Protein AF-0000000087415484 (afdb_homodimer)

Secondary structure (DSSP, 8-state):
--TT-EEEEETTTSHHHHHHHHHHHTT--SEEEEEES-HHHHHHHHHHH---TTEEEEE--TT-HHHHHHHTTT--EEEE------HHHHHH-HHHHHIIIIIHHHHHHHHHHHTT-SEEEEE--GGGSS--SHHHHHHHHHHHHHHHGGGT-SSSEEEEEE--EETT-TT-HHHHHHHHHHHHSEEEES-TT-EEEEE-HHHHHHHHHHHHHH--SS-EEEE---EEEHHHHHHHHHHHHT--SPEEEE--PPTT--SS-BSS-HHHHTTEEE-SSSEEEEPPSS--TTHHHHTTTSPBP--S--BTTSSBPPHHHHHHHHHHHTS--/--TT-EEEEETTTSHHHHHHHHHHHTT--SEEEEEES-HHHHHHHHHHH---TTEEEEE--TT-HHHHHHHTTT--EEEE------HHHHHH-HHHHHIIIIIHHHHHHHHHHHTT-SEEEEE--GGGSS--SHHHHHHHHHHHHHHHGGGT-SSSEEEEEE--EETT-TT-HHHHHHHHHHHHSEEEES-TT-EEEEE-HHHHHHHHHHHHHH--SS-EEEE---EEEHHHHHHHHHHHHT--SPEEEE--PPTT--SS-BSS-HHHHTTEEE-SSSEEEEPPSS--TTHHHHTTTSPBP--S--BTTSSBPPHHHHHHHHHHHTS--

Foldseek 3Di:
DQAQAEEEEEVLLFPLNLLLVVVSVVVHHQAYEYEYADPVSQVVSCVVVDDDPRYHYDHDALLDLVVLLVVCARHAEYEYPWADQDQVCCQVCVVVRLSRLAVSLVSNLVSCVVNLHAEYEYEAELCCQPHQTSNNVSRVNSQVSQLCSLVVDVRYAGEYEYEWDEPPTPPDQLVVLVCCCVPPLEHEDADQQAKTFYAYSNVVSVVVVVCVVPDPHNKYKQWDTAMAGVVLLSVLSCVLVVGPNRYYHHDHDDRRDDRKTWSHALVQLVQWFCPDPTTIIRGDPDDRPCRCVVCVPTHRDDDSIHINSPRHDDSVVSNVRCVVNVNGD/DQAQAEEEEEVLLFPLNLLLVVVSVVVHHQAYEYEYADPVSQVVSCVVVDDDPRYHYDHDALLDLVVLLVVCARHAEYEYPWADQDQVCCQVCVVVRLSRLAVSLVSNLVSCVVNLHAEYEYEAELCCQPHQTSNNVSRVNSQVSQLCSLVVDVRYAGEYEYEWDEPPTPPDQLVVLVCCCVPPLEHEDADQQAKTFYAYSNVVSVVVVVCRVPDPHNKYKQWDTAMAGVVLLSVLSCVLVVGPPRYYHHDHDDPRDDRKTWSHALVQLVQWFCPDPTTIIRGDPDDRPCRCVVCVPTHRDPDSIHINSPRHDDSVVSNVRCVVNVNGD

Structure (mmCIF, N/CA/C/O backbone):
data_AF-0000000087415484-model_v1
#
loop_
_entity.id
_entity.type
_entity.pdbx_description
1 polymer 'UDP-N-acetylglucosamine 4,6-dehydratase'
#
loop_
_atom_site.group_PDB
_atom_site.id
_atom_site.type_symbol
_atom_site.label_atom_id
_atom_site.label_alt_id
_atom_site.label_comp_id
_atom_site.label_asym_id
_atom_site.label_entity_id
_atom_site.label_seq_id
_atom_site.pdbx_PDB_ins_code
_atom_site.Cartn_x
_atom_site.Cartn_y
_atom_site.Cartn_z
_atom_site.occupancy
_atom_site.B_iso_or_equiv
_atom_site.auth_seq_id
_atom_site.auth_comp_id
_atom_site.auth_asym_id
_atom_site.auth_atom_id
_atom_site.pdbx_PDB_model_num
ATOM 1 N N . MET A 1 1 ? -14.336 24.547 19.703 1 90.56 1 MET A N 1
ATOM 2 C CA . MET A 1 1 ? -14.242 23.094 19.578 1 90.56 1 MET A CA 1
ATOM 3 C C . MET A 1 1 ? -13.305 22.531 20.641 1 90.56 1 MET A C 1
ATOM 5 O O . MET A 1 1 ? -13.609 21.516 21.266 1 90.56 1 MET A O 1
ATOM 9 N N . PHE A 1 2 ? -12.227 23.203 21.016 1 96.94 2 PHE A N 1
ATOM 10 C CA . PHE A 1 2 ? -11.195 22.594 21.844 1 96.94 2 PHE A CA 1
ATOM 11 C C . PHE A 1 2 ? -11.18 23.203 23.234 1 96.94 2 PHE A C 1
ATOM 13 O O . PHE A 1 2 ? -10.305 22.906 24.047 1 96.94 2 PHE A O 1
ATOM 20 N N . LYS A 1 3 ? -12.133 24.141 23.469 1 97.5 3 LYS A N 1
ATOM 21 C CA . LYS A 1 3 ? -12.203 24.75 24.797 1 97.5 3 LYS A CA 1
ATOM 22 C C . LYS A 1 3 ? -12.336 23.672 25.875 1 97.5 3 LYS A C 1
ATOM 24 O O . LYS A 1 3 ? -13.18 22.781 25.766 1 97.5 3 LYS A O 1
ATOM 29 N N . ASP A 1 4 ? -11.461 23.688 26.828 1 98 4 ASP A N 1
ATOM 30 C CA . ASP A 1 4 ? -11.453 22.828 28 1 98 4 ASP A CA 1
ATOM 31 C C . ASP A 1 4 ? -11.242 21.359 27.609 1 98 4 ASP A C 1
ATOM 33 O O . ASP A 1 4 ? -11.562 20.453 28.375 1 98 4 ASP A O 1
ATOM 37 N N . ALA A 1 5 ? -10.789 21.156 26.406 1 98.56 5 ALA A N 1
ATOM 38 C CA . ALA A 1 5 ? -10.539 19.812 25.922 1 98.56 5 ALA A CA 1
ATOM 39 C C . ALA A 1 5 ? -9.117 19.359 26.234 1 98.56 5 ALA A C 1
ATOM 41 O O . ALA A 1 5 ? -8.211 20.188 26.359 1 98.56 5 ALA A O 1
ATOM 42 N N . THR A 1 6 ? -8.938 18.047 26.406 1 98.88 6 THR A N 1
ATOM 43 C CA . THR A 1 6 ? -7.613 17.438 26.469 1 98.88 6 THR A CA 1
ATOM 44 C C . THR A 1 6 ? -7.223 16.859 25.109 1 98.88 6 THR A C 1
ATOM 46 O O . THR A 1 6 ? -7.949 16.031 24.562 1 98.88 6 THR A O 1
ATOM 49 N N . ILE A 1 7 ? -6.094 17.297 24.609 1 98.88 7 ILE A N 1
ATOM 50 C CA . ILE A 1 7 ? -5.68 16.953 23.25 1 98.88 7 ILE A CA 1
ATOM 51 C C . ILE A 1 7 ? -4.328 16.25 23.297 1 98.88 7 ILE A C 1
ATOM 53 O O . ILE A 1 7 ? -3.398 16.703 23.969 1 98.88 7 ILE A O 1
ATOM 57 N N . LEU A 1 8 ? -4.246 15.117 22.641 1 98.94 8 LEU A N 1
ATOM 58 C CA . LEU A 1 8 ? -2.973 14.43 22.453 1 98.94 8 LEU A CA 1
ATOM 59 C C . LEU A 1 8 ? -2.457 14.617 21.031 1 98.94 8 LEU A C 1
ATOM 61 O O . LEU A 1 8 ? -3.207 14.445 20.062 1 98.94 8 LEU A O 1
ATOM 65 N N . ILE A 1 9 ? -1.191 14.984 20.922 1 98.94 9 ILE A N 1
ATOM 66 C CA . ILE A 1 9 ? -0.525 15.117 19.641 1 98.94 9 ILE A CA 1
ATOM 67 C C . ILE A 1 9 ? 0.656 14.148 19.562 1 98.94 9 ILE A C 1
ATOM 69 O O . ILE A 1 9 ? 1.668 14.344 20.234 1 98.94 9 ILE A O 1
ATOM 73 N N . THR A 1 10 ? 0.55 13.109 18.766 1 98.88 10 THR A N 1
ATOM 74 C CA . THR A 1 10 ? 1.729 12.289 18.516 1 98.88 10 THR A CA 1
ATOM 75 C C . THR A 1 10 ? 2.623 12.945 17.469 1 98.88 10 THR A C 1
ATOM 77 O O . THR A 1 10 ? 2.129 13.555 16.516 1 98.88 10 THR A O 1
ATOM 80 N N . GLY A 1 11 ? 3.943 12.773 17.672 1 98.06 11 GLY A N 1
ATOM 81 C CA . GLY A 1 11 ? 4.836 13.516 16.797 1 98.06 11 GLY A CA 1
ATOM 82 C C . GLY A 1 11 ? 4.746 15.016 16.969 1 98.06 11 GLY A C 1
ATOM 83 O O . GLY A 1 11 ? 4.898 15.773 16.016 1 98.06 11 GLY A O 1
ATOM 84 N N . GLY A 1 12 ? 4.504 15.43 18.156 1 98.12 12 GLY A N 1
ATOM 85 C CA . GLY A 1 12 ? 4.148 16.812 18.422 1 98.12 12 GLY A CA 1
ATOM 86 C C . GLY A 1 12 ? 5.32 17.766 18.297 1 98.12 12 GLY A C 1
ATOM 87 O O . GLY A 1 12 ? 5.137 18.984 18.25 1 98.12 12 GLY A O 1
ATOM 88 N N . THR A 1 13 ? 6.516 17.25 18.234 1 97.88 13 THR A N 1
ATOM 89 C CA . THR A 1 13 ? 7.68 18.125 18.188 1 97.88 13 THR A CA 1
ATOM 90 C C . THR A 1 13 ? 8.117 18.391 16.75 1 97.88 13 THR A C 1
ATOM 92 O O . THR A 1 13 ? 9.125 19.062 16.516 1 97.88 13 THR A O 1
ATOM 95 N N . GLY A 1 14 ? 7.41 17.875 15.797 1 96.38 14 GLY A N 1
ATOM 96 C CA . GLY A 1 14 ? 7.676 18.188 14.398 1 96.38 14 GLY A CA 1
ATOM 97 C C . GLY A 1 14 ? 7.133 19.531 13.977 1 96.38 14 GLY A C 1
ATOM 98 O O . GLY A 1 14 ? 6.547 20.25 14.789 1 96.38 14 GLY A O 1
ATOM 99 N N . SER A 1 15 ? 7.273 19.875 12.711 1 95.38 15 SER A N 1
ATOM 100 C CA . SER A 1 15 ? 6.867 21.188 12.188 1 95.38 15 SER A CA 1
ATOM 101 C C . SER A 1 15 ? 5.367 21.391 12.344 1 95.38 15 SER A C 1
ATOM 103 O O . SER A 1 15 ? 4.926 22.453 12.781 1 95.38 15 SER A O 1
ATOM 105 N N . TRP A 1 16 ? 4.59 20.391 11.969 1 97.06 16 TRP A N 1
ATOM 106 C CA . TRP A 1 16 ? 3.143 20.5 12.117 1 97.06 16 TRP A CA 1
ATOM 107 C C . TRP A 1 16 ? 2.762 20.656 13.586 1 97.06 16 TRP A C 1
ATOM 109 O O . TRP A 1 16 ? 1.85 21.422 13.922 1 97.06 16 TRP A O 1
ATOM 119 N N . GLY A 1 17 ? 3.453 19.875 14.453 1 97.94 17 GLY A N 1
ATOM 120 C CA . GLY A 1 17 ? 3.166 19.922 15.875 1 97.94 17 GLY A CA 1
ATOM 121 C C . GLY A 1 17 ? 3.342 21.312 16.469 1 97.94 17 GLY A C 1
ATOM 122 O O . GLY A 1 17 ? 2.496 21.766 17.234 1 97.94 17 GLY A O 1
ATOM 123 N N . HIS A 1 18 ? 4.43 21.984 16.125 1 97 18 HIS A N 1
ATOM 124 C CA . HIS A 1 18 ? 4.688 23.328 16.625 1 97 18 HIS A CA 1
ATOM 125 C C . HIS A 1 18 ? 3.557 24.281 16.25 1 97 18 HIS A C 1
ATOM 127 O O . HIS A 1 18 ? 3.047 25.016 17.109 1 97 18 HIS A O 1
ATOM 133 N N . GLU A 1 19 ? 3.197 24.297 15.008 1 97.38 19 GLU A N 1
ATOM 134 C CA . GLU A 1 19 ? 2.148 25.203 14.547 1 97.38 19 GLU A CA 1
ATOM 135 C C . GLU A 1 19 ? 0.793 24.828 15.133 1 97.38 19 GLU A C 1
ATOM 137 O O . GLU A 1 19 ? 0.001 25.688 15.5 1 97.38 19 GLU A O 1
ATOM 142 N N . LEU A 1 20 ? 0.542 23.531 15.234 1 98.56 20 LEU A N 1
ATOM 143 C CA . LEU A 1 20 ? -0.711 23.031 15.797 1 98.56 20 LEU A CA 1
ATOM 144 C C . LEU A 1 20 ? -0.871 23.484 17.234 1 98.56 20 LEU A C 1
ATOM 146 O O . LEU A 1 20 ? -1.932 23.984 17.625 1 98.56 20 LEU A O 1
ATOM 150 N N . VAL A 1 21 ? 0.153 23.344 18.031 1 98.31 21 VAL A N 1
ATOM 151 C CA . VAL A 1 21 ? 0.117 23.734 19.438 1 98.31 21 VAL A CA 1
ATOM 152 C C . VAL A 1 21 ? -0.123 25.25 19.547 1 98.31 21 VAL A C 1
ATOM 154 O O . VAL A 1 21 ? -0.951 25.688 20.344 1 98.31 21 VAL A O 1
ATOM 157 N N . LYS A 1 22 ? 0.596 26 18.719 1 97 22 LYS A N 1
ATOM 158 C CA . LYS A 1 22 ? 0.451 27.453 18.703 1 97 22 LYS A CA 1
ATOM 159 C C . LYS A 1 22 ? -1.003 27.859 18.484 1 97 22 LYS A C 1
ATOM 161 O O . LYS A 1 22 ? -1.53 28.719 19.188 1 97 22 LYS A O 1
ATOM 166 N N . GLN A 1 23 ? -1.646 27.25 17.547 1 97.75 23 GLN A N 1
ATOM 167 C CA . GLN A 1 23 ? -3.018 27.609 17.203 1 97.75 23 GLN A CA 1
ATOM 168 C C . GLN A 1 23 ? -4.004 27.031 18.219 1 97.75 23 GLN A C 1
ATOM 170 O O . GLN A 1 23 ? -5.023 27.656 18.531 1 97.75 23 GLN A O 1
ATOM 175 N N . LEU A 1 24 ? -3.744 25.875 18.766 1 98.25 24 LEU A N 1
ATOM 176 C CA . LEU A 1 24 ? -4.617 25.25 19.766 1 98.25 24 LEU A CA 1
ATOM 177 C C . LEU A 1 24 ? -4.66 26.078 21.047 1 98.25 24 LEU A C 1
ATOM 179 O O . LEU A 1 24 ? -5.711 26.188 21.672 1 98.25 24 LEU A O 1
ATOM 183 N N . LEU A 1 25 ? -3.521 26.609 21.438 1 96.94 25 LEU A N 1
ATOM 184 C CA . LEU A 1 25 ? -3.434 27.375 22.672 1 96.94 25 LEU A CA 1
ATOM 185 C C . LEU A 1 25 ? -4.371 28.562 22.641 1 96.94 25 LEU A C 1
ATOM 187 O O . LEU A 1 25 ? -4.871 29 23.672 1 96.94 25 LEU A O 1
ATOM 191 N N . LEU A 1 26 ? -4.645 29.016 21.391 1 96.19 26 LEU A N 1
ATOM 192 C CA . LEU A 1 26 ? -5.535 30.156 21.234 1 96.19 26 LEU A CA 1
ATOM 193 C C . LEU A 1 26 ? -6.988 29.75 21.453 1 96.19 26 LEU A C 1
ATOM 195 O O . LEU A 1 26 ? -7.863 30.609 21.594 1 96.19 26 LEU A O 1
ATOM 199 N N . GLN A 1 27 ? -7.246 28.484 21.594 1 96.69 27 GLN A N 1
ATOM 200 C CA . GLN A 1 27 ? -8.617 28 21.703 1 96.69 27 GLN A CA 1
ATOM 201 C C . GLN A 1 27 ? -8.93 27.547 23.141 1 96.69 27 GLN A C 1
ATOM 203 O O . GLN A 1 27 ? -9.938 26.891 23.375 1 96.69 27 GLN A O 1
ATOM 208 N N . ASN A 1 28 ? -8.062 27.781 24.094 1 96 28 ASN A N 1
ATOM 209 C CA . ASN A 1 28 ? -8.211 27.594 25.531 1 96 28 ASN A CA 1
ATOM 210 C C . ASN A 1 28 ? -8.461 26.125 25.875 1 96 28 ASN A C 1
ATOM 212 O O . ASN A 1 28 ? -9.438 25.797 26.547 1 96 28 ASN A O 1
ATOM 216 N N . PRO A 1 29 ? -7.645 25.234 25.422 1 98.19 29 PRO A N 1
ATOM 217 C CA . PRO A 1 29 ? -7.762 23.828 25.828 1 98.19 29 PRO A CA 1
ATOM 218 C C . PRO A 1 29 ? -7.414 23.609 27.297 1 98.19 29 PRO A C 1
ATOM 220 O O . PRO A 1 29 ? -6.719 24.438 27.906 1 98.19 29 PRO A O 1
ATOM 223 N N . LYS A 1 30 ? -7.949 22.516 27.844 1 98.38 30 LYS A N 1
ATOM 224 C CA . LYS A 1 30 ? -7.578 22.125 29.203 1 98.38 30 LYS A CA 1
ATOM 225 C C . LYS A 1 30 ? -6.125 21.656 29.266 1 98.38 30 LYS A C 1
ATOM 227 O O . LYS A 1 30 ? -5.379 22.047 30.172 1 98.38 30 LYS A O 1
ATOM 232 N N . GLU A 1 31 ? -5.773 20.859 28.328 1 98.5 31 GLU A N 1
ATOM 233 C CA . GLU A 1 31 ? -4.445 20.234 28.312 1 98.5 31 GLU A CA 1
ATOM 234 C C . GLU A 1 31 ? -4.062 19.797 26.906 1 98.5 31 GLU A C 1
ATOM 236 O O . GLU A 1 31 ? -4.898 19.266 26.156 1 98.5 31 GLU A O 1
ATOM 241 N N . ILE A 1 32 ? -2.852 20.109 26.531 1 98.75 32 ILE A N 1
ATOM 242 C CA . ILE A 1 32 ? -2.256 19.562 25.312 1 98.75 32 ILE A CA 1
ATOM 243 C C . ILE A 1 32 ? -1.079 18.672 25.672 1 98.75 32 ILE A C 1
ATOM 245 O O . ILE A 1 32 ? -0.106 19.125 26.281 1 98.75 32 ILE A O 1
ATOM 249 N N . ARG A 1 33 ? -1.2 17.422 25.359 1 98.75 33 ARG A N 1
ATOM 250 C CA . ARG A 1 33 ? -0.123 16.453 25.562 1 98.75 33 ARG A CA 1
ATOM 251 C C . ARG A 1 33 ? 0.715 16.281 24.297 1 98.75 33 ARG A C 1
ATOM 253 O O . ARG A 1 33 ? 0.219 15.805 23.281 1 98.75 33 ARG A O 1
ATOM 260 N N . ILE A 1 34 ? 1.964 16.672 24.406 1 98.56 34 ILE A N 1
ATOM 261 C CA . ILE A 1 34 ? 2.91 16.531 23.312 1 98.56 34 ILE A CA 1
ATOM 262 C C . ILE A 1 34 ? 3.68 15.219 23.469 1 98.56 34 ILE A C 1
ATOM 264 O O . ILE A 1 34 ? 4.512 15.086 24.375 1 98.56 34 ILE A O 1
ATOM 268 N N . PHE A 1 35 ? 3.424 14.273 22.609 1 98.62 35 PHE A N 1
ATOM 269 C CA . PHE A 1 35 ? 3.99 12.93 22.672 1 98.62 35 PHE A CA 1
ATOM 270 C C . PHE A 1 35 ? 5.027 12.727 21.578 1 98.62 35 PHE A C 1
ATOM 272 O O . PHE A 1 35 ? 4.703 12.781 20.391 1 98.62 35 PHE A O 1
ATOM 279 N N . SER A 1 36 ? 6.27 12.555 21.922 1 97.94 36 SER A N 1
ATOM 280 C CA . SER A 1 36 ? 7.348 12.367 20.953 1 97.94 36 SER A CA 1
ATOM 281 C C . SER A 1 36 ? 8.516 11.609 21.578 1 97.94 36 SER A C 1
ATOM 283 O O . SER A 1 36 ? 8.555 11.398 22.781 1 97.94 36 SER A O 1
ATOM 285 N N . ARG A 1 37 ? 9.5 11.234 20.797 1 97 37 ARG A N 1
ATOM 286 C CA . ARG A 1 37 ? 10.547 10.328 21.234 1 97 37 ARG A CA 1
ATOM 287 C C . ARG A 1 37 ? 11.797 11.094 21.672 1 97 37 ARG A C 1
ATOM 289 O O . ARG A 1 37 ? 12.555 10.625 22.516 1 97 37 ARG A O 1
ATOM 296 N N . ASN A 1 38 ? 11.961 12.273 21.078 1 96.5 38 ASN A N 1
ATOM 297 C CA . ASN A 1 38 ? 13.25 12.938 21.203 1 96.5 38 ASN A CA 1
ATOM 298 C C . ASN A 1 38 ? 13.25 13.938 22.359 1 96.5 38 ASN A C 1
ATOM 300 O O . ASN A 1 38 ? 12.609 14.984 22.281 1 96.5 38 ASN A O 1
ATOM 304 N N . GLU A 1 39 ? 14.055 13.68 23.281 1 97 39 GLU A N 1
ATOM 305 C CA . GLU A 1 39 ? 14.125 14.516 24.484 1 97 39 GLU A CA 1
ATOM 306 C C . GLU A 1 39 ? 14.57 15.938 24.141 1 97 39 GLU A C 1
ATOM 308 O O . GLU A 1 39 ? 13.992 16.906 24.625 1 97 39 GLU A O 1
ATOM 313 N N . SER A 1 40 ? 15.578 16.047 23.359 1 97.62 40 SER A N 1
ATOM 314 C CA . SER A 1 40 ? 16.109 17.344 23 1 97.62 40 SER A CA 1
ATOM 315 C C . SER A 1 40 ? 15.07 18.188 22.266 1 97.62 40 SER A C 1
ATOM 317 O O . SER A 1 40 ? 14.969 19.406 22.5 1 97.62 40 SER A O 1
ATOM 319 N N . SER A 1 41 ? 14.305 17.609 21.391 1 97.19 41 SER A N 1
ATOM 320 C CA . SER A 1 41 ? 13.258 18.312 20.656 1 97.19 41 SER A CA 1
ATOM 321 C C . SER A 1 41 ? 12.188 18.844 21.609 1 97.19 41 SER A C 1
ATOM 323 O O . SER A 1 41 ? 11.648 19.938 21.406 1 97.19 41 SER A O 1
ATOM 325 N N . GLN A 1 42 ? 11.859 18.062 22.656 1 97.12 42 GLN A N 1
ATOM 326 C CA . GLN A 1 42 ? 10.844 18.484 23.609 1 97.12 42 GLN A CA 1
ATOM 327 C C . GLN A 1 42 ? 11.352 19.641 24.453 1 97.12 42 GLN A C 1
ATOM 329 O O . GLN A 1 42 ? 10.609 20.594 24.734 1 97.12 42 GLN A O 1
ATOM 334 N N . VAL A 1 43 ? 12.602 19.547 24.844 1 96.69 43 VAL A N 1
ATOM 335 C CA . VAL A 1 43 ? 13.195 20.609 25.656 1 96.69 43 VAL A CA 1
ATOM 336 C C . VAL A 1 43 ? 13.203 21.906 24.844 1 96.69 43 VAL A C 1
ATOM 338 O O . VAL A 1 43 ? 12.828 22.969 25.359 1 96.69 43 VAL A O 1
ATOM 341 N N . ASN A 1 44 ? 13.648 21.781 23.625 1 97 44 ASN A N 1
ATOM 342 C CA . ASN A 1 44 ? 13.703 22.953 22.766 1 97 44 ASN A CA 1
ATOM 343 C C . ASN A 1 44 ? 12.32 23.562 22.562 1 97 44 ASN A C 1
ATOM 345 O O . ASN A 1 44 ? 12.164 24.797 22.578 1 97 44 ASN A O 1
ATOM 349 N N . MET A 1 45 ? 11.359 22.766 22.359 1 96.94 45 MET A N 1
ATOM 350 C CA . MET A 1 45 ? 9.992 23.25 22.156 1 96.94 45 MET A CA 1
ATOM 351 C C . MET A 1 45 ? 9.445 23.891 23.422 1 96.94 45 MET A C 1
ATOM 353 O O . MET A 1 45 ? 8.797 24.922 23.359 1 96.94 45 MET A O 1
ATOM 357 N N . LYS A 1 46 ? 9.656 23.266 24.547 1 95.69 46 LYS A N 1
ATOM 358 C CA . LYS A 1 46 ? 9.219 23.812 25.828 1 95.69 46 LYS A CA 1
ATOM 359 C C . LYS A 1 46 ? 9.812 25.203 26.062 1 95.69 46 LYS A C 1
ATOM 361 O O . LYS A 1 46 ? 9.117 26.109 26.516 1 95.69 46 LYS A O 1
ATOM 366 N N . ARG A 1 47 ? 11.062 25.359 25.75 1 95.31 47 ARG A N 1
ATOM 367 C CA . ARG A 1 47 ? 11.742 26.641 25.922 1 95.31 47 ARG A CA 1
ATOM 368 C C . ARG A 1 47 ? 11.148 27.688 25 1 95.31 47 ARG A C 1
ATOM 370 O O . ARG A 1 47 ? 10.961 28.844 25.391 1 95.31 47 ARG A O 1
ATOM 377 N N . ALA A 1 48 ? 10.922 27.281 23.781 1 94.62 48 ALA A N 1
ATOM 378 C CA . ALA A 1 48 ? 10.414 28.219 22.781 1 94.62 48 ALA A CA 1
ATOM 379 C C . ALA A 1 48 ? 9 28.688 23.141 1 94.62 48 ALA A C 1
ATOM 381 O O . ALA A 1 48 ? 8.641 29.828 22.875 1 94.62 48 ALA A O 1
ATOM 382 N N . LEU A 1 49 ? 8.211 27.828 23.688 1 93.56 49 LEU A N 1
ATOM 383 C CA . LEU A 1 49 ? 6.812 28.141 23.969 1 93.56 49 LEU A CA 1
ATOM 384 C C . LEU A 1 49 ? 6.68 28.781 25.359 1 93.56 49 LEU A C 1
ATOM 386 O O . LEU A 1 49 ? 5.66 29.406 25.656 1 93.56 49 LEU A O 1
ATOM 390 N N . GLY A 1 50 ? 7.672 28.656 26.156 1 88.81 50 GLY A N 1
ATOM 391 C CA . GLY A 1 50 ? 7.637 29.188 27.516 1 88.81 50 GLY A CA 1
ATOM 392 C C . GLY A 1 50 ? 6.809 28.344 28.469 1 88.81 50 GLY A C 1
ATOM 393 O O . GLY A 1 50 ? 6.309 27.281 28.078 1 88.81 50 GLY A O 1
ATOM 394 N N . GLU A 1 51 ? 6.73 28.828 29.656 1 85.56 51 GLU A N 1
ATOM 395 C CA . GLU A 1 51 ? 5.965 28.094 30.656 1 85.56 51 GLU A CA 1
ATOM 396 C C . GLU A 1 51 ? 4.465 28.219 30.406 1 85.56 51 GLU A C 1
ATOM 398 O O . GLU A 1 51 ? 3.932 29.328 30.297 1 85.56 51 GLU A O 1
ATOM 403 N N . ASN A 1 52 ? 3.898 27.219 30.031 1 90.44 52 ASN A N 1
ATOM 404 C CA . ASN A 1 52 ? 2.461 27.109 29.797 1 90.44 52 ASN A CA 1
ATOM 405 C C . ASN A 1 52 ? 1.872 25.906 30.531 1 90.44 52 ASN A C 1
ATOM 407 O O . ASN A 1 52 ? 2.205 24.766 30.234 1 90.44 52 ASN A O 1
ATOM 411 N N . ARG A 1 53 ? 1.038 26.188 31.391 1 88.88 53 ARG A N 1
ATOM 412 C CA . ARG A 1 53 ? 0.496 25.156 32.281 1 88.88 53 ARG A CA 1
ATOM 413 C C . ARG A 1 53 ? -0.379 24.188 31.5 1 88.88 53 ARG A C 1
ATOM 415 O O . ARG A 1 53 ? -0.667 23.078 31.984 1 88.88 53 ARG A O 1
ATOM 422 N N . ASN A 1 54 ? -0.84 24.531 30.328 1 95.06 54 ASN A N 1
ATOM 423 C CA . ASN A 1 54 ? -1.712 23.688 29.531 1 95.06 54 ASN A CA 1
ATOM 424 C C . ASN A 1 54 ? -0.915 22.672 28.719 1 95.06 54 ASN A C 1
ATOM 426 O O . ASN A 1 54 ? -1.49 21.766 28.125 1 95.06 54 ASN A O 1
ATOM 430 N N . LEU A 1 55 ? 0.391 22.75 28.766 1 97.81 55 LEU A N 1
ATOM 431 C CA . LEU A 1 55 ? 1.224 21.891 27.953 1 97.81 55 LEU A CA 1
ATOM 432 C C . LEU A 1 55 ? 1.866 20.797 28.797 1 97.81 55 LEU A C 1
ATOM 434 O O . LEU A 1 55 ? 2.424 21.078 29.859 1 97.81 55 LEU A O 1
ATOM 438 N N . LYS A 1 56 ? 1.766 19.594 28.391 1 97.75 56 LYS A N 1
ATOM 439 C CA . LYS A 1 56 ? 2.447 18.453 28.984 1 97.75 56 LYS A CA 1
ATOM 440 C C . LYS A 1 56 ? 3.297 17.719 27.953 1 97.75 56 LYS A C 1
ATOM 442 O O . LYS A 1 56 ? 2.801 17.344 26.891 1 97.75 56 LYS A O 1
ATOM 447 N N . PHE A 1 57 ? 4.543 17.609 28.281 1 98 57 PHE A N 1
ATOM 448 C CA . PHE A 1 57 ? 5.465 16.906 27.391 1 98 57 PHE A CA 1
ATOM 449 C C . PHE A 1 57 ? 5.684 15.477 27.859 1 98 57 PHE A C 1
ATOM 451 O O . PHE A 1 57 ? 6.043 15.242 29.016 1 98 57 PHE A O 1
ATOM 458 N N . ILE A 1 58 ? 5.48 14.523 26.984 1 98.31 58 ILE A N 1
ATOM 459 C CA . ILE A 1 58 ? 5.578 13.109 27.328 1 98.31 58 ILE A CA 1
ATOM 460 C C . ILE A 1 58 ? 6.523 12.406 26.375 1 98.31 58 ILE A C 1
ATOM 462 O O . ILE A 1 58 ? 6.281 12.367 25.156 1 98.31 58 ILE A O 1
ATOM 466 N N . ILE A 1 59 ? 7.59 11.82 26.922 1 97.94 59 ILE A N 1
ATOM 467 C CA . ILE A 1 59 ? 8.492 11 26.125 1 97.94 59 ILE A CA 1
ATOM 468 C C . ILE A 1 59 ? 7.855 9.633 25.875 1 97.94 59 ILE A C 1
ATOM 470 O O . ILE A 1 59 ? 7.441 8.945 26.812 1 97.94 59 ILE A O 1
ATOM 474 N N . GLY A 1 60 ? 7.777 9.281 24.594 1 97.56 60 GLY A N 1
ATOM 475 C CA . GLY A 1 60 ? 7.211 7.988 24.25 1 97.56 60 GLY A CA 1
ATOM 476 C C . GLY A 1 60 ? 7.285 7.676 22.766 1 97.56 60 GLY A C 1
ATOM 477 O O . GLY A 1 60 ? 7.684 8.523 21.969 1 97.56 60 GLY A O 1
ATOM 478 N N . ASP A 1 61 ? 7.062 6.441 22.422 1 98.12 61 ASP A N 1
ATOM 479 C CA . ASP A 1 61 ? 7.078 5.906 21.078 1 98.12 61 ASP A CA 1
ATOM 480 C C . ASP A 1 61 ? 5.754 5.223 20.734 1 98.12 61 ASP A C 1
ATOM 482 O O . ASP A 1 61 ? 5.25 4.414 21.516 1 98.12 61 ASP A O 1
ATOM 486 N N . ILE A 1 62 ? 5.191 5.594 19.594 1 98.5 62 ILE A N 1
ATOM 487 C CA . ILE A 1 62 ? 3.895 5.035 19.234 1 98.5 62 ILE A CA 1
ATOM 488 C C . ILE A 1 62 ? 4.023 3.529 19.016 1 98.5 62 ILE A C 1
ATOM 490 O O . ILE A 1 62 ? 3.02 2.818 18.938 1 98.5 62 ILE A O 1
ATOM 494 N N . LYS A 1 63 ? 5.168 2.986 18.875 1 97.69 63 LYS A N 1
ATOM 495 C CA . LYS A 1 63 ? 5.402 1.551 18.75 1 97.69 63 LYS A CA 1
ATOM 496 C C . LYS A 1 63 ? 5.133 0.829 20.062 1 97.69 63 LYS A C 1
ATOM 498 O O . LYS A 1 63 ? 5.023 -0.399 20.094 1 97.69 63 LYS A O 1
ATOM 503 N N . GLU A 1 64 ? 5.082 1.623 21.156 1 97.94 64 GLU A N 1
ATOM 504 C CA . GLU A 1 64 ? 4.805 1.064 22.484 1 97.94 64 GLU A CA 1
ATOM 505 C C . GLU A 1 64 ? 3.34 1.259 22.875 1 97.94 64 GLU A C 1
ATOM 507 O O . GLU A 1 64 ? 2.98 2.271 23.469 1 97.94 64 GLU A O 1
ATOM 512 N N . LYS A 1 65 ? 2.564 0.295 22.703 1 97.62 65 LYS A N 1
ATOM 513 C CA . LYS A 1 65 ? 1.111 0.394 22.812 1 97.62 65 LYS A CA 1
ATOM 514 C C . LYS A 1 65 ? 0.695 0.725 24.25 1 97.62 65 LYS A C 1
ATOM 516 O O . LYS A 1 65 ? -0.156 1.59 24.469 1 97.62 65 LYS A O 1
ATOM 521 N N . ASN A 1 66 ? 1.285 0.087 25.188 1 97.62 66 ASN A N 1
ATOM 522 C CA . ASN A 1 66 ? 0.874 0.264 26.578 1 97.62 66 ASN A CA 1
ATOM 523 C C . ASN A 1 66 ? 1.09 1.7 27.047 1 97.62 66 ASN A C 1
ATOM 525 O O . ASN A 1 66 ? 0.245 2.264 27.734 1 97.62 66 ASN A O 1
ATOM 529 N N . GLU A 1 67 ? 2.207 2.191 26.703 1 96.5 67 GLU A N 1
ATOM 530 C CA . GLU A 1 67 ? 2.488 3.582 27.047 1 96.5 67 GLU A CA 1
ATOM 531 C C . GLU A 1 67 ? 1.492 4.531 26.391 1 96.5 67 GLU A C 1
ATOM 533 O O . GLU A 1 67 ? 1.069 5.516 27 1 96.5 67 GLU A O 1
ATOM 538 N N . LEU A 1 68 ? 1.142 4.266 25.219 1 97.81 68 LEU A N 1
ATOM 539 C CA . LEU A 1 68 ? 0.192 5.086 24.469 1 97.81 68 LEU A CA 1
ATOM 540 C C . LEU A 1 68 ? -1.186 5.047 25.125 1 97.81 68 LEU A C 1
ATOM 542 O O . LEU A 1 68 ? -1.862 6.074 25.219 1 97.81 68 LEU A O 1
ATOM 546 N N . VAL A 1 69 ? -1.581 3.84 25.547 1 98.44 69 VAL A N 1
ATOM 547 C CA . VAL A 1 69 ? -2.883 3.682 26.188 1 98.44 69 VAL A CA 1
ATOM 548 C C . VAL A 1 69 ? -2.949 4.547 27.438 1 98.44 69 VAL A C 1
ATOM 550 O O . VAL A 1 69 ? -3.941 5.242 27.672 1 98.44 69 VAL A O 1
ATOM 553 N N . LYS A 1 70 ? -1.908 4.516 28.203 1 98.19 70 LYS A N 1
ATOM 554 C CA . LYS A 1 70 ? -1.852 5.332 29.406 1 98.19 70 LYS A CA 1
ATOM 555 C C . LYS A 1 70 ? -1.915 6.82 29.078 1 98.19 70 LYS A C 1
ATOM 557 O O . LYS A 1 70 ? -2.596 7.586 29.766 1 98.19 70 LYS A O 1
ATOM 562 N N . THR A 1 71 ? -1.219 7.203 28.062 1 98.38 71 THR A N 1
ATOM 563 C CA . THR A 1 71 ? -1.134 8.602 27.656 1 98.38 71 THR A CA 1
ATOM 564 C C . THR A 1 71 ? -2.484 9.094 27.156 1 98.38 71 THR A C 1
ATOM 566 O O . THR A 1 71 ? -2.773 10.297 27.219 1 98.38 71 THR A O 1
ATOM 569 N N . CYS A 1 72 ? -3.389 8.242 26.703 1 98.69 72 CYS A N 1
ATOM 570 C CA . CYS A 1 72 ? -4.672 8.594 26.109 1 98.69 72 CYS A CA 1
ATOM 571 C C . CYS A 1 72 ? -5.75 8.742 27.172 1 98.69 72 CYS A C 1
ATOM 573 O O . CYS A 1 72 ? -6.895 9.062 26.859 1 98.69 72 CYS A O 1
ATOM 575 N N . GLU A 1 73 ? -5.367 8.539 28.453 1 98.56 73 GLU A N 1
ATOM 576 C CA . GLU A 1 73 ? -6.355 8.68 29.516 1 98.56 73 GLU A CA 1
ATOM 577 C C . GLU A 1 73 ? -6.984 10.07 29.516 1 98.56 73 GLU A C 1
ATOM 579 O O . GLU A 1 73 ? -6.273 11.078 29.5 1 98.56 73 GLU A O 1
ATOM 584 N N . ASP A 1 74 ? -8.281 10.18 29.453 1 98.38 74 ASP A N 1
ATOM 585 C CA . ASP A 1 74 ? -9.094 11.391 29.516 1 98.38 74 ASP A CA 1
ATOM 586 C C . ASP A 1 74 ? -8.836 12.297 28.312 1 98.38 74 ASP A C 1
ATOM 588 O O . ASP A 1 74 ? -9.062 13.508 28.391 1 98.38 74 ASP A O 1
ATOM 592 N N . VAL A 1 75 ? -8.305 11.766 27.281 1 98.88 75 VAL A N 1
ATOM 593 C CA . VAL A 1 75 ? -8.055 12.539 26.062 1 98.88 75 VAL A CA 1
ATOM 594 C C . VAL A 1 75 ? -9.336 12.641 25.25 1 98.88 75 VAL A C 1
ATOM 596 O O . VAL A 1 75 ? -10.047 11.648 25.062 1 98.88 75 VAL A O 1
ATOM 599 N N . ASP A 1 76 ? -9.578 13.812 24.766 1 98.88 76 ASP A N 1
ATOM 600 C CA . ASP A 1 76 ? -10.758 14.039 23.938 1 98.88 76 ASP A CA 1
ATOM 601 C C . ASP A 1 76 ? -10.43 13.898 22.453 1 98.88 76 ASP A C 1
ATOM 603 O O . ASP A 1 76 ? -11.203 13.312 21.688 1 98.88 76 ASP A O 1
ATOM 607 N N . TYR A 1 77 ? -9.305 14.453 22.047 1 98.88 77 TYR A N 1
ATOM 608 C CA . TYR A 1 77 ? -8.906 14.477 20.641 1 98.88 77 TYR A CA 1
ATOM 609 C C . TYR A 1 77 ? -7.461 14.008 20.484 1 98.88 77 TYR A C 1
ATOM 611 O O . TYR A 1 77 ? -6.602 14.328 21.312 1 98.88 77 TYR A O 1
ATOM 619 N N . ILE A 1 78 ? -7.207 13.266 19.453 1 98.94 78 ILE A N 1
ATOM 620 C CA . ILE A 1 78 ? -5.844 12.898 19.078 1 98.94 78 ILE A CA 1
ATOM 621 C C . ILE A 1 78 ? -5.535 13.414 17.672 1 98.94 78 ILE A C 1
ATOM 623 O O . ILE A 1 78 ? -6.289 13.156 16.734 1 98.94 78 ILE A O 1
ATOM 627 N N . PHE A 1 79 ? -4.539 14.195 17.578 1 98.94 79 PHE A N 1
ATOM 628 C CA . PHE A 1 79 ? -3.914 14.477 16.281 1 98.94 79 PHE A CA 1
ATOM 629 C C . PHE A 1 79 ? -2.695 13.586 16.062 1 98.94 79 PHE A C 1
ATOM 631 O O . PHE A 1 79 ? -1.675 13.75 16.734 1 98.94 79 PHE A O 1
ATOM 638 N N . HIS A 1 80 ? -2.773 12.68 15.156 1 98.94 80 HIS A N 1
ATOM 639 C CA . HIS A 1 80 ? -1.709 11.711 14.906 1 98.94 80 HIS A CA 1
ATOM 640 C C . HIS A 1 80 ? -0.779 12.188 13.797 1 98.94 80 HIS A C 1
ATOM 642 O O . HIS A 1 80 ? -1 11.883 12.625 1 98.94 80 HIS A O 1
ATOM 648 N N . LEU A 1 81 ? 0.319 12.781 14.211 1 98.69 81 LEU A N 1
ATOM 649 C CA . LEU A 1 81 ? 1.266 13.367 13.273 1 98.69 81 LEU A CA 1
ATOM 650 C C . LEU A 1 81 ? 2.52 12.508 13.148 1 98.69 81 LEU A C 1
ATOM 652 O O . LEU A 1 81 ? 3.32 12.695 12.234 1 98.69 81 LEU A O 1
ATOM 656 N N . ALA A 1 82 ? 2.703 11.562 14.023 1 98.56 82 ALA A N 1
ATOM 657 C CA . ALA A 1 82 ? 3.939 10.789 14.078 1 98.56 82 ALA A CA 1
ATOM 658 C C . ALA A 1 82 ? 4.09 9.906 12.844 1 98.56 82 ALA A C 1
ATOM 660 O O . ALA A 1 82 ? 3.164 9.188 12.469 1 98.56 82 ALA A O 1
ATOM 661 N N . ALA A 1 83 ? 5.199 10 12.203 1 98.06 83 ALA A N 1
ATOM 662 C CA . ALA A 1 83 ? 5.512 9.164 11.047 1 98.06 83 ALA A CA 1
ATOM 663 C C . ALA A 1 83 ? 6.973 9.32 10.641 1 98.06 83 ALA A C 1
ATOM 665 O O . ALA A 1 83 ? 7.59 10.359 10.898 1 98.06 83 ALA A O 1
ATOM 666 N N . LEU A 1 84 ? 7.555 8.289 10.102 1 97 84 LEU A N 1
ATOM 667 C CA . LEU A 1 84 ? 8.703 8.469 9.219 1 97 84 LEU A CA 1
ATOM 668 C C . LEU A 1 84 ? 8.266 8.969 7.848 1 97 84 LEU A C 1
ATOM 670 O O . LEU A 1 84 ? 7.621 8.242 7.09 1 97 84 LEU A O 1
ATOM 674 N N . LYS A 1 85 ? 8.68 10.211 7.48 1 94.75 85 LYS A N 1
ATOM 675 C CA . LYS A 1 85 ? 8.008 10.844 6.348 1 94.75 85 LYS A CA 1
ATOM 676 C C . LYS A 1 85 ? 8.969 11.031 5.172 1 94.75 85 LYS A C 1
ATOM 678 O O . LYS A 1 85 ? 8.555 11.445 4.09 1 94.75 85 LYS A O 1
ATOM 683 N N . HIS A 1 86 ? 10.266 10.852 5.371 1 92.88 86 HIS A N 1
ATOM 684 C CA . HIS A 1 86 ? 11.227 11.016 4.285 1 92.88 86 HIS A CA 1
ATOM 685 C C . HIS A 1 86 ? 11.266 9.781 3.393 1 92.88 86 HIS A C 1
ATOM 687 O O . HIS A 1 86 ? 11.648 8.695 3.84 1 92.88 86 HIS A O 1
ATOM 693 N N . VAL A 1 87 ? 11.039 9.938 2.15 1 93.75 87 VAL A N 1
ATOM 694 C CA . VAL A 1 87 ? 10.852 8.859 1.188 1 93.75 87 VAL A CA 1
ATOM 695 C C . VAL A 1 87 ? 12.102 7.988 1.128 1 93.75 87 VAL A C 1
ATOM 697 O O . VAL A 1 87 ? 12.031 6.77 1.301 1 93.75 87 VAL A O 1
ATOM 700 N N . PRO A 1 88 ? 13.344 8.602 0.956 1 91.25 88 PRO A N 1
ATOM 701 C CA . PRO A 1 88 ? 14.531 7.746 0.876 1 91.25 88 PRO A CA 1
ATOM 702 C C . PRO A 1 88 ? 14.734 6.906 2.135 1 91.25 88 PRO A C 1
ATOM 704 O O . PRO A 1 88 ? 15.148 5.746 2.047 1 91.25 88 PRO A O 1
ATOM 707 N N . VAL A 1 89 ? 14.422 7.449 3.293 1 93.69 89 VAL A N 1
ATOM 708 C CA . VAL A 1 89 ? 14.586 6.73 4.555 1 93.69 89 VAL A CA 1
ATOM 709 C C . VAL A 1 89 ? 13.625 5.543 4.602 1 93.69 89 VAL A C 1
ATOM 711 O O . VAL A 1 89 ? 14.016 4.441 5 1 93.69 89 VAL A O 1
ATOM 714 N N . CYS A 1 90 ? 12.406 5.715 4.172 1 96.12 90 CYS A N 1
ATOM 715 C CA . CYS A 1 90 ? 11.406 4.652 4.184 1 96.12 90 CYS A CA 1
ATOM 716 C C . CYS A 1 90 ? 11.781 3.541 3.209 1 96.12 90 CYS A C 1
ATOM 718 O O . CYS A 1 90 ? 11.492 2.369 3.459 1 96.12 90 CYS A O 1
ATOM 720 N N . GLU A 1 91 ? 12.438 3.939 2.062 1 93.69 91 GLU A N 1
ATOM 721 C CA . GLU A 1 91 ? 12.898 2.939 1.103 1 93.69 91 GLU A CA 1
ATOM 722 C C . GLU A 1 91 ? 14.062 2.125 1.668 1 93.69 91 GLU A C 1
ATOM 724 O O . GLU A 1 91 ? 14.141 0.915 1.448 1 93.69 91 GLU A O 1
ATOM 729 N N . GLU A 1 92 ? 14.953 2.791 2.393 1 92.44 92 GLU A N 1
ATOM 730 C CA . GLU A 1 92 ? 16.172 2.172 2.896 1 92.44 92 GLU A CA 1
ATOM 731 C C . GLU A 1 92 ? 15.898 1.342 4.148 1 92.44 92 GLU A C 1
ATOM 733 O O . GLU A 1 92 ? 16.594 0.353 4.41 1 92.44 92 GLU A O 1
ATOM 738 N N . GLN A 1 93 ? 14.922 1.798 4.891 1 95.56 93 GLN A N 1
ATOM 739 C CA . GLN A 1 93 ? 14.594 1.132 6.145 1 95.56 93 GLN A CA 1
ATOM 740 C C . GLN A 1 93 ? 13.102 0.803 6.215 1 95.56 93 GLN A C 1
ATOM 742 O O . GLN A 1 93 ? 12.398 1.263 7.117 1 95.56 93 GLN A O 1
ATOM 747 N N . PRO A 1 94 ? 12.688 -0.087 5.352 1 96.31 94 PRO A N 1
ATOM 748 C CA . PRO A 1 94 ? 11.25 -0.348 5.238 1 96.31 94 PRO A CA 1
ATOM 749 C C . PRO A 1 94 ? 10.656 -0.986 6.492 1 96.31 94 PRO A C 1
ATOM 751 O O . PRO A 1 94 ? 9.508 -0.725 6.84 1 96.31 94 PRO A O 1
ATOM 754 N N . TYR A 1 95 ? 11.406 -1.768 7.266 1 96.62 95 TYR A N 1
ATOM 755 C CA . TYR A 1 95 ? 10.898 -2.389 8.484 1 96.62 95 TYR A CA 1
ATOM 756 C C . TYR A 1 95 ? 10.555 -1.336 9.523 1 96.62 95 TYR A C 1
ATOM 758 O O . TYR A 1 95 ? 9.516 -1.425 10.188 1 96.62 95 TYR A O 1
ATOM 766 N N . GLU A 1 96 ? 11.469 -0.384 9.602 1 97.44 96 GLU A N 1
ATOM 767 C CA . GLU A 1 96 ? 11.219 0.688 10.562 1 97.44 96 GLU A CA 1
ATOM 768 C C . GLU A 1 96 ? 10.031 1.542 10.133 1 97.44 96 GLU A C 1
ATOM 770 O O . GLU A 1 96 ? 9.25 1.996 10.977 1 97.44 96 GLU A O 1
ATOM 775 N N . ALA A 1 97 ? 9.945 1.785 8.828 1 98.06 97 ALA A N 1
ATOM 776 C CA . ALA A 1 97 ? 8.797 2.531 8.305 1 98.06 97 ALA A CA 1
ATOM 777 C C . ALA A 1 97 ? 7.488 1.806 8.602 1 98.06 97 ALA A C 1
ATOM 779 O O . ALA A 1 97 ? 6.504 2.43 9 1 98.06 97 ALA A O 1
ATOM 780 N N . LEU A 1 98 ? 7.461 0.52 8.438 1 98 98 LEU A N 1
ATOM 781 C CA . LEU A 1 98 ? 6.277 -0.283 8.727 1 98 98 LEU A CA 1
ATOM 782 C C . LEU A 1 98 ? 5.918 -0.216 10.211 1 98 98 LEU A C 1
ATOM 784 O O . LEU A 1 98 ? 4.754 -0.024 10.562 1 98 98 LEU A O 1
ATOM 788 N N . LYS A 1 99 ? 6.891 -0.4 11.031 1 97.94 99 LYS A N 1
ATOM 789 C CA . LYS A 1 99 ? 6.668 -0.398 12.477 1 97.94 99 LYS A CA 1
ATOM 790 C C . LYS A 1 99 ? 6.078 0.931 12.938 1 97.94 99 LYS A C 1
ATOM 792 O O . LYS A 1 99 ? 5.145 0.955 13.742 1 97.94 99 LYS A O 1
ATOM 797 N N . THR A 1 100 ? 6.625 1.981 12.414 1 98.56 100 THR A N 1
ATOM 798 C CA . THR A 1 100 ? 6.207 3.307 12.859 1 98.56 100 THR A CA 1
ATOM 799 C C . THR A 1 100 ? 4.891 3.709 12.203 1 98.56 100 THR A C 1
ATOM 801 O O . THR A 1 100 ? 3.912 4.008 12.883 1 98.56 100 THR A O 1
ATOM 804 N N . ASN A 1 101 ? 4.805 3.684 10.883 1 98.81 101 ASN A N 1
ATOM 805 C CA . ASN A 1 101 ? 3.707 4.289 10.141 1 98.81 101 ASN A CA 1
ATOM 806 C C . ASN A 1 101 ? 2.467 3.402 10.141 1 98.81 101 ASN A C 1
ATOM 808 O O . ASN A 1 101 ? 1.346 3.891 9.992 1 98.81 101 ASN A O 1
ATOM 812 N N . VAL A 1 102 ? 2.652 2.08 10.281 1 98.69 102 VAL A N 1
ATOM 813 C CA . VAL A 1 102 ? 1.512 1.175 10.188 1 98.69 102 VAL A CA 1
ATOM 814 C C . VAL A 1 102 ? 1.182 0.614 11.57 1 98.69 102 VAL A C 1
ATOM 816 O O . VAL A 1 102 ? 0.103 0.873 12.109 1 98.69 102 VAL A O 1
ATOM 819 N N . ILE A 1 103 ? 2.154 -0.086 12.156 1 98.25 103 ILE A N 1
ATOM 820 C CA . ILE A 1 103 ? 1.909 -0.7 13.461 1 98.25 103 ILE A CA 1
ATOM 821 C C . ILE A 1 103 ? 1.683 0.385 14.508 1 98.25 103 ILE A C 1
ATOM 823 O O . ILE A 1 103 ? 0.799 0.26 15.359 1 98.25 103 ILE A O 1
ATOM 827 N N . GLY A 1 104 ? 2.506 1.429 14.461 1 98.75 104 GLY A N 1
ATOM 828 C CA . GLY A 1 104 ? 2.293 2.561 15.352 1 98.75 104 GLY A CA 1
ATOM 829 C C . GLY A 1 104 ? 0.904 3.158 15.234 1 98.75 104 GLY A C 1
ATOM 830 O O . GLY A 1 104 ? 0.278 3.486 16.25 1 98.75 104 GLY A O 1
ATOM 831 N N . THR A 1 105 ? 0.418 3.293 14.008 1 98.81 105 THR A N 1
ATOM 832 C CA . THR A 1 105 ? -0.924 3.812 13.781 1 98.81 105 THR A CA 1
ATOM 833 C C . THR A 1 105 ? -1.978 2.867 14.352 1 98.81 105 THR A C 1
ATOM 835 O O . THR A 1 105 ? -2.967 3.312 14.938 1 98.81 105 THR A O 1
ATOM 838 N N . GLN A 1 106 ? -1.797 1.565 14.203 1 98.62 106 GLN A N 1
ATOM 839 C CA . GLN A 1 106 ? -2.691 0.597 14.828 1 98.62 106 GLN A CA 1
ATOM 840 C C . GLN A 1 106 ? -2.764 0.809 16.344 1 98.62 106 GLN A C 1
ATOM 842 O O . GLN A 1 106 ? -3.844 0.746 16.922 1 98.62 106 GLN A O 1
ATOM 847 N N . HIS A 1 107 ? -1.592 1.051 16.953 1 98.81 107 HIS A N 1
ATOM 848 C CA . HIS A 1 107 ? -1.544 1.272 18.391 1 98.81 107 HIS A CA 1
ATOM 849 C C . HIS A 1 107 ? -2.33 2.52 18.781 1 98.81 107 HIS A C 1
ATOM 851 O O . HIS A 1 107 ? -3.031 2.523 19.797 1 98.81 107 HIS A O 1
ATOM 857 N N . VAL A 1 108 ? -2.199 3.561 17.984 1 98.94 108 VAL A N 1
ATOM 858 C CA . VAL A 1 108 ? -2.934 4.793 18.25 1 98.94 108 VAL A CA 1
ATOM 859 C C . VAL A 1 108 ? -4.434 4.52 18.188 1 98.94 108 VAL A C 1
ATOM 861 O O . VAL A 1 108 ? -5.188 4.98 19.047 1 98.94 108 VAL A O 1
ATOM 864 N N . ILE A 1 109 ? -4.848 3.781 17.188 1 98.88 109 ILE A N 1
ATOM 865 C CA . ILE A 1 109 ? -6.254 3.434 17.016 1 98.88 109 ILE A CA 1
ATOM 866 C C . ILE A 1 109 ? -6.75 2.658 18.234 1 98.88 109 ILE A C 1
ATOM 868 O O . ILE A 1 109 ? -7.773 3.01 18.828 1 98.88 109 ILE A O 1
ATOM 872 N N . GLU A 1 110 ? -6.016 1.653 18.609 1 98.75 110 GLU A N 1
ATOM 873 C CA . GLU A 1 110 ? -6.418 0.787 19.703 1 98.75 110 GLU A CA 1
ATOM 874 C C . GLU A 1 110 ? -6.473 1.557 21.031 1 98.75 110 GLU A C 1
ATOM 876 O O . GLU A 1 110 ? -7.406 1.385 21.812 1 98.75 110 GLU A O 1
ATOM 881 N N . ALA A 1 111 ? -5.461 2.385 21.25 1 98.88 111 ALA A N 1
ATOM 882 C CA . ALA A 1 111 ? -5.43 3.201 22.469 1 98.88 111 ALA A CA 1
ATOM 883 C C . ALA A 1 111 ? -6.613 4.16 22.516 1 98.88 111 ALA A C 1
ATOM 885 O O . ALA A 1 111 ? -7.242 4.332 23.547 1 98.88 111 ALA A O 1
ATOM 886 N N . ALA A 1 112 ? -6.895 4.797 21.406 1 98.88 112 ALA A N 1
ATOM 887 C CA . ALA A 1 112 ? -8 5.746 21.312 1 98.88 112 ALA A CA 1
ATOM 888 C C . ALA A 1 112 ? -9.336 5.062 21.609 1 98.88 112 ALA A C 1
ATOM 890 O O . ALA A 1 112 ? -10.18 5.617 22.312 1 98.88 112 ALA A O 1
ATOM 891 N N . ILE A 1 113 ? -9.531 3.887 21.016 1 98.75 113 ILE A N 1
ATOM 892 C CA . ILE A 1 113 ? -10.766 3.139 21.219 1 98.75 113 ILE A CA 1
ATOM 893 C C . ILE A 1 113 ? -10.883 2.754 22.703 1 98.75 113 ILE A C 1
ATOM 895 O O . ILE A 1 113 ? -11.938 2.938 23.312 1 98.75 113 ILE A O 1
ATOM 899 N N . GLU A 1 114 ? -9.789 2.229 23.203 1 98.62 114 GLU A N 1
ATOM 900 C CA . GLU A 1 114 ? -9.781 1.761 24.578 1 98.62 114 GLU A CA 1
ATOM 901 C C . GLU A 1 114 ? -10.133 2.891 25.547 1 98.62 114 GLU A C 1
ATOM 903 O O . GLU A 1 114 ? -10.82 2.668 26.547 1 98.62 114 GLU A O 1
ATOM 908 N N . LYS A 1 115 ? -9.703 4.082 25.281 1 98.75 115 LYS A N 1
ATOM 909 C CA . LYS A 1 115 ? -9.883 5.195 26.203 1 98.75 115 LYS A CA 1
ATOM 910 C C . LYS A 1 115 ? -11.031 6.102 25.766 1 98.75 115 LYS A C 1
ATOM 912 O O . LYS A 1 115 ? -11.203 7.195 26.297 1 98.75 115 LYS A O 1
ATOM 917 N N . LYS A 1 116 ? -11.742 5.688 24.734 1 98.38 116 LYS A N 1
ATOM 918 C CA . LYS A 1 116 ? -12.961 6.344 24.266 1 98.38 116 LYS A CA 1
ATOM 919 C C . LYS A 1 116 ? -12.688 7.797 23.891 1 98.38 116 LYS A C 1
ATOM 921 O O . LYS A 1 116 ? -13.406 8.703 24.312 1 98.38 116 LYS A O 1
ATOM 926 N N . VAL A 1 117 ? -11.602 8.031 23.219 1 98.81 117 VAL A N 1
ATOM 927 C CA . VAL A 1 117 ? -11.305 9.336 22.625 1 98.81 117 VAL A CA 1
ATOM 928 C C . VAL A 1 117 ? -12.438 9.75 21.688 1 98.81 117 VAL A C 1
ATOM 930 O O . VAL A 1 117 ? -13.008 8.914 21 1 98.81 117 VAL A O 1
ATOM 933 N N . LYS A 1 118 ? -12.797 10.992 21.688 1 98.62 118 LYS A N 1
ATOM 934 C CA . LYS A 1 118 ? -13.914 11.453 20.859 1 98.62 118 LYS A CA 1
ATOM 935 C C . LYS A 1 118 ? -13.578 11.383 19.375 1 98.62 118 LYS A C 1
ATOM 937 O O . LYS A 1 118 ? -14.398 10.945 18.578 1 98.62 118 LYS A O 1
ATOM 942 N N . LYS A 1 119 ? -12.367 11.867 19.031 1 98.81 119 LYS A N 1
ATOM 943 C CA . LYS A 1 119 ? -12 11.914 17.609 1 98.81 119 LYS A CA 1
ATOM 944 C C . LYS A 1 119 ? -10.492 11.781 17.422 1 98.81 119 LYS A C 1
ATOM 946 O O . LYS A 1 119 ? -9.719 12.375 18.172 1 98.81 119 LYS A O 1
ATOM 951 N N . VAL A 1 120 ? -10.117 10.961 16.484 1 98.94 120 VAL A N 1
ATOM 952 C CA . VAL A 1 120 ? -8.734 10.805 16.047 1 98.94 120 VAL A CA 1
ATOM 953 C C . VAL A 1 120 ? -8.578 11.344 14.625 1 98.94 120 VAL A C 1
ATOM 955 O O . VAL A 1 120 ? -9.305 10.938 13.719 1 98.94 120 VAL A O 1
ATOM 958 N N . VAL A 1 121 ? -7.645 12.281 14.469 1 98.94 121 VAL A N 1
ATOM 959 C CA . VAL A 1 121 ? -7.352 12.875 13.164 1 98.94 121 VAL A CA 1
ATOM 960 C C . VAL A 1 121 ? -5.984 12.391 12.68 1 98.94 121 VAL A C 1
ATOM 962 O O . VAL A 1 121 ? -4.957 12.695 13.289 1 98.94 121 VAL A O 1
ATOM 965 N N . TYR A 1 122 ? -5.996 11.664 11.641 1 98.94 122 TYR A N 1
ATOM 966 C CA . TYR A 1 122 ? -4.793 11.117 11.016 1 98.94 122 TYR A CA 1
ATOM 967 C C . TYR A 1 122 ? -4.32 12.016 9.875 1 98.94 122 TYR A C 1
ATOM 969 O O . TYR A 1 122 ? -5.066 12.273 8.93 1 98.94 122 TYR A O 1
ATOM 977 N N . ILE A 1 123 ? -3.105 12.461 9.945 1 98.75 123 ILE A N 1
ATOM 978 C CA . ILE A 1 123 ? -2.543 13.289 8.883 1 98.75 123 ILE A CA 1
ATOM 979 C C . ILE A 1 123 ? -1.844 12.398 7.852 1 98.75 123 ILE A C 1
ATOM 981 O O . ILE A 1 123 ? -0.857 11.734 8.172 1 98.75 123 ILE A O 1
ATOM 985 N N . SER A 1 124 ? -2.334 12.422 6.699 1 98.38 124 SER A N 1
ATOM 986 C CA . SER A 1 124 ? -1.799 11.633 5.594 1 98.38 124 SER A CA 1
ATOM 987 C C . SER A 1 124 ? -1.094 12.523 4.574 1 98.38 124 SER A C 1
ATOM 989 O O . SER A 1 124 ? -0.599 13.602 4.914 1 98.38 124 SER A O 1
ATOM 991 N N . THR A 1 125 ? -0.854 12.039 3.373 1 97.94 125 THR A N 1
ATOM 992 C CA . THR A 1 125 ? -0.039 12.68 2.35 1 97.94 125 THR A CA 1
ATOM 993 C C . THR A 1 125 ? -0.594 12.398 0.957 1 97.94 125 THR A C 1
ATOM 995 O O . THR A 1 125 ? -1.28 11.391 0.75 1 97.94 125 THR A O 1
ATOM 998 N N . ASP A 1 126 ? -0.276 13.297 0.027 1 97.12 126 ASP A N 1
ATOM 999 C CA . ASP A 1 126 ? -0.626 13.07 -1.372 1 97.12 126 ASP A CA 1
ATOM 1000 C C . ASP A 1 126 ? -0.001 11.781 -1.896 1 97.12 126 ASP A C 1
ATOM 1002 O O . ASP A 1 126 ? -0.553 11.141 -2.789 1 97.12 126 ASP A O 1
ATOM 1006 N N . LYS A 1 127 ? 1.123 11.305 -1.323 1 96.75 127 LYS A N 1
ATOM 1007 C CA . LYS A 1 127 ? 1.842 10.117 -1.774 1 96.75 127 LYS A CA 1
ATOM 1008 C C . LYS A 1 127 ? 1.055 8.852 -1.466 1 96.75 127 LYS A C 1
ATOM 1010 O O . LYS A 1 127 ? 1.373 7.773 -1.979 1 96.75 127 LYS A O 1
ATOM 1015 N N . ALA A 1 128 ? -0.08 8.938 -0.742 1 97.69 128 ALA A N 1
ATOM 1016 C CA . ALA A 1 128 ? -0.907 7.793 -0.376 1 97.69 128 ALA A CA 1
ATOM 1017 C C . ALA A 1 128 ? -1.953 7.504 -1.449 1 97.69 128 ALA A C 1
ATOM 1019 O O . ALA A 1 128 ? -2.502 6.402 -1.512 1 97.69 128 ALA A O 1
ATOM 1020 N N . ALA A 1 129 ? -2.359 8.438 -2.314 1 95.88 129 ALA A N 1
ATOM 1021 C CA . ALA A 1 129 ? -3.455 8.328 -3.273 1 95.88 129 ALA A CA 1
ATOM 1022 C C . ALA A 1 129 ? -3.131 7.297 -4.355 1 95.88 129 ALA A C 1
ATOM 1024 O O . ALA A 1 129 ? -4.016 6.57 -4.812 1 95.88 129 ALA A O 1
ATOM 1025 N N . SER A 1 130 ? -2.008 7.121 -4.789 1 93.19 130 SER A N 1
ATOM 1026 C CA . SER A 1 130 ? -1.423 6.184 -5.742 1 93.19 130 SER A CA 1
ATOM 1027 C C . SER A 1 130 ? 0.055 5.945 -5.449 1 93.19 130 SER A C 1
ATOM 1029 O O . SER A 1 130 ? 0.922 6.441 -6.172 1 93.19 130 SER A O 1
ATOM 1031 N N . PRO A 1 131 ? 0.238 5.148 -4.461 1 95.94 131 PRO A N 1
ATOM 1032 C CA . PRO A 1 131 ? 1.59 5.129 -3.898 1 95.94 131 PRO A CA 1
ATOM 1033 C C . PRO A 1 131 ? 2.604 4.461 -4.824 1 95.94 131 PRO A C 1
ATOM 1035 O O . PRO A 1 131 ? 2.309 3.422 -5.422 1 95.94 131 PRO A O 1
ATOM 1038 N N . SER A 1 132 ? 3.742 5.094 -4.977 1 93.12 132 SER A N 1
ATOM 1039 C CA . SER A 1 132 ? 4.848 4.559 -5.766 1 93.12 132 SER A CA 1
ATOM 1040 C C . SER A 1 132 ? 6.078 4.309 -4.902 1 93.12 132 SER A C 1
ATOM 1042 O O . SER A 1 132 ? 7.07 3.756 -5.371 1 93.12 132 SER A O 1
ATOM 1044 N N . ASN A 1 133 ? 6.043 4.766 -3.707 1 95.38 133 ASN A N 1
ATOM 1045 C CA . ASN A 1 133 ? 7.141 4.566 -2.768 1 95.38 133 ASN A CA 1
ATOM 1046 C C . ASN A 1 133 ? 6.652 3.982 -1.446 1 95.38 133 ASN A C 1
ATOM 1048 O O . ASN A 1 133 ? 5.445 3.928 -1.196 1 95.38 133 ASN A O 1
ATOM 1052 N N . PHE A 1 134 ? 7.59 3.51 -0.665 1 97.31 134 PHE A N 1
ATOM 1053 C CA . PHE A 1 134 ? 7.242 2.766 0.54 1 97.31 134 PHE A CA 1
ATOM 1054 C C . PHE A 1 134 ? 6.547 3.668 1.553 1 97.31 134 PHE A C 1
ATOM 1056 O O . PHE A 1 134 ? 5.652 3.225 2.275 1 97.31 134 PHE A O 1
ATOM 1063 N N . TYR A 1 135 ? 6.969 4.957 1.657 1 98 135 TYR A N 1
ATOM 1064 C CA . TYR A 1 135 ? 6.289 5.922 2.516 1 98 135 TYR A CA 1
ATOM 1065 C C . TYR A 1 135 ? 4.812 6.031 2.154 1 98 135 TYR A C 1
ATOM 1067 O O . TYR A 1 135 ? 3.945 5.863 3.014 1 98 135 TYR A O 1
ATOM 1075 N N . GLY A 1 136 ? 4.52 6.27 0.865 1 98.06 136 GLY A N 1
ATOM 1076 C CA . GLY A 1 136 ? 3.15 6.363 0.389 1 98.06 136 GLY A CA 1
ATOM 1077 C C . GLY A 1 136 ? 2.338 5.109 0.658 1 98.06 136 GLY A C 1
ATOM 1078 O O . GLY A 1 136 ? 1.161 5.195 1.018 1 98.06 136 GLY A O 1
ATOM 1079 N N . LEU A 1 137 ? 2.957 3.984 0.486 1 98.31 137 LEU A N 1
ATOM 1080 C CA . LEU A 1 137 ? 2.285 2.721 0.761 1 98.31 137 LEU A CA 1
ATOM 1081 C C . LEU A 1 137 ? 1.886 2.625 2.23 1 98.31 137 LEU A C 1
ATOM 1083 O O . LEU A 1 137 ? 0.76 2.234 2.547 1 98.31 137 LEU A O 1
ATOM 1087 N N . THR A 1 138 ? 2.822 2.947 3.137 1 98.69 138 THR A N 1
ATOM 1088 C CA . THR A 1 138 ? 2.531 2.848 4.562 1 98.69 138 THR A CA 1
ATOM 1089 C C . THR A 1 138 ? 1.42 3.818 4.957 1 98.69 138 THR A C 1
ATOM 1091 O O . THR A 1 138 ? 0.565 3.488 5.781 1 98.69 138 THR A O 1
ATOM 1094 N N . LYS A 1 139 ? 1.435 4.988 4.359 1 98.81 139 LYS A N 1
ATOM 1095 C CA . LYS A 1 139 ? 0.404 5.973 4.684 1 98.81 139 LYS A CA 1
ATOM 1096 C C . LYS A 1 139 ? -0.948 5.559 4.105 1 98.81 139 LYS A C 1
ATOM 1098 O O . LYS A 1 139 ? -1.991 5.82 4.707 1 98.81 139 LYS A O 1
ATOM 1103 N N . ALA A 1 140 ? -0.928 4.977 2.939 1 98.44 140 ALA A N 1
ATOM 1104 C CA . ALA A 1 140 ? -2.168 4.449 2.375 1 98.44 140 ALA A CA 1
ATOM 1105 C C . ALA A 1 140 ? -2.771 3.383 3.283 1 98.44 140 ALA A C 1
ATOM 1107 O O . ALA A 1 140 ? -3.982 3.371 3.52 1 98.44 140 ALA A O 1
ATOM 1108 N N . ILE A 1 141 ? -1.963 2.498 3.771 1 98.69 141 ILE A N 1
ATOM 1109 C CA . ILE A 1 141 ? -2.418 1.484 4.719 1 98.69 141 ILE A CA 1
ATOM 1110 C C . ILE A 1 141 ? -2.947 2.158 5.98 1 98.69 141 ILE A C 1
ATOM 1112 O O . ILE A 1 141 ? -3.996 1.774 6.504 1 98.69 141 ILE A O 1
ATOM 1116 N N . GLY A 1 142 ? -2.217 3.141 6.461 1 98.69 142 GLY A N 1
ATOM 1117 C CA . GLY A 1 142 ? -2.684 3.9 7.609 1 98.69 142 GLY A CA 1
ATOM 1118 C C . GLY A 1 142 ? -4.07 4.48 7.418 1 98.69 142 GLY A C 1
ATOM 1119 O O . GLY A 1 142 ? -4.91 4.402 8.312 1 98.69 142 GLY A O 1
ATOM 1120 N N . GLU A 1 143 ? -4.336 5.082 6.262 1 98.56 143 GLU A N 1
ATOM 1121 C CA . GLU A 1 143 ? -5.66 5.613 5.961 1 98.56 143 GLU A CA 1
ATOM 1122 C C . GLU A 1 143 ? -6.73 4.531 6.082 1 98.56 143 GLU A C 1
ATOM 1124 O O . GLU A 1 143 ? -7.793 4.766 6.664 1 98.56 143 GLU A O 1
ATOM 1129 N N . ARG A 1 144 ? -6.414 3.42 5.516 1 97.44 144 ARG A N 1
ATOM 1130 C CA . ARG A 1 144 ? -7.398 2.34 5.512 1 97.44 144 ARG A CA 1
ATOM 1131 C C . ARG A 1 144 ? -7.695 1.865 6.93 1 97.44 144 ARG A C 1
ATOM 1133 O O . ARG A 1 144 ? -8.844 1.586 7.27 1 97.44 144 ARG A O 1
ATOM 1140 N N . LEU A 1 145 ? -6.668 1.734 7.707 1 98.44 145 LEU A N 1
ATOM 1141 C CA . LEU A 1 145 ? -6.844 1.298 9.094 1 98.44 145 LEU A CA 1
ATOM 1142 C C . LEU A 1 145 ? -7.656 2.316 9.883 1 98.44 145 LEU A C 1
ATOM 1144 O O . LEU A 1 145 ? -8.547 1.942 10.656 1 98.44 145 LEU A O 1
ATOM 1148 N N . ILE A 1 146 ? -7.348 3.596 9.688 1 98.62 146 ILE A N 1
ATOM 1149 C CA . ILE A 1 146 ? -8.047 4.672 10.375 1 98.62 146 ILE A CA 1
ATOM 1150 C C . ILE A 1 146 ? -9.523 4.664 9.984 1 98.62 146 ILE A C 1
ATOM 1152 O O . ILE A 1 146 ? -10.398 4.742 10.844 1 98.62 146 ILE A O 1
ATOM 1156 N N . ILE A 1 147 ? -9.797 4.539 8.719 1 97.44 147 ILE A N 1
ATOM 1157 C CA . ILE A 1 147 ? -11.164 4.539 8.227 1 97.44 147 ILE A CA 1
ATOM 1158 C C . ILE A 1 147 ? -11.906 3.309 8.758 1 97.44 147 ILE A C 1
ATOM 1160 O O . ILE A 1 147 ? -13.039 3.412 9.227 1 97.44 147 ILE A O 1
ATOM 1164 N N . HIS A 1 148 ? -11.289 2.174 8.719 1 97 148 HIS A N 1
ATOM 1165 C CA . HIS A 1 148 ? -11.891 0.926 9.18 1 97 148 HIS A CA 1
ATOM 1166 C C . HIS A 1 148 ? -12.203 0.984 10.672 1 97 148 HIS A C 1
ATOM 1168 O O . HIS A 1 148 ? -13.172 0.371 11.125 1 97 148 HIS A O 1
ATOM 1174 N N . ALA A 1 149 ? -11.414 1.691 11.414 1 98.06 149 ALA A N 1
ATOM 1175 C CA . ALA A 1 149 ? -11.57 1.778 12.867 1 98.06 149 ALA A CA 1
ATOM 1176 C C . ALA A 1 149 ? -12.961 2.283 13.242 1 98.06 149 ALA A C 1
ATOM 1178 O O . ALA A 1 149 ? -13.453 1.998 14.336 1 98.06 149 ALA A O 1
ATOM 1179 N N . ASN A 1 150 ? -13.641 2.988 12.312 1 97.94 150 ASN A N 1
ATOM 1180 C CA . ASN A 1 150 ? -14.977 3.502 12.562 1 97.94 150 ASN A CA 1
ATOM 1181 C C . ASN A 1 150 ? -16 2.373 12.664 1 97.94 150 ASN A C 1
ATOM 1183 O O . ASN A 1 150 ? -17.125 2.584 13.133 1 97.94 150 ASN A O 1
ATOM 1187 N N . LEU A 1 151 ? -15.672 1.195 12.188 1 96.56 151 LEU A N 1
ATOM 1188 C CA . LEU A 1 151 ? -16.547 0.035 12.273 1 96.56 151 LEU A CA 1
ATOM 1189 C C . LEU A 1 151 ? -16.359 -0.703 13.594 1 96.56 151 LEU A C 1
ATOM 1191 O O . LEU A 1 151 ? -17.172 -1.552 13.953 1 96.56 151 LEU A O 1
ATOM 1195 N N . LEU A 1 152 ? -15.336 -0.385 14.32 1 96.25 152 LEU A N 1
ATOM 1196 C CA . LEU A 1 152 ? -14.961 -1.146 15.508 1 96.25 152 LEU A CA 1
ATOM 1197 C C . LEU A 1 152 ? -15.641 -0.577 16.75 1 96.25 152 LEU A C 1
ATOM 1199 O O . LEU A 1 152 ? -15.742 -1.261 17.766 1 96.25 152 LEU A O 1
ATOM 1203 N N . THR A 1 153 ? -16 0.682 16.641 1 94.44 153 THR A N 1
ATOM 1204 C CA . THR A 1 153 ? -16.594 1.351 17.781 1 94.44 153 THR A CA 1
ATOM 1205 C C . THR A 1 153 ? -17.5 2.496 17.344 1 94.44 153 THR A C 1
ATOM 1207 O O . THR A 1 153 ? -17.344 3.02 16.234 1 94.44 153 THR A O 1
ATOM 1210 N N . SER A 1 154 ? -18.391 2.854 18.141 1 93.62 154 SER A N 1
ATOM 1211 C CA . SER A 1 154 ? -19.234 4.027 17.891 1 93.62 154 SER A CA 1
ATOM 1212 C C . SER A 1 154 ? -18.797 5.207 18.75 1 93.62 154 SER A C 1
ATOM 1214 O O . SER A 1 154 ? -19.219 6.34 18.516 1 93.62 154 SER A O 1
ATOM 1216 N N . ASP A 1 155 ? -17.922 4.969 19.672 1 96.56 155 ASP A N 1
ATOM 1217 C CA . ASP A 1 155 ? -17.547 5.988 20.641 1 96.56 155 ASP A CA 1
ATOM 1218 C C . ASP A 1 155 ? -16.5 6.945 20.078 1 96.56 155 ASP A C 1
ATOM 1220 O O . ASP A 1 155 ? -16.422 8.109 20.484 1 96.56 155 ASP A O 1
ATOM 1224 N N . THR A 1 156 ? -15.648 6.445 19.312 1 98.5 156 THR A N 1
ATOM 1225 C CA . THR A 1 156 ? -14.547 7.215 18.75 1 98.5 156 THR A CA 1
ATOM 1226 C C . THR A 1 156 ? -14.711 7.395 17.25 1 98.5 156 THR A C 1
ATOM 1228 O O . THR A 1 156 ? -14.977 6.43 16.531 1 98.5 156 THR A O 1
ATOM 1231 N N . LYS A 1 157 ? -14.617 8.617 16.766 1 98.5 157 LYS A N 1
ATOM 1232 C CA . LYS A 1 157 ? -14.633 8.906 15.328 1 98.5 157 LYS A CA 1
ATOM 1233 C C . LYS A 1 157 ? -13.211 9.031 14.781 1 98.5 157 LYS A C 1
ATOM 1235 O O . LYS A 1 157 ? -12.336 9.602 15.438 1 98.5 157 LYS A O 1
ATOM 1240 N N . PHE A 1 158 ? -13.008 8.438 13.656 1 98.81 158 PHE A N 1
ATOM 1241 C CA . PHE A 1 158 ? -11.703 8.445 13.008 1 98.81 158 PHE A CA 1
ATOM 1242 C C . PHE A 1 158 ? -11.797 9.102 11.633 1 98.81 158 PHE A C 1
ATOM 1244 O O . PHE A 1 158 ? -12.633 8.727 10.812 1 98.81 158 PHE A O 1
ATOM 1251 N N . ILE A 1 159 ? -10.898 10.062 11.352 1 98.75 159 ILE A N 1
ATOM 1252 C CA . ILE A 1 159 ? -10.898 10.719 10.055 1 98.75 159 ILE A CA 1
ATOM 1253 C C . ILE A 1 159 ? -9.461 10.883 9.562 1 98.75 159 ILE A C 1
ATOM 1255 O O . ILE A 1 159 ? -8.516 10.805 10.352 1 98.75 159 ILE A O 1
ATOM 1259 N N . CYS A 1 160 ? -9.312 11.016 8.297 1 98.81 160 CYS A N 1
ATOM 1260 C CA . CYS A 1 160 ? -8.031 11.312 7.656 1 98.81 160 CYS A CA 1
ATOM 1261 C C . CYS A 1 160 ? -8.055 12.695 7.012 1 98.81 160 CYS A C 1
ATOM 1263 O O . CYS A 1 160 ? -9.086 13.125 6.496 1 98.81 160 CYS A O 1
ATOM 1265 N N . VAL A 1 161 ? -6.965 13.352 7.109 1 98.88 161 VAL A N 1
ATOM 1266 C CA . VAL A 1 161 ? -6.727 14.562 6.336 1 98.88 161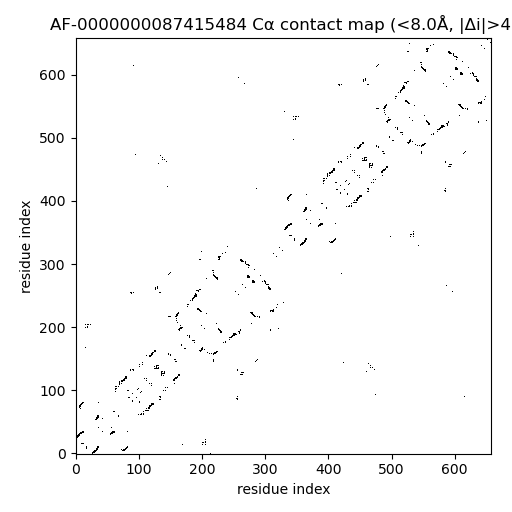 VAL A CA 1
ATOM 1267 C C . VAL A 1 161 ? -5.52 14.359 5.422 1 98.88 161 VAL A C 1
ATOM 1269 O O . VAL A 1 161 ? -4.418 14.062 5.891 1 98.88 161 VAL A O 1
ATOM 1272 N N . ARG A 1 162 ? -5.727 14.461 4.141 1 98.56 162 ARG A N 1
ATOM 1273 C CA . ARG A 1 162 ? -4.695 14.242 3.131 1 98.56 162 ARG A CA 1
ATOM 1274 C C . ARG A 1 162 ? -4.305 15.547 2.453 1 98.56 162 ARG A C 1
ATOM 1276 O O . ARG A 1 162 ? -5.164 16.266 1.936 1 98.56 162 ARG A O 1
ATOM 1283 N N . GLY A 1 163 ? -3.031 15.82 2.451 1 96.88 163 GLY A N 1
ATOM 1284 C CA . GLY A 1 163 ? -2.479 16.969 1.762 1 96.88 163 GLY A CA 1
ATOM 1285 C C . GLY A 1 163 ? -1.144 16.688 1.1 1 96.88 163 GLY A C 1
ATOM 1286 O O . GLY A 1 163 ? -0.657 15.562 1.132 1 96.88 163 GLY A O 1
ATOM 1287 N N . GLY A 1 164 ? -0.623 17.719 0.392 1 95.25 164 GLY A N 1
ATOM 1288 C CA . GLY A 1 164 ? 0.703 17.641 -0.203 1 95.25 164 GLY A CA 1
ATOM 1289 C C . GLY A 1 164 ? 1.786 18.234 0.68 1 95.25 164 GLY A C 1
ATOM 1290 O O . GLY A 1 164 ? 1.827 17.969 1.883 1 95.25 164 GLY A O 1
ATOM 1291 N N . ASN A 1 165 ? 2.635 18.953 0.083 1 94.88 165 ASN A N 1
ATOM 1292 C CA . ASN A 1 165 ? 3.746 19.531 0.826 1 94.88 165 ASN A CA 1
ATOM 1293 C C . ASN A 1 165 ? 3.311 20.781 1.6 1 94.88 165 ASN A C 1
ATOM 1295 O O . ASN A 1 165 ? 2.463 21.531 1.133 1 94.88 165 ASN A O 1
ATOM 1299 N N . VAL A 1 166 ? 3.852 20.859 2.727 1 95.06 166 VAL A N 1
ATOM 1300 C CA . VAL A 1 166 ? 3.686 22.062 3.535 1 95.06 166 VAL A CA 1
ATOM 1301 C C . VAL A 1 166 ? 4.992 22.844 3.568 1 95.06 166 VAL A C 1
ATOM 1303 O O . VAL A 1 166 ? 6.043 22.297 3.918 1 95.06 166 VAL A O 1
ATOM 1306 N N . LEU A 1 167 ? 4.91 24.047 3.248 1 92.94 167 LEU A N 1
ATOM 1307 C CA . LEU A 1 167 ? 6.082 24.891 3.051 1 92.94 167 LEU A CA 1
ATOM 1308 C C . LEU A 1 167 ? 6.895 25.016 4.336 1 92.94 167 LEU A C 1
ATOM 1310 O O . LEU A 1 167 ? 6.34 25.266 5.406 1 92.94 167 LEU A O 1
ATOM 1314 N N . GLY A 1 168 ? 8.172 24.703 4.172 1 90.31 168 GLY A N 1
ATOM 1315 C CA . GLY A 1 168 ? 9.109 25.031 5.238 1 90.31 168 GLY A CA 1
ATOM 1316 C C . GLY A 1 168 ? 9.18 23.969 6.316 1 90.31 168 GLY A C 1
ATOM 1317 O O . GLY A 1 168 ? 9.766 24.203 7.379 1 90.31 168 GLY A O 1
ATOM 1318 N N . THR A 1 169 ? 8.547 22.875 6.133 1 92.56 169 THR A N 1
ATOM 1319 C CA . THR A 1 169 ? 8.648 21.812 7.129 1 92.56 169 THR A CA 1
ATOM 1320 C C . THR A 1 169 ? 10.062 21.234 7.164 1 92.56 169 THR A C 1
ATOM 1322 O O . THR A 1 169 ? 10.852 21.453 6.238 1 92.56 169 THR A O 1
ATOM 1325 N N . ASN A 1 170 ? 10.383 20.594 8.188 1 85.62 170 ASN A N 1
ATOM 1326 C CA . ASN A 1 170 ? 11.734 20.094 8.398 1 85.62 170 ASN A CA 1
ATOM 1327 C C . ASN A 1 170 ? 12.195 19.219 7.23 1 85.62 170 ASN A C 1
ATOM 1329 O O . ASN A 1 170 ? 11.508 18.281 6.844 1 85.62 170 ASN A O 1
ATOM 1333 N N . GLY A 1 171 ? 13.375 19.625 6.723 1 83 171 GLY A N 1
ATOM 1334 C CA . GLY A 1 171 ? 14 18.844 5.668 1 83 171 GLY A CA 1
ATOM 1335 C C . GLY A 1 171 ? 13.344 19.031 4.312 1 83 171 GLY A C 1
ATOM 1336 O O . GLY A 1 171 ? 13.633 18.297 3.371 1 83 171 GLY A O 1
ATOM 1337 N N . SER A 1 172 ? 12.602 20.016 4.184 1 89.62 172 SER A N 1
ATOM 1338 C CA . SER A 1 172 ? 11.875 20.234 2.936 1 89.62 172 SER A CA 1
ATOM 1339 C C . SER A 1 172 ? 12.75 20.906 1.892 1 89.62 172 SER A C 1
ATOM 1341 O O . SER A 1 172 ? 13.883 21.312 2.188 1 89.62 172 SER A O 1
ATOM 1343 N N . VAL A 1 173 ? 12.18 21.016 0.727 1 91.81 173 VAL A N 1
ATOM 1344 C CA . VAL A 1 173 ? 12.883 21.484 -0.459 1 91.81 173 VAL A CA 1
ATOM 1345 C C . VAL A 1 173 ? 13.289 22.938 -0.271 1 91.81 173 VAL A C 1
ATOM 1347 O O . VAL A 1 173 ? 14.359 23.359 -0.723 1 91.81 173 VAL A O 1
ATOM 1350 N N . LEU A 1 174 ? 12.508 23.703 0.398 1 93.12 174 LEU A N 1
ATOM 1351 C CA . LEU A 1 174 ? 12.781 25.125 0.579 1 93.12 174 LEU A CA 1
ATOM 1352 C C . LEU A 1 174 ? 14.062 25.328 1.375 1 93.12 174 LEU A C 1
ATOM 1354 O O . LEU A 1 174 ? 14.898 26.156 1.007 1 93.12 174 LEU A O 1
ATOM 1358 N N . HIS A 1 175 ? 14.188 24.609 2.445 1 92.38 175 HIS A N 1
ATOM 1359 C CA . HIS A 1 175 ? 15.391 24.734 3.271 1 92.38 175 HIS A CA 1
ATOM 1360 C C . HIS A 1 175 ? 16.625 24.234 2.525 1 92.38 175 HIS A C 1
ATOM 1362 O O . HIS A 1 175 ? 17.688 24.828 2.625 1 92.38 175 HIS A O 1
ATOM 1368 N N . VAL A 1 176 ? 16.438 23.188 1.792 1 93.81 176 VAL A N 1
ATOM 1369 C CA . VAL A 1 176 ? 17.531 22.625 1.01 1 93.81 176 VAL A CA 1
ATOM 1370 C C . VAL A 1 176 ? 17.984 23.625 -0.049 1 93.81 176 VAL A C 1
ATOM 1372 O O . VAL A 1 176 ? 19.172 23.875 -0.2 1 93.81 176 VAL A O 1
ATOM 1375 N N . PHE A 1 177 ? 17.062 24.234 -0.747 1 96 177 PHE A N 1
ATOM 1376 C CA . PHE A 1 177 ? 17.375 25.203 -1.793 1 96 177 PHE A CA 1
ATOM 1377 C C . PHE A 1 177 ? 18.062 26.438 -1.209 1 96 177 PHE A C 1
ATOM 1379 O O . PHE A 1 177 ? 19.062 26.906 -1.756 1 96 177 PHE A O 1
ATOM 1386 N N . LYS A 1 178 ? 17.531 26.938 -0.15 1 94.62 178 LYS A N 1
ATOM 1387 C CA . LYS A 1 178 ? 18.141 28.109 0.477 1 94.62 178 LYS A CA 1
ATOM 1388 C C . LYS A 1 178 ? 19.594 27.844 0.845 1 94.62 178 LYS A C 1
ATOM 1390 O O . LYS A 1 178 ? 20.469 28.672 0.592 1 94.62 178 LYS A O 1
ATOM 1395 N N . LYS A 1 179 ? 19.812 26.703 1.453 1 95.31 179 LYS A N 1
ATOM 1396 C CA . LYS A 1 179 ? 21.172 26.328 1.842 1 95.31 179 LYS A CA 1
ATOM 1397 C C . LYS A 1 179 ? 22.078 26.188 0.621 1 95.31 179 LYS A C 1
ATOM 1399 O O . LYS A 1 179 ? 23.203 26.688 0.614 1 95.31 179 LYS A O 1
ATOM 1404 N N . GLN A 1 180 ? 21.594 25.547 -0.4 1 96.5 180 GLN A N 1
ATOM 1405 C CA . GLN A 1 180 ? 22.359 25.328 -1.623 1 96.5 180 GLN A CA 1
ATOM 1406 C C . GLN A 1 180 ? 22.688 26.641 -2.311 1 96.5 180 GLN A C 1
ATOM 1408 O O . GLN A 1 180 ? 23.812 26.844 -2.783 1 96.5 180 GLN A O 1
ATOM 1413 N N . ILE A 1 181 ? 21.75 27.516 -2.387 1 96.06 181 ILE A N 1
ATOM 1414 C CA . ILE A 1 181 ? 21.922 28.812 -3.035 1 96.06 181 ILE A CA 1
ATOM 1415 C C . ILE A 1 181 ? 22.984 29.609 -2.297 1 96.06 181 ILE A C 1
ATOM 1417 O O . ILE A 1 181 ? 23.891 30.188 -2.92 1 96.06 181 ILE A O 1
ATOM 1421 N N . LYS A 1 182 ? 22.906 29.609 -0.983 1 94.5 182 LYS A N 1
ATOM 1422 C CA . LYS A 1 182 ? 23.812 30.422 -0.162 1 94.5 182 LYS A CA 1
ATOM 1423 C C . LYS A 1 182 ? 25.219 29.828 -0.137 1 94.5 182 LYS A C 1
ATOM 1425 O O . LYS A 1 182 ? 26.203 30.547 -0.211 1 94.5 182 LYS A O 1
ATOM 1430 N N . GLU A 1 183 ? 25.281 28.547 -0.091 1 95.69 183 GLU A N 1
ATOM 1431 C CA . GLU A 1 183 ? 26.562 27.906 0.163 1 95.69 183 GLU A CA 1
ATOM 1432 C C . GLU A 1 183 ? 27.234 27.484 -1.14 1 95.69 183 GLU A C 1
ATOM 1434 O O . GLU A 1 183 ? 28.469 27.484 -1.231 1 95.69 183 GLU A O 1
ATOM 1439 N N . LYS A 1 184 ? 26.484 27.125 -2.127 1 95.5 184 LYS A N 1
ATOM 1440 C CA . LYS A 1 184 ? 27.078 26.484 -3.295 1 95.5 184 LYS A CA 1
ATOM 1441 C C . LYS A 1 184 ? 26.781 27.266 -4.566 1 95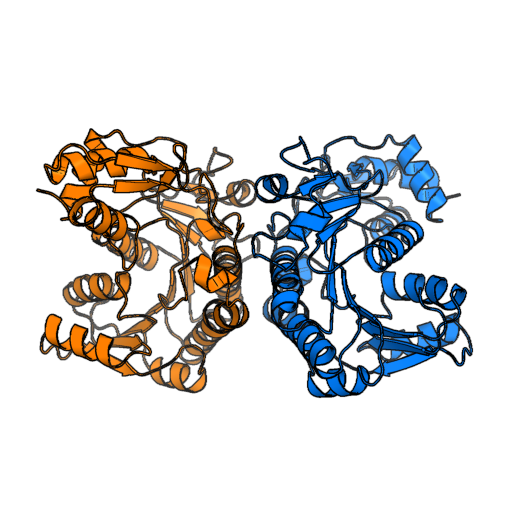.5 184 LYS A C 1
ATOM 1443 O O . LYS A 1 184 ? 27.359 26.984 -5.625 1 95.5 184 LYS A O 1
ATOM 1448 N N . LYS A 1 185 ? 25.984 28.219 -4.496 1 95.81 185 LYS A N 1
ATOM 1449 C CA . LYS A 1 185 ? 25.516 28.938 -5.68 1 95.81 185 LYS A CA 1
ATOM 1450 C C . LYS A 1 185 ? 25.031 27.969 -6.758 1 95.81 185 LYS A C 1
ATOM 1452 O O . LYS A 1 185 ? 25.328 28.141 -7.941 1 95.81 185 LYS A O 1
ATOM 1457 N N . GLN A 1 186 ? 24.438 26.906 -6.27 1 96.56 186 GLN A N 1
ATOM 1458 C CA . GLN A 1 186 ? 23.875 25.875 -7.133 1 96.56 186 GLN A CA 1
ATOM 1459 C C . GLN A 1 186 ? 22.656 25.219 -6.484 1 96.56 186 GLN A C 1
ATOM 1461 O O . GLN A 1 186 ? 22.641 24.953 -5.281 1 96.56 186 GLN A O 1
ATOM 1466 N N . VAL A 1 187 ? 21.625 25.031 -7.285 1 96.75 187 VAL A N 1
ATOM 1467 C CA . VAL A 1 187 ? 20.422 24.359 -6.812 1 96.75 187 VAL A CA 1
ATOM 1468 C C . VAL A 1 187 ? 20.219 23.062 -7.594 1 96.75 187 VAL A C 1
ATOM 1470 O O . VAL A 1 187 ? 20.219 23.062 -8.828 1 96.75 187 VAL A O 1
ATOM 1473 N N . GLY A 1 188 ? 20.141 21.984 -6.879 1 95.31 188 GLY A N 1
ATOM 1474 C CA . GLY A 1 188 ? 19.859 20.703 -7.504 1 95.31 188 GLY A CA 1
ATOM 1475 C C . GLY A 1 188 ? 18.375 20.422 -7.645 1 95.31 188 GLY A C 1
ATOM 1476 O O . GLY A 1 188 ? 17.641 20.453 -6.66 1 95.31 188 GLY A O 1
ATOM 1477 N N . ILE A 1 189 ? 17.953 20.203 -8.812 1 95 189 ILE A N 1
ATOM 1478 C CA . ILE A 1 189 ? 16.562 19.844 -9.094 1 95 189 ILE A CA 1
ATOM 1479 C C . ILE A 1 189 ? 16.5 18.422 -9.656 1 95 189 ILE A C 1
ATOM 1481 O O . ILE A 1 189 ? 17.281 18.078 -10.547 1 95 189 ILE A O 1
ATOM 1485 N N . THR A 1 190 ? 15.609 17.656 -9.117 1 91.56 190 THR A N 1
ATOM 1486 C CA . THR A 1 190 ? 15.5 16.25 -9.516 1 91.56 190 THR A CA 1
ATOM 1487 C C . THR A 1 190 ? 15.094 16.141 -10.984 1 91.56 190 THR A C 1
ATOM 1489 O O . THR A 1 190 ? 15.68 15.367 -11.734 1 91.56 190 THR A O 1
ATOM 1492 N N . ASP A 1 191 ? 14 16.891 -11.336 1 93.88 191 ASP A N 1
ATOM 1493 C CA . ASP A 1 191 ? 13.477 16.969 -12.695 1 93.88 191 ASP A CA 1
ATOM 1494 C C . ASP A 1 191 ? 12.891 18.344 -12.977 1 93.88 191 ASP A C 1
ATOM 1496 O O . ASP A 1 191 ? 12.172 18.906 -12.148 1 93.88 191 ASP A O 1
ATOM 1500 N N . MET A 1 192 ? 13.156 18.797 -14.188 1 95.25 192 MET A N 1
ATOM 1501 C CA . MET A 1 192 ? 12.773 20.172 -14.523 1 95.25 192 MET A CA 1
ATOM 1502 C C . MET A 1 192 ? 11.258 20.297 -14.648 1 95.25 192 MET A C 1
ATOM 1504 O O . MET A 1 192 ? 10.711 21.406 -14.578 1 95.25 192 MET A O 1
ATOM 1508 N N . ASN A 1 193 ? 10.578 19.203 -14.805 1 95.12 193 ASN A N 1
ATOM 1509 C CA . ASN A 1 193 ? 9.133 19.219 -14.992 1 95.12 193 ASN A CA 1
ATOM 1510 C C . ASN A 1 193 ? 8.391 18.828 -13.719 1 95.12 193 ASN A C 1
ATOM 1512 O O . ASN A 1 193 ? 7.16 18.781 -13.703 1 95.12 193 ASN A O 1
ATOM 1516 N N . MET A 1 194 ? 9.125 18.578 -12.68 1 96.12 194 MET A N 1
ATOM 1517 C CA . MET A 1 194 ? 8.555 18.094 -11.422 1 96.12 194 MET A CA 1
ATOM 1518 C C . MET A 1 194 ? 7.621 19.125 -10.812 1 96.12 194 MET A C 1
ATOM 1520 O O . MET A 1 194 ? 7.953 20.312 -10.773 1 96.12 194 MET A O 1
ATOM 1524 N N . THR A 1 195 ? 6.453 18.703 -10.422 1 97.38 195 THR A N 1
ATOM 1525 C CA . THR A 1 195 ? 5.496 19.594 -9.75 1 97.38 195 THR A CA 1
ATOM 1526 C C . THR A 1 195 ? 5.125 19.031 -8.375 1 97.38 195 THR A C 1
ATOM 1528 O O . THR A 1 195 ? 5.215 17.828 -8.141 1 97.38 195 THR A O 1
ATOM 1531 N N . ARG A 1 196 ? 4.797 19.906 -7.484 1 97.06 196 ARG A N 1
ATOM 1532 C CA . ARG A 1 196 ? 4.34 19.531 -6.152 1 97.06 196 ARG A CA 1
ATOM 1533 C C . ARG A 1 196 ? 3.236 20.469 -5.668 1 97.06 196 ARG A C 1
ATOM 1535 O O . ARG A 1 196 ? 3.156 21.609 -6.105 1 97.06 196 ARG A O 1
ATOM 1542 N N . PHE A 1 197 ? 2.375 19.969 -4.809 1 96.75 197 PHE A N 1
ATOM 1543 C CA . PHE A 1 197 ? 1.392 20.766 -4.09 1 96.75 197 PHE A CA 1
ATOM 1544 C C . PHE A 1 197 ? 2.035 21.484 -2.908 1 96.75 197 PHE A C 1
ATOM 1546 O O . PHE A 1 197 ? 2.883 20.922 -2.219 1 96.75 197 PHE A O 1
ATOM 1553 N N . PHE A 1 198 ? 1.54 22.75 -2.65 1 95.88 198 PHE A N 1
ATOM 1554 C CA . PHE A 1 198 ? 2.078 23.453 -1.49 1 95.88 198 PHE A CA 1
ATOM 1555 C C . PHE A 1 198 ? 0.981 24.219 -0.764 1 95.88 198 PHE A C 1
ATOM 1557 O O . PHE A 1 198 ? 0.087 24.781 -1.398 1 95.88 198 PHE A O 1
ATOM 1564 N N . LEU A 1 199 ? 1.104 24.234 0.483 1 95.5 199 LEU A N 1
ATOM 1565 C CA . LEU A 1 199 ? 0.395 25.125 1.396 1 95.5 199 LEU A CA 1
ATOM 1566 C C . LEU A 1 199 ? 1.334 25.656 2.475 1 95.5 199 LEU A C 1
ATOM 1568 O O . LEU A 1 199 ? 2.393 25.078 2.725 1 95.5 199 LEU A O 1
ATOM 1572 N N . THR A 1 200 ? 0.948 26.781 3.064 1 96 200 THR A N 1
ATOM 1573 C CA . THR A 1 200 ? 1.678 27.203 4.25 1 96 200 THR A CA 1
ATOM 1574 C C . THR A 1 200 ? 1.289 26.359 5.461 1 96 200 THR A C 1
ATOM 1576 O O . THR A 1 200 ? 0.199 25.797 5.5 1 96 200 THR A O 1
ATOM 1579 N N . LEU A 1 201 ? 2.189 26.328 6.344 1 96.38 201 LEU A N 1
ATOM 1580 C CA . LEU A 1 201 ? 1.943 25.562 7.559 1 96.38 201 LEU A CA 1
ATOM 1581 C C . LEU A 1 201 ? 0.725 26.094 8.305 1 96.38 201 LEU A C 1
ATOM 1583 O O . LEU A 1 201 ? -0.097 25.328 8.797 1 96.38 201 LEU A O 1
ATOM 1587 N N . GLU A 1 202 ? 0.563 27.391 8.398 1 97.06 202 GLU A N 1
ATOM 1588 C CA . GLU A 1 202 ? -0.563 28.016 9.078 1 97.06 202 GLU A CA 1
ATOM 1589 C C . GLU A 1 202 ? -1.888 27.641 8.422 1 97.06 202 GLU A C 1
ATOM 1591 O O . GLU A 1 202 ? -2.854 27.312 9.109 1 97.06 202 GLU A O 1
ATOM 1596 N N . GLU A 1 203 ? -1.84 27.703 7.125 1 97.06 203 GLU A N 1
ATOM 1597 C CA . GLU A 1 203 ? -3.047 27.344 6.387 1 97.06 203 GLU A CA 1
ATOM 1598 C C . GLU A 1 203 ? -3.389 25.875 6.57 1 97.06 203 GLU A C 1
ATOM 1600 O O . GLU A 1 203 ? -4.559 25.516 6.715 1 97.06 203 GLU A O 1
ATOM 1605 N N . ALA A 1 204 ? -2.406 25.031 6.539 1 97.5 204 ALA A N 1
ATOM 1606 C CA . ALA A 1 204 ? -2.621 23.609 6.699 1 97.5 204 ALA A CA 1
ATOM 1607 C C . ALA A 1 204 ? -3.297 23.297 8.031 1 97.5 204 ALA A C 1
ATOM 1609 O O . ALA A 1 204 ? -4.215 22.469 8.094 1 97.5 204 ALA A O 1
ATOM 1610 N N . ILE A 1 205 ? -2.885 23.938 9.109 1 98.25 205 ILE A N 1
ATOM 1611 C CA . ILE A 1 205 ? -3.432 23.688 10.438 1 98.25 205 ILE A CA 1
ATOM 1612 C C . ILE A 1 205 ? -4.855 24.219 10.523 1 98.25 205 ILE A C 1
ATOM 1614 O O . ILE A 1 205 ? -5.723 23.594 11.141 1 98.25 205 ILE A O 1
ATOM 1618 N N . LYS A 1 206 ? -5.07 25.375 9.898 1 97.88 206 LYS A N 1
ATOM 1619 C CA . LYS A 1 206 ? -6.438 25.891 9.859 1 97.88 206 LYS A CA 1
ATOM 1620 C C . LYS A 1 206 ? -7.383 24.891 9.195 1 97.88 206 LYS A C 1
ATOM 1622 O O . LYS A 1 206 ? -8.492 24.672 9.672 1 97.88 206 LYS A O 1
ATOM 1627 N N . LEU A 1 207 ? -6.949 24.375 8.109 1 98.25 207 LEU A N 1
ATOM 1628 C CA . LEU A 1 207 ? -7.746 23.375 7.402 1 98.25 207 LEU A CA 1
ATOM 1629 C C . LEU A 1 207 ? -7.938 22.125 8.258 1 98.25 207 LEU A C 1
ATOM 1631 O O . LEU A 1 207 ? -9.008 21.516 8.234 1 98.25 207 LEU A O 1
ATOM 1635 N N . LEU A 1 208 ? -6.914 21.797 8.984 1 98.5 208 LEU A N 1
ATOM 1636 C CA . LEU A 1 208 ? -6.992 20.656 9.891 1 98.5 208 LEU A CA 1
ATOM 1637 C C . LEU A 1 208 ? -8.109 20.844 10.914 1 98.5 208 LEU A C 1
ATOM 1639 O O . LEU A 1 208 ? -8.867 19.922 11.188 1 98.5 208 LEU A O 1
ATOM 1643 N N . PHE A 1 209 ? -8.219 22 11.477 1 98.62 209 PHE A N 1
ATOM 1644 C CA . PHE A 1 209 ? -9.266 22.297 12.453 1 98.62 209 PHE A CA 1
ATOM 1645 C C . PHE A 1 209 ? -10.641 22.219 11.805 1 98.62 209 PHE A C 1
ATOM 1647 O O . PHE A 1 209 ? -11.578 21.688 12.406 1 98.62 209 PHE A O 1
ATOM 1654 N N . LYS A 1 210 ? -10.719 22.734 10.602 1 98.56 210 LYS A N 1
ATOM 1655 C CA . LYS A 1 210 ? -12 22.688 9.891 1 98.56 210 LYS A CA 1
ATOM 1656 C C . LYS A 1 210 ? -12.461 21.234 9.688 1 98.56 210 LYS A C 1
ATOM 1658 O O . LYS A 1 210 ? -13.602 20.891 10 1 98.56 210 LYS A O 1
ATOM 1663 N N . ALA A 1 211 ? -11.562 20.422 9.156 1 98.62 211 ALA A N 1
ATOM 1664 C CA . ALA A 1 211 ? -11.898 19.016 8.953 1 98.62 211 ALA A CA 1
ATOM 1665 C C . ALA A 1 211 ? -12.312 18.344 10.266 1 98.62 211 ALA A C 1
ATOM 1667 O O . ALA A 1 211 ? -13.258 17.562 10.297 1 98.62 211 ALA A O 1
ATOM 1668 N N . THR A 1 212 ? -11.586 18.641 11.336 1 98.62 212 THR A N 1
ATOM 1669 C CA . THR A 1 212 ? -11.875 18.062 12.641 1 98.62 212 THR A CA 1
ATOM 1670 C C . THR A 1 212 ? -13.273 18.453 13.109 1 98.62 212 THR A C 1
ATOM 1672 O O . THR A 1 212 ? -14.031 17.609 13.586 1 98.62 212 THR A O 1
ATOM 1675 N N . ALA A 1 213 ? -13.617 19.672 12.93 1 98.31 213 ALA A N 1
ATOM 1676 C CA . ALA A 1 213 ? -14.883 20.203 13.414 1 98.31 213 ALA A CA 1
ATOM 1677 C C . ALA A 1 213 ? -16.047 19.672 12.586 1 98.31 213 ALA A C 1
ATOM 1679 O O . ALA A 1 213 ? -17.125 19.406 13.125 1 98.31 213 ALA A O 1
ATOM 1680 N N . GLU A 1 214 ? -15.828 19.469 11.312 1 98 214 GLU A N 1
ATOM 1681 C CA . GLU A 1 214 ? -16.953 19.266 10.414 1 98 214 GLU A CA 1
ATOM 1682 C C . GLU A 1 214 ? -17.125 17.781 10.062 1 98 214 GLU A C 1
ATOM 1684 O O . GLU A 1 214 ? -18.141 17.391 9.5 1 98 214 GLU A O 1
ATOM 1689 N N . SER A 1 215 ? -16.188 17 10.469 1 97.81 215 SER A N 1
ATOM 1690 C CA . SER A 1 215 ? -16.234 15.578 10.125 1 97.81 215 SER A CA 1
ATOM 1691 C C . SER A 1 215 ? -17.234 14.828 11 1 97.81 215 SER A C 1
ATOM 1693 O O . SER A 1 215 ? -17.516 15.242 12.133 1 97.81 215 SER A O 1
ATOM 1695 N N . VAL A 1 216 ? -17.75 13.703 10.438 1 97.38 216 VAL A N 1
ATOM 1696 C CA . VAL A 1 216 ? -18.672 12.867 11.195 1 97.38 216 VAL A CA 1
ATOM 1697 C C . VAL A 1 216 ? -18.062 11.477 11.391 1 97.38 216 VAL A C 1
ATOM 1699 O O . VAL A 1 216 ? -18.672 10.617 12.039 1 97.38 216 VAL A O 1
ATOM 1702 N N . GLY A 1 217 ? -16.875 11.203 10.875 1 97.88 217 GLY A N 1
ATOM 1703 C CA . GLY A 1 217 ? -16.172 9.93 11.016 1 97.88 217 GLY A CA 1
ATOM 1704 C C . GLY A 1 217 ? -16.188 9.102 9.75 1 97.88 217 GLY A C 1
ATOM 1705 O O . GLY A 1 217 ? -17.25 8.891 9.148 1 97.88 217 GLY A O 1
ATOM 1706 N N . GLY A 1 218 ? -14.961 8.68 9.336 1 97.94 218 GLY A N 1
ATOM 1707 C CA . GLY A 1 218 ? -14.875 7.793 8.18 1 97.94 218 GLY A CA 1
ATOM 1708 C C . GLY A 1 218 ? -14.43 8.5 6.918 1 97.94 218 GLY A C 1
ATOM 1709 O O . GLY A 1 218 ? -14.297 7.871 5.863 1 97.94 218 GLY A O 1
ATOM 1710 N N . GLU A 1 219 ? -14.102 9.805 6.965 1 98.25 219 GLU A N 1
ATOM 1711 C CA . GLU A 1 219 ? -13.766 10.602 5.785 1 98.25 219 GLU A CA 1
ATOM 1712 C C . GLU A 1 219 ? -12.258 10.641 5.562 1 98.25 219 GLU A C 1
ATOM 1714 O O . GLU A 1 219 ? -11.477 10.562 6.516 1 98.25 219 GLU A O 1
ATOM 1719 N N . ILE A 1 220 ? -11.945 10.781 4.379 1 98.69 220 ILE A N 1
ATOM 1720 C CA . ILE A 1 220 ? -10.656 11.375 4.023 1 98.69 220 ILE A CA 1
ATOM 1721 C C . ILE A 1 220 ? -10.867 12.773 3.449 1 98.69 220 ILE A C 1
ATOM 1723 O O . ILE A 1 220 ? -11.344 12.922 2.322 1 98.69 220 ILE A O 1
ATOM 1727 N N . PHE A 1 221 ? -10.57 13.789 4.23 1 98.88 221 PHE A N 1
ATOM 1728 C CA . PHE A 1 221 ? -10.602 15.164 3.75 1 98.88 221 PHE A CA 1
ATOM 1729 C C . PHE A 1 221 ? -9.352 15.484 2.936 1 98.88 221 PHE A C 1
ATOM 1731 O O . PHE A 1 221 ? -8.234 15.414 3.451 1 98.88 221 PHE A O 1
ATOM 1738 N N . VAL A 1 222 ? -9.508 15.812 1.68 1 98.69 222 VAL A N 1
ATOM 1739 C CA . VAL A 1 222 ? -8.406 16.125 0.779 1 98.69 222 VAL A CA 1
ATOM 1740 C C . VAL A 1 222 ? -8.305 17.641 0.602 1 98.69 222 VAL A C 1
ATOM 1742 O O . VAL A 1 222 ? -9.203 18.266 0.032 1 98.69 222 VAL A O 1
ATOM 1745 N N . MET A 1 223 ? -7.211 18.188 1.036 1 98.12 223 MET A N 1
ATOM 1746 C CA . MET A 1 223 ? -7.023 19.625 0.922 1 98.12 223 MET A CA 1
ATOM 1747 C C . MET A 1 223 ? -6.895 20.047 -0.539 1 98.12 223 MET A C 1
ATOM 1749 O O . MET A 1 223 ? -6.156 19.422 -1.305 1 98.12 223 MET A O 1
ATOM 1753 N N . LYS A 1 224 ? -7.688 21.062 -0.864 1 96.44 224 LYS A N 1
ATOM 1754 C CA . LYS A 1 224 ? -7.438 21.688 -2.158 1 96.44 224 LYS A CA 1
ATOM 1755 C C . LYS A 1 224 ? -6.191 22.578 -2.113 1 96.44 224 LYS A C 1
ATOM 1757 O O . LYS A 1 224 ? -6.164 23.578 -1.408 1 96.44 224 LYS A O 1
ATOM 1762 N N . MET A 1 225 ? -5.172 22.125 -2.82 1 95.69 225 MET A N 1
ATOM 1763 C CA . MET A 1 225 ? -3.875 22.797 -2.73 1 95.69 225 MET A CA 1
ATOM 1764 C C . MET A 1 225 ? -3.416 23.281 -4.102 1 95.69 225 MET A C 1
ATOM 1766 O O . MET A 1 225 ? -3.551 22.562 -5.094 1 95.69 225 MET A O 1
ATOM 1770 N N . PRO A 1 226 ? -2.891 24.5 -4.16 1 95.5 226 PRO A N 1
ATOM 1771 C CA . PRO A 1 226 ? -2.219 24.891 -5.402 1 95.5 226 PRO A CA 1
ATOM 1772 C C . PRO A 1 226 ? -0.915 24.125 -5.633 1 95.5 226 PRO A C 1
ATOM 1774 O O . PRO A 1 226 ? -0.401 23.484 -4.711 1 95.5 226 PRO A O 1
ATOM 1777 N N . SER A 1 227 ? -0.466 24.141 -6.855 1 97.69 227 SER A N 1
ATOM 1778 C CA . SER A 1 227 ? 0.764 23.438 -7.203 1 97.69 227 SER A CA 1
ATOM 1779 C C . SER A 1 227 ? 1.695 24.328 -8.023 1 97.69 227 SER A C 1
ATOM 1781 O O . SER A 1 227 ? 1.274 25.359 -8.547 1 97.69 227 SER A O 1
ATOM 1783 N N . CYS A 1 228 ? 2.93 23.969 -8.055 1 97.12 228 CYS A N 1
ATOM 1784 C CA . CYS A 1 228 ? 3.887 24.703 -8.883 1 97.12 228 CYS A CA 1
ATOM 1785 C C . CYS A 1 228 ? 5.008 23.781 -9.359 1 97.12 228 CYS A C 1
ATOM 1787 O O . CYS A 1 228 ? 5.176 22.672 -8.836 1 97.12 228 CYS A O 1
ATOM 1789 N N . LYS A 1 229 ? 5.703 24.25 -10.367 1 97.19 229 LYS A N 1
ATOM 1790 C CA . LYS A 1 229 ? 6.945 23.609 -10.766 1 97.19 229 LYS A CA 1
ATOM 1791 C C . LYS A 1 229 ? 8.062 23.891 -9.766 1 97.19 229 LYS A C 1
ATOM 1793 O O . LYS A 1 229 ? 8.242 25.031 -9.336 1 97.19 229 LYS A O 1
ATOM 1798 N N . ILE A 1 230 ? 8.805 22.844 -9.469 1 96.81 230 ILE A N 1
ATOM 1799 C CA . ILE A 1 230 ? 9.875 23 -8.484 1 96.81 230 ILE A CA 1
ATOM 1800 C C . ILE A 1 230 ? 10.922 23.969 -9.008 1 96.81 230 ILE A C 1
ATOM 1802 O O . ILE A 1 230 ? 11.508 24.734 -8.234 1 96.81 230 ILE A O 1
ATOM 1806 N N . ILE A 1 231 ? 11.156 24 -10.359 1 97.06 231 ILE A N 1
ATOM 1807 C CA . ILE A 1 231 ? 12.133 24.906 -10.953 1 97.06 231 ILE A CA 1
ATOM 1808 C C . ILE A 1 231 ? 11.688 26.344 -10.758 1 97.06 231 ILE A C 1
ATOM 1810 O O . ILE A 1 231 ? 12.516 27.25 -10.578 1 97.06 231 ILE A O 1
ATOM 1814 N N . ASP A 1 232 ? 10.398 26.562 -10.859 1 97.62 232 ASP A N 1
ATOM 1815 C CA . ASP A 1 232 ? 9.883 27.906 -10.641 1 97.62 232 ASP A CA 1
ATOM 1816 C C . ASP A 1 232 ? 10.078 28.344 -9.188 1 97.62 232 ASP A C 1
ATOM 1818 O O . ASP A 1 232 ? 10.391 29.5 -8.914 1 97.62 232 ASP A O 1
ATOM 1822 N N . LEU A 1 233 ? 9.867 27.438 -8.281 1 97.19 233 LEU A N 1
ATOM 1823 C CA . LEU A 1 233 ? 10.133 27.703 -6.875 1 97.19 233 LEU A CA 1
ATOM 1824 C C . LEU A 1 233 ? 11.594 28.094 -6.668 1 97.19 233 LEU A C 1
ATOM 1826 O O . LEU A 1 233 ? 11.891 29.047 -5.938 1 97.19 233 LEU A O 1
ATOM 1830 N N . ALA A 1 234 ? 12.492 27.391 -7.348 1 97.06 234 ALA A N 1
ATOM 1831 C CA . ALA A 1 234 ? 13.922 27.672 -7.262 1 97.06 234 ALA A CA 1
ATOM 1832 C C . ALA A 1 234 ? 14.227 29.078 -7.785 1 97.06 234 ALA A C 1
ATOM 1834 O O . ALA A 1 234 ? 14.953 29.844 -7.141 1 97.06 234 ALA A O 1
ATOM 1835 N N . HIS A 1 235 ? 13.68 29.375 -8.898 1 96.94 235 HIS A N 1
ATOM 1836 C CA . HIS A 1 235 ? 13.922 30.688 -9.508 1 96.94 235 HIS A CA 1
ATOM 1837 C C . HIS A 1 235 ? 13.438 31.812 -8.594 1 96.94 235 HIS A C 1
ATOM 1839 O O . HIS A 1 235 ? 14.141 32.812 -8.406 1 96.94 235 HIS A O 1
ATOM 1845 N N . VAL A 1 236 ? 12.25 31.641 -8.086 1 97.25 236 VAL A N 1
ATOM 1846 C CA . VAL A 1 236 ? 11.68 32.656 -7.215 1 97.25 236 VAL A CA 1
ATOM 1847 C C . VAL A 1 236 ? 12.562 32.844 -5.984 1 97.25 236 VAL A C 1
ATOM 1849 O O . VAL A 1 236 ? 12.805 34 -5.555 1 97.25 236 VAL A O 1
ATOM 1852 N N . LEU A 1 237 ? 13.031 31.781 -5.449 1 96.31 237 LEU A N 1
ATOM 1853 C CA . LEU A 1 237 ? 13.859 31.828 -4.25 1 96.31 237 LEU A CA 1
ATOM 1854 C C . LEU A 1 237 ? 15.195 32.5 -4.543 1 96.31 237 LEU A C 1
ATOM 1856 O O . LEU A 1 237 ? 15.688 33.312 -3.742 1 96.31 237 LEU A O 1
ATOM 1860 N N . ILE A 1 238 ? 15.836 32.156 -5.66 1 96.75 238 ILE A N 1
ATOM 1861 C CA . ILE A 1 238 ? 17.109 32.719 -6.07 1 96.75 238 ILE A CA 1
ATOM 1862 C C . ILE A 1 238 ? 16.953 34.25 -6.203 1 96.75 238 ILE A C 1
ATOM 1864 O O . ILE A 1 238 ? 17.781 35 -5.688 1 96.75 238 ILE A O 1
ATOM 1868 N N . GLU A 1 239 ? 15.891 34.594 -6.855 1 96.19 239 GLU A N 1
ATOM 1869 C CA . GLU A 1 239 ? 15.625 36.031 -7.062 1 96.19 239 GLU A CA 1
ATOM 1870 C C . GLU A 1 239 ? 15.391 36.75 -5.734 1 96.19 239 GLU A C 1
ATOM 1872 O O . GLU A 1 239 ? 15.906 37.844 -5.516 1 96.19 239 GLU A O 1
ATOM 1877 N N . ALA A 1 240 ? 14.602 36.156 -4.902 1 95.44 240 ALA A N 1
ATOM 1878 C CA . ALA A 1 240 ? 14.242 36.781 -3.621 1 95.44 240 ALA A CA 1
ATOM 1879 C C . ALA A 1 240 ? 15.469 36.938 -2.729 1 95.44 240 ALA A C 1
ATOM 1881 O O . ALA A 1 240 ? 15.555 37.875 -1.948 1 95.44 240 ALA A O 1
ATOM 1882 N N . LEU A 1 241 ? 16.391 36.031 -2.811 1 93.94 241 LEU A N 1
ATOM 1883 C CA . LEU A 1 241 ? 17.594 36.062 -1.981 1 93.94 241 LEU A CA 1
ATOM 1884 C C . LEU A 1 241 ? 18.625 37.031 -2.566 1 93.94 241 LEU A C 1
ATOM 1886 O O . LEU A 1 241 ? 19.609 37.344 -1.901 1 93.94 241 LEU A O 1
ATOM 1890 N N . GLY A 1 242 ? 18.422 37.406 -3.779 1 93.69 242 GLY A N 1
ATOM 1891 C CA . GLY A 1 242 ? 19.297 38.375 -4.418 1 93.69 242 GLY A CA 1
ATOM 1892 C C . GLY A 1 242 ? 20.609 37.781 -4.887 1 93.69 242 GLY A C 1
ATOM 1893 O O . GLY A 1 242 ? 21.609 38.5 -5.023 1 93.69 242 GLY A O 1
ATOM 1894 N N . GLU A 1 243 ? 20.609 36.5 -4.953 1 92 243 GLU A N 1
ATOM 1895 C CA . GLU A 1 243 ? 21.844 35.844 -5.398 1 92 243 GLU A CA 1
ATOM 1896 C C . GLU A 1 243 ? 21.938 35.812 -6.918 1 92 243 GLU A C 1
ATOM 1898 O O . GLU A 1 243 ? 20.938 35.625 -7.609 1 92 243 GLU A O 1
ATOM 1903 N N . LYS A 1 244 ? 23.156 36.094 -7.418 1 91 244 LYS A N 1
ATOM 1904 C CA . LYS A 1 244 ? 23.406 36.094 -8.852 1 91 244 LYS A CA 1
ATOM 1905 C C . LYS A 1 244 ? 24.234 34.875 -9.273 1 91 244 LYS A C 1
ATOM 1907 O O . LYS A 1 244 ? 24.938 34.281 -8.445 1 91 244 LYS A O 1
ATOM 1912 N N . ASP A 1 245 ? 24.141 34.406 -10.484 1 93.25 245 ASP A N 1
ATOM 1913 C CA . ASP A 1 245 ? 24.938 33.344 -11.086 1 93.25 245 ASP A CA 1
ATOM 1914 C C . ASP A 1 245 ? 24.719 32 -10.375 1 93.25 245 ASP A C 1
ATOM 1916 O O . ASP A 1 245 ? 25.672 31.297 -10.07 1 93.25 245 ASP A O 1
ATOM 1920 N N . VAL A 1 246 ? 23.531 31.812 -9.836 1 97.12 246 VAL A N 1
ATOM 1921 C CA . VAL A 1 246 ? 23.203 30.516 -9.25 1 97.12 246 VAL A CA 1
ATOM 1922 C C . VAL A 1 246 ? 22.875 29.516 -10.359 1 97.12 246 VAL A C 1
ATOM 1924 O O . VAL A 1 246 ? 22 29.781 -11.195 1 97.12 246 VAL A O 1
ATOM 1927 N N . GLU A 1 247 ? 23.531 28.438 -10.375 1 96.75 247 GLU A N 1
ATOM 1928 C CA . GLU A 1 247 ? 23.328 27.406 -11.383 1 96.75 247 GLU A CA 1
ATOM 1929 C C . GLU A 1 247 ? 22.25 26.406 -10.938 1 96.75 247 GLU A C 1
ATOM 1931 O O . GLU A 1 247 ? 22.203 26.016 -9.773 1 96.75 247 GLU A O 1
ATOM 1936 N N . ILE A 1 248 ? 21.344 26.047 -11.82 1 96.44 248 ILE A N 1
ATOM 1937 C CA . ILE A 1 248 ? 20.375 25 -11.57 1 96.44 248 ILE A CA 1
ATOM 1938 C C . ILE A 1 248 ? 20.812 23.719 -12.273 1 96.44 248 ILE A C 1
ATOM 1940 O O . ILE A 1 248 ? 21 23.688 -13.492 1 96.44 248 ILE A O 1
ATOM 1944 N N . VAL A 1 249 ? 20.984 22.75 -11.477 1 96 249 VAL A N 1
ATOM 1945 C CA . VAL A 1 249 ? 21.484 21.484 -12.008 1 96 249 VAL A CA 1
ATOM 1946 C C . VAL A 1 249 ? 20.438 20.391 -11.844 1 96 249 VAL A C 1
ATOM 1948 O O . VAL A 1 249 ? 19.891 20.203 -10.758 1 96 249 VAL A O 1
ATOM 1951 N N . GLU A 1 250 ? 20.125 19.688 -12.898 1 94.62 250 GLU A N 1
ATOM 1952 C CA . GLU A 1 250 ? 19.234 18.547 -12.812 1 94.62 250 GLU A CA 1
ATOM 1953 C C . GLU A 1 250 ? 19.969 17.312 -12.289 1 94.62 250 GLU A C 1
ATOM 1955 O O . GLU A 1 250 ? 20.969 16.891 -12.859 1 94.62 250 GLU A O 1
ATOM 1960 N N . GLN A 1 251 ? 19.469 16.734 -11.227 1 92.5 251 GLN A N 1
ATOM 1961 C CA . GLN A 1 251 ? 20.156 15.664 -10.523 1 92.5 251 GLN A CA 1
ATOM 1962 C C . GLN A 1 251 ? 19.547 14.305 -10.844 1 92.5 251 GLN A C 1
ATOM 1964 O O . GLN A 1 251 ? 20.141 13.258 -10.562 1 92.5 251 GLN A O 1
ATOM 1969 N N . GLY A 1 252 ? 18.359 14.305 -11.406 1 88.19 252 GLY A N 1
ATOM 1970 C CA . GLY A 1 252 ? 17.672 13.047 -11.648 1 88.19 252 GLY A CA 1
ATOM 1971 C C . GLY A 1 252 ? 16.734 12.656 -10.523 1 88.19 252 GLY A C 1
ATOM 1972 O O . GLY A 1 252 ? 16.891 13.109 -9.391 1 88.19 252 GLY A O 1
ATOM 1973 N N . MET A 1 253 ? 15.844 11.812 -10.82 1 82.5 253 MET A N 1
ATOM 1974 C CA . MET A 1 253 ? 14.828 11.406 -9.852 1 82.5 253 MET A CA 1
ATOM 1975 C C . MET A 1 253 ? 15.406 10.406 -8.852 1 82.5 253 MET A C 1
ATOM 1977 O O . MET A 1 253 ? 16.156 9.516 -9.227 1 82.5 253 MET A O 1
ATOM 1981 N N . ARG A 1 254 ? 15.086 10.602 -7.57 1 83.69 254 ARG A N 1
ATOM 1982 C CA . ARG A 1 254 ? 15.469 9.688 -6.504 1 83.69 254 ARG A CA 1
ATOM 1983 C C . ARG A 1 254 ? 14.523 8.492 -6.445 1 83.69 254 ARG A C 1
ATOM 1985 O O . ARG A 1 254 ? 13.406 8.547 -6.953 1 83.69 254 ARG A O 1
ATOM 1992 N N . PRO A 1 255 ? 14.953 7.414 -5.762 1 81.81 255 PRO A N 1
ATOM 1993 C CA . PRO A 1 255 ? 14.094 6.234 -5.656 1 81.81 255 PRO A CA 1
ATOM 1994 C C . PRO A 1 255 ? 12.734 6.555 -5.027 1 81.81 255 PRO A C 1
ATOM 1996 O O . PRO A 1 255 ? 12.68 7.18 -3.963 1 81.81 255 PRO A O 1
ATOM 1999 N N . GLY A 1 256 ? 11.703 6.188 -5.746 1 84.5 256 GLY A N 1
ATOM 2000 C CA . GLY A 1 256 ? 10.359 6.285 -5.188 1 84.5 256 GLY A CA 1
ATOM 2001 C C . GLY A 1 256 ? 9.68 7.609 -5.496 1 84.5 256 GLY A C 1
ATOM 2002 O O . GLY A 1 256 ? 8.5 7.789 -5.203 1 84.5 256 GLY A O 1
ATOM 2003 N N . GLU A 1 257 ? 10.391 8.5 -6.102 1 87.88 257 GLU A N 1
ATOM 2004 C CA . GLU A 1 257 ? 9.797 9.805 -6.363 1 87.88 257 GLU A CA 1
ATOM 2005 C C . GLU A 1 257 ? 9.031 9.812 -7.684 1 87.88 257 GLU A C 1
ATOM 2007 O O . GLU A 1 257 ? 9.461 9.195 -8.664 1 87.88 257 GLU A O 1
ATOM 2012 N N . LYS A 1 258 ? 7.926 10.562 -7.695 1 90 258 LYS A N 1
ATOM 2013 C CA . LYS A 1 258 ? 7.133 10.766 -8.906 1 90 258 LYS A CA 1
ATOM 2014 C C . LYS A 1 258 ? 7.355 12.164 -9.477 1 90 258 LYS A C 1
ATOM 2016 O O . LYS A 1 258 ? 7.688 13.102 -8.742 1 90 258 LYS A O 1
ATOM 2021 N N . LEU A 1 259 ? 7.145 12.281 -10.773 1 93.25 259 LEU A N 1
ATOM 2022 C CA . LEU A 1 259 ? 7.215 13.586 -11.422 1 93.25 259 LEU A CA 1
ATOM 2023 C C . LEU A 1 259 ? 6.105 14.5 -10.914 1 93.25 259 LEU A C 1
ATOM 2025 O O . LEU A 1 259 ? 6.359 15.664 -10.586 1 93.25 259 LEU A O 1
ATOM 2029 N N . HIS A 1 260 ? 4.914 13.992 -10.945 1 94.62 260 HIS A N 1
ATOM 2030 C CA . HIS A 1 260 ? 3.734 14.688 -10.438 1 94.62 260 HIS A CA 1
ATOM 2031 C C . HIS A 1 260 ? 3.029 13.875 -9.359 1 94.62 260 HIS A C 1
ATOM 2033 O O . HIS A 1 260 ? 3.029 12.641 -9.406 1 94.62 260 HIS A O 1
ATOM 2039 N N . GLU A 1 261 ? 2.453 14.516 -8.391 1 94.56 261 GLU A N 1
ATOM 2040 C CA . GLU A 1 261 ? 1.714 13.852 -7.32 1 94.56 261 GLU A CA 1
ATOM 2041 C C . GLU A 1 261 ? 0.208 13.93 -7.559 1 94.56 261 GLU A C 1
ATOM 2043 O O . GLU A 1 261 ? -0.253 14.727 -8.375 1 94.56 261 GLU A O 1
ATOM 2048 N N . LEU A 1 262 ? -0.491 13.039 -6.871 1 94.62 262 LEU A N 1
ATOM 2049 C CA . LEU A 1 262 ? -1.949 13 -6.902 1 94.62 262 LEU A CA 1
ATOM 2050 C C . LEU A 1 262 ? -2.527 13.172 -5.5 1 94.62 262 LEU A C 1
ATOM 2052 O O . LEU A 1 262 ? -2.02 12.586 -4.539 1 94.62 262 LEU A O 1
ATOM 2056 N N . LEU A 1 263 ? -3.578 13.938 -5.488 1 96.25 263 LEU A N 1
ATOM 2057 C CA . LEU A 1 263 ? -4.262 14.031 -4.203 1 96.25 263 LEU A CA 1
ATOM 2058 C C . LEU A 1 263 ? -5.398 13.023 -4.113 1 96.25 263 LEU A C 1
ATOM 2060 O O . LEU A 1 263 ? -5.805 12.633 -3.016 1 96.25 263 LEU A O 1
ATOM 2064 N N . PHE A 1 264 ? -6 12.555 -5.168 1 96.62 264 PHE A N 1
ATOM 2065 C CA . PHE A 1 264 ? -6.82 11.344 -5.219 1 96.62 264 PHE A CA 1
ATOM 2066 C C . PHE A 1 264 ? -6.719 10.68 -6.586 1 96.62 264 PHE A C 1
ATOM 2068 O O . PHE A 1 264 ? -6.496 11.352 -7.594 1 96.62 264 PHE A O 1
ATOM 2075 N N . SER A 1 265 ? -6.828 9.438 -6.609 1 93.62 265 SER A N 1
ATOM 2076 C CA . SER A 1 265 ? -6.656 8.609 -7.801 1 93.62 265 SER A CA 1
ATOM 2077 C C . SER A 1 265 ? -7.961 8.477 -8.578 1 93.62 265 SER A C 1
ATOM 2079 O O . SER A 1 265 ? -9.016 8.906 -8.102 1 93.62 265 SER A O 1
ATOM 2081 N N . GLU A 1 266 ? -7.812 7.883 -9.75 1 91.38 266 GLU A N 1
ATOM 2082 C CA . GLU A 1 266 ? -8.984 7.605 -10.57 1 91.38 266 GLU A CA 1
ATOM 2083 C C . GLU A 1 266 ? -9.984 6.719 -9.836 1 91.38 266 GLU A C 1
ATOM 2085 O O . GLU A 1 266 ? -11.195 6.941 -9.906 1 91.38 266 GLU A O 1
ATOM 2090 N N . TYR A 1 267 ? -9.539 5.754 -9.141 1 90.56 267 TYR A N 1
ATOM 2091 C CA . TYR A 1 267 ? -10.406 4.875 -8.375 1 90.56 267 TYR A CA 1
ATOM 2092 C C . TYR A 1 267 ? -11.125 5.648 -7.27 1 90.56 267 TYR A C 1
ATOM 2094 O O . TYR A 1 267 ? -12.328 5.488 -7.07 1 90.56 267 TYR A O 1
ATOM 2102 N N . GLU A 1 268 ? -10.406 6.488 -6.621 1 94.69 268 GLU A N 1
ATOM 2103 C CA . GLU A 1 268 ? -10.977 7.242 -5.512 1 94.69 268 GLU A CA 1
ATOM 2104 C C . GLU A 1 268 ? -12 8.266 -6.004 1 94.69 268 GLU A C 1
ATOM 2106 O O . GLU A 1 268 ? -12.953 8.586 -5.293 1 94.69 268 GLU A O 1
ATOM 2111 N N . SER A 1 269 ? -11.742 8.758 -7.246 1 95.56 269 SER A N 1
ATOM 2112 C CA . SER A 1 269 ? -12.617 9.789 -7.781 1 95.56 269 SER A CA 1
ATOM 2113 C C . SER A 1 269 ? -14.07 9.312 -7.828 1 95.56 269 SER A C 1
ATOM 2115 O O . SER A 1 269 ? -14.992 10.117 -7.703 1 95.56 269 SER A O 1
ATOM 2117 N N . LEU A 1 270 ? -14.312 8.016 -7.871 1 92.5 270 LEU A N 1
ATOM 2118 C CA . LEU A 1 270 ? -15.641 7.422 -7.973 1 92.5 270 LEU A CA 1
ATOM 2119 C C . LEU A 1 270 ? -16.438 7.641 -6.688 1 92.5 270 LEU A C 1
ATOM 2121 O O . LEU A 1 270 ? -17.656 7.602 -6.695 1 92.5 270 LEU A O 1
ATOM 2125 N N . ASN A 1 271 ? -15.75 7.914 -5.609 1 94.94 271 ASN A N 1
ATOM 2126 C CA . ASN A 1 271 ? -16.391 8.094 -4.309 1 94.94 271 ASN A CA 1
ATOM 2127 C C . ASN A 1 271 ? -15.977 9.414 -3.662 1 94.94 271 ASN A C 1
ATOM 2129 O O . ASN A 1 271 ? -15.891 9.508 -2.438 1 94.94 271 ASN A O 1
ATOM 2133 N N . THR A 1 272 ? -15.625 10.398 -4.492 1 97.62 272 THR A N 1
ATOM 2134 C CA . THR A 1 272 ? -15.164 11.688 -3.979 1 97.62 272 THR A CA 1
ATOM 2135 C C . THR A 1 272 ? -16.203 12.773 -4.242 1 97.62 272 THR A C 1
ATOM 2137 O O . THR A 1 272 ? -16.75 12.859 -5.344 1 97.62 272 THR A O 1
ATOM 2140 N N . VAL A 1 273 ? -16.5 13.555 -3.273 1 98.56 273 VAL A N 1
ATOM 2141 C CA . VAL A 1 273 ? -17.469 14.648 -3.426 1 98.56 273 VAL A CA 1
ATOM 2142 C C . VAL A 1 273 ? -16.766 15.984 -3.242 1 98.56 273 VAL A C 1
ATOM 2144 O O . VAL A 1 273 ? -15.703 16.062 -2.625 1 98.56 273 VAL A O 1
ATOM 2147 N N . ILE A 1 274 ? -17.297 17.016 -3.84 1 98.5 274 ILE A N 1
ATOM 2148 C CA . ILE A 1 274 ? -16.875 18.391 -3.621 1 98.5 274 ILE A CA 1
ATOM 2149 C C . ILE A 1 274 ? -17.469 18.922 -2.318 1 98.5 274 ILE A C 1
ATOM 2151 O O . ILE A 1 274 ? -18.672 19.219 -2.252 1 98.5 274 ILE A O 1
ATOM 2155 N N . TYR A 1 275 ? -16.734 19.031 -1.334 1 98.38 275 TYR A N 1
ATOM 2156 C CA . TYR A 1 275 ? -17.266 19.5 -0.053 1 98.38 275 TYR A CA 1
ATOM 2157 C C . TYR A 1 275 ? -17.453 21 -0.057 1 98.38 275 TYR A C 1
ATOM 2159 O O . TYR A 1 275 ? -18.562 21.5 0.197 1 98.38 275 TYR A O 1
ATOM 2167 N N . ASP A 1 276 ? -16.391 21.797 -0.315 1 98.06 276 ASP A N 1
ATOM 2168 C CA . ASP A 1 276 ? -16.422 23.234 -0.488 1 98.06 276 ASP A CA 1
ATOM 2169 C C . ASP A 1 276 ? -15.18 23.734 -1.222 1 98.06 276 ASP A C 1
ATOM 2171 O O . ASP A 1 276 ? -14.602 23 -2.031 1 98.06 276 ASP A O 1
ATOM 2175 N N . ASN A 1 277 ? -14.797 24.969 -1.001 1 97.12 277 ASN A N 1
ATOM 2176 C CA . ASN A 1 277 ? -13.688 25.547 -1.746 1 97.12 277 ASN A CA 1
ATOM 2177 C C . ASN A 1 277 ? -12.336 25.078 -1.214 1 97.12 277 ASN A C 1
ATOM 2179 O O . ASN A 1 277 ? -11.312 25.266 -1.87 1 97.12 277 ASN A O 1
ATOM 2183 N N . GLU A 1 278 ? -12.359 24.375 -0.111 1 97.88 278 GLU A N 1
ATOM 2184 C CA . GLU A 1 278 ? -11.086 24.062 0.529 1 97.88 278 GLU A CA 1
ATOM 2185 C C . GLU A 1 278 ? -10.844 22.547 0.555 1 97.88 278 GLU A C 1
ATOM 2187 O O . GLU A 1 278 ? -9.719 22.094 0.75 1 97.88 278 GLU A O 1
ATOM 2192 N N . TYR A 1 279 ? -12.031 21.812 0.355 1 98.44 279 TYR A N 1
ATOM 2193 C CA . TYR A 1 279 ? -11.867 20.375 0.547 1 98.44 279 TYR A CA 1
ATOM 2194 C C . TYR A 1 279 ? -12.625 19.594 -0.52 1 98.44 279 TYR A C 1
ATOM 2196 O O . TYR A 1 279 ? -13.711 19.984 -0.941 1 98.44 279 TYR A O 1
ATOM 2204 N N . TYR A 1 280 ? -12.031 18.531 -0.964 1 98.56 280 TYR A N 1
ATOM 2205 C CA . TYR A 1 280 ? -12.773 17.359 -1.403 1 98.56 280 TYR A CA 1
ATOM 2206 C C . TYR A 1 280 ? -12.883 16.328 -0.282 1 98.56 280 TYR A C 1
ATOM 2208 O O . TYR A 1 280 ? -12.086 16.359 0.662 1 98.56 280 TYR A O 1
ATOM 2216 N N . VAL A 1 281 ? -13.859 15.453 -0.332 1 98.81 281 VAL A N 1
ATOM 2217 C CA . VAL A 1 281 ? -13.977 14.375 0.646 1 98.81 281 VAL A CA 1
ATOM 2218 C C . VAL A 1 281 ? -14.078 13.031 -0.072 1 98.81 281 VAL A C 1
ATOM 2220 O O . VAL A 1 281 ? -14.977 12.82 -0.89 1 98.81 281 VAL A O 1
ATOM 2223 N N . VAL A 1 282 ? -13.094 12.164 0.157 1 98.12 282 VAL A N 1
ATOM 2224 C CA . VAL A 1 282 ? -13.148 10.789 -0.329 1 98.12 282 VAL A CA 1
ATOM 2225 C C . VAL A 1 282 ? -13.922 9.922 0.66 1 98.12 282 VAL A C 1
ATOM 2227 O O . VAL A 1 282 ? -13.523 9.797 1.822 1 98.12 282 VAL A O 1
ATOM 2230 N N . LEU A 1 283 ? -15.031 9.359 0.215 1 97.38 283 LEU A N 1
ATOM 2231 C CA . LEU A 1 283 ? -15.852 8.477 1.045 1 97.38 283 LEU A CA 1
ATOM 2232 C C . LEU A 1 283 ? -15.383 7.035 0.931 1 97.38 283 LEU A C 1
ATOM 2234 O O . LEU A 1 283 ? -14.906 6.609 -0.128 1 97.38 283 LEU A O 1
ATOM 2238 N N . PRO A 1 284 ? -15.477 6.332 2.037 1 94.25 284 PRO A N 1
ATOM 2239 C CA . PRO A 1 284 ? -15.008 4.945 2.02 1 94.25 284 PRO A CA 1
ATOM 2240 C C . PRO A 1 284 ? -15.922 4.023 1.218 1 94.25 284 PRO A C 1
ATOM 2242 O O . PRO A 1 284 ? -17.109 4.324 1.036 1 94.25 284 PRO A O 1
ATOM 2245 N N . THR A 1 285 ? -15.344 2.928 0.798 1 87.31 285 THR A N 1
ATOM 2246 C CA . THR A 1 285 ? -16.125 1.93 0.07 1 87.31 285 THR A CA 1
ATOM 2247 C C . THR A 1 285 ? -16.844 0.999 1.036 1 87.31 285 THR A C 1
ATOM 2249 O O . THR A 1 285 ? -17.844 0.36 0.667 1 87.31 285 THR A O 1
ATOM 2252 N N . VAL A 1 286 ? -16.297 0.855 2.213 1 87.88 286 VAL A N 1
ATOM 2253 C CA . VAL A 1 286 ? -16.984 0.101 3.25 1 87.88 286 VAL A CA 1
ATOM 2254 C C . VAL A 1 286 ? -18.141 0.932 3.807 1 87.88 286 VAL A C 1
ATOM 2256 O O . VAL A 1 286 ? -18.078 2.164 3.832 1 87.88 286 VAL A O 1
ATOM 2259 N N . GLU A 1 287 ? -19.125 0.299 4.266 1 89.81 287 GLU A N 1
ATOM 2260 C CA . GLU A 1 287 ? -20.297 1.01 4.762 1 89.81 287 GLU A CA 1
ATOM 2261 C C . GLU A 1 287 ? -20.109 1.445 6.215 1 89.81 287 GLU A C 1
ATOM 2263 O O . GLU A 1 287 ? -20 0.606 7.109 1 89.81 287 GLU A O 1
ATOM 2268 N N . ILE A 1 288 ? -20.016 2.703 6.391 1 92.69 288 ILE A N 1
ATOM 2269 C CA . ILE A 1 288 ? -20 3.307 7.715 1 92.69 288 ILE A CA 1
ATOM 2270 C C . ILE A 1 288 ? -21.328 3.994 7.984 1 92.69 288 ILE A C 1
ATOM 2272 O O . ILE A 1 288 ? -21.828 4.762 7.156 1 92.69 288 ILE A O 1
ATOM 2276 N N . ASN A 1 289 ? -21.922 3.744 9.039 1 89.31 289 ASN A N 1
ATOM 2277 C CA . ASN A 1 289 ? -23.281 4.176 9.367 1 89.31 289 ASN A CA 1
ATOM 2278 C C . ASN A 1 289 ? -23.453 5.676 9.148 1 89.31 289 ASN A C 1
ATOM 2280 O O . ASN A 1 289 ? -22.688 6.48 9.68 1 89.31 289 ASN A O 1
ATOM 2284 N N . ASN A 1 290 ? -24.438 6.051 8.336 1 91 290 ASN A N 1
ATOM 2285 C CA . ASN A 1 290 ? -24.984 7.391 8.109 1 91 290 ASN A CA 1
ATOM 2286 C C . ASN A 1 290 ? -23.984 8.273 7.359 1 91 290 ASN A C 1
ATOM 2288 O O . ASN A 1 290 ? -24.203 9.477 7.207 1 91 290 ASN A O 1
ATOM 2292 N N . LEU A 1 291 ? -22.844 7.73 7.012 1 95.88 291 LEU A N 1
ATOM 2293 C CA . LEU A 1 291 ? -21.844 8.57 6.359 1 95.88 291 LEU A CA 1
ATOM 2294 C C . LEU A 1 291 ? -22.281 8.938 4.945 1 95.88 291 LEU A C 1
ATOM 2296 O O . LEU A 1 291 ? -22.266 10.117 4.574 1 95.88 291 LEU A O 1
ATOM 2300 N N . ARG A 1 292 ? -22.719 7.98 4.168 1 92.69 292 ARG A N 1
ATOM 2301 C CA . ARG A 1 292 ? -23.141 8.227 2.789 1 92.69 292 ARG A CA 1
ATOM 2302 C C . ARG A 1 292 ? -24.359 9.148 2.742 1 92.69 292 ARG A C 1
ATOM 2304 O O . ARG A 1 292 ? -24.469 10 1.856 1 92.69 292 ARG A O 1
ATOM 2311 N N . GLU A 1 293 ? -25.219 8.953 3.65 1 95.69 293 GLU A N 1
ATOM 2312 C CA . GLU A 1 293 ? -26.391 9.812 3.738 1 95.69 293 GLU A CA 1
ATOM 2313 C C . GLU A 1 293 ? -25.984 11.258 4.031 1 95.69 293 GLU A C 1
ATOM 2315 O O . GLU A 1 293 ? -26.531 12.188 3.43 1 95.69 293 GLU A O 1
ATOM 2320 N N . HIS A 1 294 ? -25.094 11.398 4.961 1 97.12 294 HIS A N 1
ATOM 2321 C CA . HIS A 1 294 ? -24.609 12.719 5.344 1 97.12 294 HIS A CA 1
ATOM 2322 C C . HIS A 1 294 ? -24.031 13.461 4.141 1 97.12 294 HIS A C 1
ATOM 2324 O O . HIS A 1 294 ? -24.219 14.672 4.008 1 97.12 294 HIS A O 1
ATOM 2330 N N . TYR A 1 295 ? -23.406 12.734 3.27 1 97.94 295 TYR A N 1
ATOM 2331 C CA . TYR A 1 295 ? -22.688 13.383 2.182 1 97.94 295 TYR A CA 1
ATOM 2332 C C . TYR A 1 295 ? -23.469 13.281 0.876 1 97.94 295 TYR A C 1
ATOM 2334 O O . TYR A 1 295 ? -22.969 13.688 -0.18 1 97.94 295 TYR A O 1
ATOM 2342 N N . SER A 1 296 ? -24.688 12.812 0.918 1 96.75 296 SER A N 1
ATOM 2343 C CA . SER A 1 296 ? -25.516 12.641 -0.273 1 96.75 296 SER A CA 1
ATOM 2344 C C . SER A 1 296 ? -25.859 13.992 -0.906 1 96.75 296 SER A C 1
ATOM 2346 O O . SER A 1 296 ? -26.188 14.055 -2.094 1 96.75 296 SER A O 1
ATOM 2348 N N . LYS A 1 297 ? -25.797 15.062 -0.161 1 97.56 297 LYS A N 1
ATOM 2349 C CA . LYS A 1 297 ? -26.172 16.391 -0.633 1 97.56 297 LYS A CA 1
ATOM 2350 C C . LYS A 1 297 ? -25.031 17.031 -1.404 1 97.56 297 LYS A C 1
ATOM 2352 O O . LYS A 1 297 ? -25.219 18.062 -2.072 1 97.56 297 LYS A O 1
ATOM 2357 N N . TYR A 1 298 ? -23.859 16.531 -1.313 1 98.31 298 TYR A N 1
ATOM 2358 C CA . TYR A 1 298 ? -22.688 17.109 -1.984 1 98.31 298 TYR A CA 1
ATOM 2359 C C . TYR A 1 298 ? -22.516 16.5 -3.371 1 98.31 298 TYR A C 1
ATOM 2361 O O . TYR A 1 298 ? -22.766 15.312 -3.576 1 98.31 298 TYR A O 1
ATOM 2369 N N . LYS A 1 299 ? -22.047 17.25 -4.289 1 97.94 299 LYS A N 1
ATOM 2370 C CA . LYS A 1 299 ? -21.875 16.812 -5.672 1 97.94 299 LYS A CA 1
ATOM 2371 C C . LYS A 1 299 ? -20.609 15.969 -5.816 1 97.94 299 LYS A C 1
ATOM 2373 O O . LYS A 1 299 ? -19.562 16.281 -5.234 1 97.94 299 LYS A O 1
ATOM 2378 N N . PRO A 1 300 ? -20.688 14.891 -6.562 1 97.31 300 PRO A N 1
ATOM 2379 C CA . PRO A 1 300 ? -19.469 14.148 -6.887 1 97.31 300 PRO A CA 1
ATOM 2380 C C . PRO A 1 300 ? -18.469 14.961 -7.719 1 97.31 300 PRO A C 1
ATOM 2382 O O . PRO A 1 300 ? -18.891 15.859 -8.461 1 97.31 300 PRO A O 1
ATOM 2385 N N . VAL A 1 301 ? -17.25 14.648 -7.555 1 97.19 301 VAL A N 1
ATOM 2386 C CA . VAL A 1 301 ? -16.266 15.312 -8.391 1 97.19 301 VAL A CA 1
ATOM 2387 C C . VAL A 1 301 ? -16.422 14.859 -9.844 1 97.19 301 VAL A C 1
ATOM 2389 O O . VAL A 1 301 ? -16.906 13.758 -10.102 1 97.19 301 VAL A O 1
ATOM 2392 N N . GLN A 1 302 ? -15.961 15.695 -10.773 1 94.19 302 GLN A N 1
ATOM 2393 C CA . GLN A 1 302 ? -16.031 15.367 -12.195 1 94.19 302 GLN A CA 1
ATOM 2394 C C . GLN A 1 302 ? -14.648 14.969 -12.727 1 94.19 302 GLN A C 1
ATOM 2396 O O . GLN A 1 302 ? -14.555 14.227 -13.711 1 94.19 302 GLN A O 1
ATOM 2401 N N . MET A 1 303 ? -13.656 15.367 -12.07 1 91 303 MET A N 1
ATOM 2402 C CA . MET A 1 303 ? -12.305 15.031 -12.508 1 91 303 MET A CA 1
ATOM 2403 C C . MET A 1 303 ? -11.945 13.602 -12.125 1 91 303 MET A C 1
ATOM 2405 O O . MET A 1 303 ? -12.297 13.141 -11.039 1 91 303 MET A O 1
ATOM 2409 N N . LYS A 1 304 ? -11.188 12.961 -12.93 1 89.06 304 LYS A N 1
ATOM 2410 C CA . LYS A 1 304 ? -10.805 11.57 -12.695 1 89.06 304 LYS A CA 1
ATOM 2411 C C . LYS A 1 304 ? -9.602 11.477 -11.766 1 89.06 304 LYS A C 1
ATOM 2413 O O . LYS A 1 304 ? -9.406 10.469 -11.086 1 89.06 304 LYS A O 1
ATOM 2418 N N . LYS A 1 305 ? -8.781 12.531 -11.836 1 91.06 305 LYS A N 1
ATOM 2419 C CA . LYS A 1 305 ? -7.574 12.602 -11.016 1 91.06 305 LYS A CA 1
ATOM 2420 C C . LYS A 1 305 ? -7.305 14.031 -10.562 1 91.06 305 LYS A C 1
ATOM 2422 O O . LYS A 1 305 ? -7.664 14.992 -11.25 1 91.06 305 LYS A O 1
ATOM 2427 N N . TYR A 1 306 ? -6.762 14.164 -9.391 1 92.94 306 TYR A N 1
ATOM 2428 C CA . TYR A 1 306 ? -6.312 15.461 -8.883 1 92.94 306 TYR A CA 1
ATOM 2429 C C . TYR A 1 306 ? -4.793 15.531 -8.852 1 92.94 306 TYR A C 1
ATOM 2431 O O . TYR A 1 306 ? -4.172 15.219 -7.832 1 92.94 306 TYR A O 1
ATOM 2439 N N . HIS A 1 307 ? -4.188 16.047 -9.938 1 93.5 307 HIS A N 1
ATOM 2440 C CA . HIS A 1 307 ? -2.746 16.016 -10.164 1 93.5 307 HIS A CA 1
ATOM 2441 C C . HIS A 1 307 ? -2.121 17.375 -9.852 1 93.5 307 HIS A C 1
ATOM 2443 O O . HIS A 1 307 ? -2.773 18.422 -9.992 1 93.5 307 HIS A O 1
ATOM 2449 N N . SER A 1 308 ? -0.872 17.328 -9.539 1 94.94 308 SER A N 1
ATOM 2450 C CA . SER A 1 308 ? -0.158 18.562 -9.219 1 94.94 308 SER A CA 1
ATOM 2451 C C . SER A 1 308 ? 0.276 19.297 -10.477 1 94.94 308 SER A C 1
ATOM 2453 O O . SER A 1 308 ? 0.734 20.438 -10.414 1 94.94 308 SER A O 1
ATOM 2455 N N . ASN A 1 309 ? 0.178 18.641 -11.555 1 93.5 309 ASN A N 1
ATOM 2456 C CA . ASN A 1 309 ? 0.615 19.297 -12.781 1 93.5 309 ASN A CA 1
ATOM 2457 C C . ASN A 1 309 ? -0.523 20.094 -13.43 1 93.5 309 ASN A C 1
ATOM 2459 O O . ASN A 1 309 ? -0.36 20.641 -14.516 1 93.5 309 ASN A O 1
ATOM 2463 N N . LYS A 1 310 ? -1.604 20.047 -12.617 1 86.75 310 LYS A N 1
ATOM 2464 C CA . LYS A 1 310 ? -2.74 20.812 -13.117 1 86.75 310 LYS A CA 1
ATOM 2465 C C . LYS A 1 310 ? -2.857 22.156 -12.398 1 86.75 310 LYS A C 1
ATOM 2467 O O . LYS A 1 310 ? -2.5 22.266 -11.227 1 86.75 310 LYS A O 1
ATOM 2472 N N . CYS A 1 311 ? -3.141 23.203 -12.945 1 85.75 311 CYS A N 1
ATOM 2473 C CA . CYS A 1 311 ? -3.383 24.531 -12.398 1 85.75 311 CYS A CA 1
ATOM 2474 C C . CYS A 1 311 ? -2.156 25.047 -11.656 1 85.75 311 CYS A C 1
ATOM 2476 O O . CYS A 1 311 ? -2.244 25.406 -10.477 1 85.75 311 CYS A O 1
ATOM 2478 N N . LEU A 1 312 ? -1.077 25.188 -12.258 1 96.19 312 LEU A N 1
ATOM 2479 C CA . LEU A 1 312 ? 0.218 25.594 -11.719 1 96.19 312 LEU A CA 1
ATOM 2480 C C . LEU A 1 312 ? 0.232 27.078 -11.367 1 96.19 312 LEU A C 1
ATOM 2482 O O . LEU A 1 312 ? -0.256 27.906 -12.141 1 96.19 312 LEU A O 1
ATOM 2486 N N . MET A 1 313 ? 0.786 27.344 -10.266 1 97.38 313 MET A N 1
ATOM 2487 C CA . MET A 1 313 ? 0.983 28.734 -9.852 1 97.38 313 MET A CA 1
ATOM 2488 C C . MET A 1 313 ? 2.004 29.422 -10.75 1 97.38 313 MET A C 1
ATOM 2490 O O . MET A 1 313 ? 2.971 28.812 -11.195 1 97.38 313 MET A O 1
ATOM 2494 N N . THR A 1 314 ? 1.766 30.719 -10.969 1 97 314 THR A N 1
ATOM 2495 C CA . THR A 1 314 ? 2.777 31.547 -11.602 1 97 314 THR A CA 1
ATOM 2496 C C . THR A 1 314 ? 3.906 31.875 -10.625 1 97 314 THR A C 1
ATOM 2498 O O . THR A 1 314 ? 3.775 31.641 -9.422 1 97 314 THR A O 1
ATOM 2501 N N . ARG A 1 315 ? 5.043 32.375 -11.18 1 97.44 315 ARG A N 1
ATOM 2502 C CA . ARG A 1 315 ? 6.145 32.781 -10.312 1 97.44 315 ARG A CA 1
ATOM 2503 C C . ARG A 1 315 ? 5.691 33.844 -9.336 1 97.44 315 ARG A C 1
ATOM 2505 O O . ARG A 1 315 ? 6.152 33.875 -8.188 1 97.44 315 ARG A O 1
ATOM 2512 N N . GLY A 1 316 ? 4.816 34.719 -9.812 1 97.5 316 GLY A N 1
ATOM 2513 C CA . GLY A 1 316 ? 4.254 35.719 -8.922 1 97.5 316 GLY A CA 1
ATOM 2514 C C . GLY A 1 316 ? 3.471 35.125 -7.766 1 97.5 316 GLY A C 1
ATOM 2515 O O . GLY A 1 316 ? 3.592 35.562 -6.625 1 97.5 316 GLY A O 1
ATOM 2516 N N . GLU A 1 317 ? 2.652 34.156 -8.047 1 97.44 317 GLU A N 1
ATOM 2517 C CA . GLU A 1 317 ? 1.858 33.5 -7.027 1 97.44 317 GLU A CA 1
ATOM 2518 C C . GLU A 1 317 ? 2.748 32.719 -6.062 1 97.44 317 GLU A C 1
ATOM 2520 O O . GLU A 1 317 ? 2.465 32.656 -4.863 1 97.44 317 GLU A O 1
ATOM 2525 N N . ILE A 1 318 ? 3.797 32.125 -6.617 1 97.88 318 ILE A N 1
ATOM 2526 C CA . ILE A 1 318 ? 4.762 31.406 -5.781 1 97.88 318 ILE A CA 1
ATOM 2527 C C . ILE A 1 318 ? 5.418 32.375 -4.809 1 97.88 318 ILE A C 1
ATOM 2529 O O . ILE A 1 318 ? 5.582 32.062 -3.627 1 97.88 318 ILE A O 1
ATOM 2533 N N . LYS A 1 319 ? 5.805 33.5 -5.34 1 97.5 319 LYS A N 1
ATOM 2534 C CA . LYS A 1 319 ? 6.402 34.531 -4.5 1 97.5 319 LYS A CA 1
ATOM 2535 C C . LYS A 1 319 ? 5.461 34.938 -3.363 1 97.5 319 LYS A C 1
ATOM 2537 O O . LYS A 1 319 ? 5.887 35.062 -2.213 1 97.5 319 LYS A O 1
ATOM 2542 N N . GLN A 1 320 ? 4.227 35.156 -3.672 1 97.12 320 GLN A N 1
ATOM 2543 C CA . GLN A 1 320 ? 3.236 35.5 -2.662 1 97.12 320 GLN A CA 1
ATOM 2544 C C . GLN A 1 320 ? 3.105 34.406 -1.61 1 97.12 320 GLN A C 1
ATOM 2546 O O . GLN A 1 320 ? 2.955 34.688 -0.421 1 97.12 320 GLN A O 1
ATOM 2551 N N . LEU A 1 321 ? 3.139 33.188 -2.051 1 96 321 LEU A N 1
ATOM 2552 C CA . LEU A 1 321 ? 3.07 32.031 -1.141 1 96 321 LEU A CA 1
ATOM 2553 C C . LEU A 1 321 ? 4.25 32.031 -0.173 1 96 321 LEU A C 1
ATOM 2555 O O . LEU A 1 321 ? 4.078 31.797 1.022 1 96 321 LEU A O 1
ATOM 2559 N N . LEU A 1 322 ? 5.465 32.312 -0.718 1 96.38 322 LEU A N 1
ATOM 2560 C CA . LEU A 1 322 ? 6.672 32.344 0.098 1 96.38 322 LEU A CA 1
ATOM 2561 C C . LEU A 1 322 ? 6.641 33.5 1.086 1 96.38 322 LEU A C 1
ATOM 2563 O O . LEU A 1 322 ? 7.133 33.375 2.211 1 96.38 322 LEU A O 1
ATOM 2567 N N . ILE A 1 323 ? 6.055 34.594 0.697 1 96.56 323 ILE A N 1
ATOM 2568 C CA . ILE A 1 323 ? 5.887 35.75 1.579 1 96.56 323 ILE A CA 1
ATOM 2569 C C . ILE A 1 323 ? 4.906 35.406 2.695 1 96.56 323 ILE A C 1
ATOM 2571 O O . ILE A 1 323 ? 5.188 35.656 3.875 1 96.56 323 ILE A O 1
ATOM 2575 N N . LYS A 1 324 ? 3.818 34.812 2.307 1 94.25 324 LYS A N 1
ATOM 2576 C CA . LYS A 1 324 ? 2.795 34.406 3.27 1 94.25 324 LYS A CA 1
ATOM 2577 C C . LYS A 1 324 ? 3.354 33.406 4.289 1 94.25 324 LYS A C 1
ATOM 2579 O O . LYS A 1 324 ? 2.957 33.438 5.453 1 94.25 324 LYS A O 1
ATOM 2584 N N . GLY A 1 325 ? 4.254 32.625 3.805 1 92.94 325 GLY A N 1
ATOM 2585 C CA . GLY A 1 325 ? 4.855 31.641 4.676 1 92.94 325 GLY A CA 1
ATOM 2586 C C . GLY A 1 325 ? 5.984 32.188 5.527 1 92.94 325 GLY A C 1
ATOM 2587 O O . GLY A 1 325 ? 6.465 31.516 6.441 1 92.94 325 GLY A O 1
ATOM 2588 N N . GLY A 1 326 ? 6.426 33.375 5.203 1 91.81 326 GLY A N 1
ATOM 2589 C CA . GLY A 1 326 ? 7.449 34.031 5.988 1 91.81 326 GLY A CA 1
ATOM 2590 C C . GLY A 1 326 ? 8.859 33.688 5.555 1 91.81 326 GLY A C 1
ATOM 2591 O O . GLY A 1 326 ? 9.805 33.812 6.34 1 91.81 326 GLY A O 1
ATOM 2592 N N . PHE A 1 327 ? 9.016 33.281 4.312 1 92.31 327 PHE A N 1
ATOM 2593 C CA . PHE A 1 327 ? 10.32 32.781 3.902 1 92.31 327 PHE A CA 1
ATOM 2594 C C . PHE A 1 327 ? 11.062 33.812 3.076 1 92.31 327 PHE A C 1
ATOM 2596 O O . PHE A 1 327 ? 12.281 33.719 2.904 1 92.31 327 PHE A O 1
ATOM 2603 N N . ILE A 1 328 ? 10.297 34.688 2.521 1 91.94 328 ILE A N 1
ATOM 2604 C CA . ILE A 1 328 ? 10.922 35.844 1.846 1 91.94 328 ILE A CA 1
ATOM 2605 C C . ILE A 1 328 ? 10.172 37.125 2.197 1 91.94 328 ILE A C 1
ATOM 2607 O O . ILE A 1 328 ? 9.086 37.062 2.783 1 91.94 328 ILE A O 1
ATOM 2611 N N . GLN A 1 329 ? 10.898 38.281 1.958 1 86.88 329 GLN A N 1
ATOM 2612 C CA . GLN A 1 329 ? 10.312 39.594 2.242 1 86.88 329 GLN A CA 1
ATOM 2613 C C . GLN A 1 329 ? 9.703 40.188 0.986 1 86.88 329 GLN A C 1
ATOM 2615 O O . GLN A 1 329 ? 10.188 39.969 -0.124 1 86.88 329 GLN A O 1
ATOM 2620 N N . MET B 1 1 ? 16.781 -28.109 -11.969 1 90.62 1 MET B N 1
ATOM 2621 C CA . MET B 1 1 ? 16.922 -27.062 -10.953 1 90.62 1 MET B CA 1
ATOM 2622 C C . MET B 1 1 ? 16.578 -27.609 -9.57 1 90.62 1 MET B C 1
ATOM 2624 O O . MET B 1 1 ? 17.266 -27.328 -8.594 1 90.62 1 MET B O 1
ATOM 2628 N N . PHE B 1 2 ? 15.617 -28.516 -9.43 1 96.94 2 PHE B N 1
ATOM 2629 C CA . PHE B 1 2 ? 15.102 -28.875 -8.117 1 96.94 2 PHE B CA 1
ATOM 2630 C C . PHE B 1 2 ? 15.508 -30.312 -7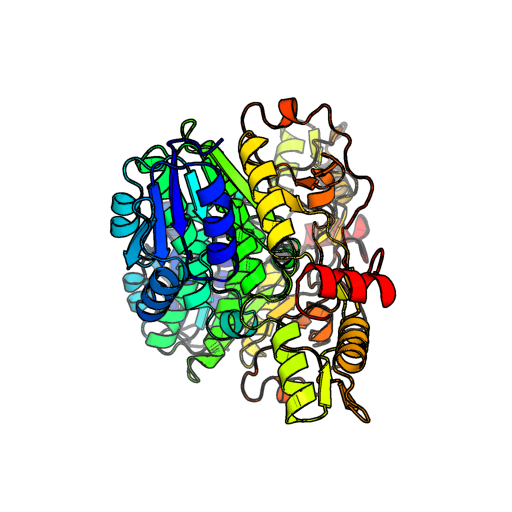.754 1 96.94 2 PHE B C 1
ATOM 2632 O O . PHE B 1 2 ? 15.07 -30.844 -6.73 1 96.94 2 PHE B O 1
ATOM 2639 N N . LYS B 1 3 ? 16.297 -30.938 -8.664 1 97.44 3 LYS B N 1
ATOM 2640 C CA . LYS B 1 3 ? 16.75 -32.281 -8.352 1 97.44 3 LYS B CA 1
ATOM 2641 C C . LYS B 1 3 ? 17.469 -32.344 -7.008 1 97.44 3 LYS B C 1
ATOM 2643 O O . LYS B 1 3 ? 18.359 -31.516 -6.746 1 97.44 3 LYS B O 1
ATOM 2648 N N . ASP B 1 4 ? 17.031 -33.188 -6.137 1 98 4 ASP B N 1
ATOM 2649 C CA . ASP B 1 4 ? 17.625 -33.469 -4.832 1 98 4 ASP B CA 1
ATOM 2650 C C . ASP B 1 4 ? 17.547 -32.25 -3.918 1 98 4 ASP B C 1
ATOM 2652 O O . ASP B 1 4 ? 18.281 -32.125 -2.938 1 98 4 ASP B O 1
ATOM 2656 N N . ALA B 1 5 ? 16.719 -31.312 -4.293 1 98.56 5 ALA B N 1
ATOM 2657 C CA . ALA B 1 5 ? 16.547 -30.094 -3.502 1 98.56 5 ALA B CA 1
ATOM 2658 C C . ALA B 1 5 ? 15.453 -30.281 -2.453 1 98.56 5 ALA B C 1
ATOM 2660 O O . ALA B 1 5 ? 14.523 -31.062 -2.641 1 98.56 5 ALA B O 1
ATOM 2661 N N . THR B 1 6 ? 15.578 -29.547 -1.332 1 98.88 6 THR B N 1
ATOM 2662 C CA . THR B 1 6 ? 14.508 -29.406 -0.351 1 98.88 6 THR B CA 1
ATOM 2663 C C . THR B 1 6 ? 13.742 -28.109 -0.564 1 98.88 6 THR B C 1
ATOM 2665 O O . THR B 1 6 ? 14.336 -27.031 -0.567 1 98.88 6 THR B O 1
ATOM 2668 N N . ILE B 1 7 ? 12.453 -28.234 -0.743 1 98.94 7 ILE B N 1
ATOM 2669 C CA . ILE B 1 7 ? 11.625 -27.094 -1.124 1 98.94 7 ILE B CA 1
ATOM 2670 C C . ILE B 1 7 ? 10.523 -26.891 -0.082 1 98.94 7 ILE B C 1
ATOM 2672 O O . ILE B 1 7 ? 9.859 -27.844 0.327 1 98.94 7 ILE B O 1
ATOM 2676 N N . LEU B 1 8 ? 10.398 -25.672 0.39 1 98.94 8 LEU B N 1
ATOM 2677 C CA . LEU B 1 8 ? 9.289 -25.297 1.262 1 98.94 8 LEU B CA 1
ATOM 2678 C C . LEU B 1 8 ? 8.25 -24.484 0.498 1 98.94 8 LEU B C 1
ATOM 2680 O O . LEU B 1 8 ? 8.602 -23.531 -0.214 1 98.94 8 LEU B O 1
ATOM 2684 N N . ILE B 1 9 ? 7 -24.875 0.652 1 98.94 9 ILE B N 1
ATOM 2685 C CA . ILE B 1 9 ? 5.883 -24.141 0.063 1 98.94 9 ILE B CA 1
ATOM 2686 C C . ILE B 1 9 ? 4.949 -23.641 1.167 1 98.94 9 ILE B C 1
ATOM 2688 O O . ILE B 1 9 ? 4.25 -24.438 1.797 1 98.94 9 ILE B O 1
ATOM 2692 N N . THR B 1 10 ? 4.934 -22.359 1.425 1 98.88 10 THR B N 1
ATOM 2693 C CA . THR B 1 10 ? 3.908 -21.828 2.316 1 98.88 10 THR B CA 1
ATOM 2694 C C . THR B 1 10 ? 2.584 -21.656 1.576 1 98.88 10 THR B C 1
ATOM 2696 O O . THR B 1 10 ? 2.566 -21.297 0.399 1 98.88 10 THR B O 1
ATOM 2699 N N . GLY B 1 11 ? 1.489 -21.938 2.318 1 98.06 11 GLY B N 1
ATOM 2700 C CA . GLY B 1 11 ? 0.217 -21.938 1.616 1 98.06 11 GLY B CA 1
ATOM 2701 C C . GLY B 1 11 ? 0.106 -23.062 0.594 1 98.06 11 GLY B C 1
ATOM 2702 O O . GLY B 1 11 ? -0.53 -22.891 -0.448 1 98.06 11 GLY B O 1
ATOM 2703 N N . GLY B 1 12 ? 0.7 -24.141 0.872 1 98.19 12 GLY B N 1
ATOM 2704 C CA . GLY B 1 12 ? 0.885 -25.203 -0.109 1 98.19 12 GLY B CA 1
ATOM 2705 C C . GLY B 1 12 ? -0.395 -25.953 -0.425 1 98.19 12 GLY B C 1
ATOM 2706 O O . GLY B 1 12 ? -0.462 -26.688 -1.413 1 98.19 12 GLY B O 1
ATOM 2707 N N . THR B 1 13 ? -1.412 -25.766 0.376 1 97.88 13 THR B N 1
ATOM 2708 C CA . THR B 1 13 ? -2.639 -26.531 0.157 1 97.88 13 THR B CA 1
ATOM 2709 C C . THR B 1 13 ? -3.625 -25.734 -0.689 1 97.88 13 THR B C 1
ATOM 2711 O O . THR B 1 13 ? -4.746 -26.172 -0.934 1 97.88 13 THR B O 1
ATOM 2714 N N . GLY B 1 14 ? -3.26 -24.578 -1.142 1 96.44 14 GLY B N 1
ATOM 2715 C CA . GLY B 1 14 ? -4.086 -23.812 -2.07 1 96.44 14 GLY B CA 1
ATOM 2716 C C . GLY B 1 14 ? -3.99 -24.312 -3.498 1 96.44 14 GLY B C 1
ATOM 2717 O O . GLY B 1 14 ? -3.279 -25.281 -3.775 1 96.44 14 GLY B O 1
ATOM 2718 N N . SER B 1 15 ? -4.648 -23.641 -4.422 1 95.38 15 SER B N 1
ATOM 2719 C CA . SER B 1 15 ? -4.707 -24.062 -5.816 1 95.38 15 SER B CA 1
ATOM 2720 C C . SER B 1 15 ? -3.32 -24.062 -6.457 1 95.38 15 SER B C 1
ATOM 2722 O O . SER B 1 15 ? -2.941 -25.016 -7.141 1 95.38 15 SER B O 1
ATOM 2724 N N . TRP B 1 16 ? -2.58 -22.984 -6.238 1 97.06 16 TRP B N 1
ATOM 2725 C CA . TRP B 1 16 ? -1.226 -22.906 -6.773 1 97.06 16 TRP B CA 1
ATOM 2726 C C . TRP B 1 16 ? -0.353 -24.016 -6.191 1 97.06 16 TRP B C 1
ATOM 2728 O O . TRP B 1 16 ? 0.466 -24.609 -6.898 1 97.06 16 TRP B O 1
ATOM 2738 N N . GLY B 1 17 ? -0.529 -24.234 -4.863 1 98 17 GLY B N 1
ATOM 2739 C CA . GLY B 1 17 ? 0.262 -25.25 -4.188 1 98 17 GLY B CA 1
ATOM 2740 C C . GLY B 1 17 ? 0.084 -26.641 -4.781 1 98 17 GLY B C 1
ATOM 2741 O O . GLY B 1 17 ? 1.062 -27.359 -4.996 1 98 17 GLY B O 1
ATOM 2742 N N . HIS B 1 18 ? -1.149 -27.031 -5.07 1 97 18 HIS B N 1
ATOM 2743 C CA . HIS B 1 18 ? -1.432 -28.328 -5.656 1 97 18 HIS B CA 1
ATOM 2744 C C . HIS B 1 18 ? -0.705 -28.516 -6.984 1 97 18 HIS B C 1
ATOM 2746 O O . HIS B 1 18 ? -0.042 -29.531 -7.203 1 97 18 HIS B O 1
ATOM 2752 N N . GLU B 1 19 ? -0.85 -27.562 -7.852 1 97.38 19 GLU B N 1
ATOM 2753 C CA . GLU B 1 19 ? -0.227 -27.641 -9.164 1 97.38 19 GLU B CA 1
ATOM 2754 C C . GLU B 1 19 ? 1.294 -27.578 -9.062 1 97.38 19 GLU B C 1
ATOM 2756 O O . GLU B 1 19 ? 2 -28.297 -9.781 1 97.38 19 GLU B O 1
ATOM 2761 N N . LEU B 1 20 ? 1.784 -26.734 -8.164 1 98.56 20 LEU B N 1
ATOM 2762 C CA . LEU B 1 20 ? 3.223 -26.609 -7.961 1 98.56 20 LEU B CA 1
ATOM 2763 C C . LEU B 1 20 ? 3.834 -27.922 -7.516 1 98.56 20 LEU B C 1
ATOM 2765 O O . LEU B 1 20 ? 4.855 -28.359 -8.055 1 98.56 20 LEU B O 1
ATOM 2769 N N . VAL B 1 21 ? 3.219 -28.578 -6.566 1 98.31 21 VAL B N 1
ATOM 2770 C CA . VAL B 1 21 ? 3.713 -29.844 -6.051 1 98.31 21 VAL B CA 1
ATOM 2771 C C . VAL B 1 21 ? 3.709 -30.891 -7.164 1 98.31 21 VAL B C 1
ATOM 2773 O O . VAL B 1 21 ? 4.688 -31.625 -7.34 1 98.31 21 VAL B O 1
ATOM 2776 N N . LYS B 1 22 ? 2.609 -30.922 -7.926 1 97 22 LYS B N 1
ATOM 2777 C CA . LYS B 1 22 ? 2.486 -31.875 -9.039 1 97 22 LYS B CA 1
ATOM 2778 C C . LYS B 1 22 ? 3.65 -31.734 -10.008 1 97 22 LYS B C 1
ATOM 2780 O O . LYS B 1 22 ? 4.25 -32.719 -10.422 1 97 22 LYS B O 1
ATOM 2785 N N . GLN B 1 23 ? 3.992 -30.516 -10.344 1 97.75 23 GLN B N 1
ATOM 2786 C CA . GLN B 1 23 ? 5.047 -30.281 -11.32 1 97.75 23 GLN B CA 1
ATOM 2787 C C . GLN B 1 23 ? 6.43 -30.453 -10.695 1 97.75 23 GLN B C 1
ATOM 2789 O O . GLN B 1 23 ? 7.363 -30.922 -11.352 1 97.75 23 GLN B O 1
ATOM 2794 N N . LEU B 1 24 ? 6.602 -30.109 -9.438 1 98.25 24 LEU B N 1
ATOM 2795 C CA . LEU B 1 24 ? 7.875 -30.266 -8.75 1 98.25 24 LEU B CA 1
ATOM 2796 C C . LEU B 1 24 ? 8.25 -31.734 -8.625 1 98.25 24 LEU B C 1
ATOM 2798 O O . LEU B 1 24 ? 9.43 -32.094 -8.734 1 98.25 24 LEU B O 1
ATOM 2802 N N . LEU B 1 25 ? 7.273 -32.562 -8.344 1 96.94 25 LEU B N 1
ATOM 2803 C CA . LEU B 1 25 ? 7.531 -34 -8.148 1 96.94 25 LEU B CA 1
ATOM 2804 C C . LEU B 1 25 ? 8.156 -34.625 -9.391 1 96.94 25 LEU B C 1
ATOM 2806 O O . LEU B 1 25 ? 8.938 -35.562 -9.297 1 96.94 25 LEU B O 1
ATOM 2810 N N . LEU B 1 26 ? 7.855 -33.969 -10.539 1 96.19 26 LEU B N 1
ATOM 2811 C CA . LEU B 1 26 ? 8.398 -34.469 -11.797 1 96.19 26 LEU B CA 1
ATOM 2812 C C . LEU B 1 26 ? 9.875 -34.094 -11.93 1 96.19 26 LEU B C 1
ATOM 2814 O O . LEU B 1 26 ? 10.57 -34.625 -12.805 1 96.19 26 LEU B O 1
ATOM 2818 N N . GLN B 1 27 ? 10.391 -33.312 -11.031 1 96.69 27 GLN B N 1
ATOM 2819 C CA . GLN B 1 27 ? 11.758 -32.844 -11.133 1 96.69 27 GLN B CA 1
ATOM 2820 C C . GLN B 1 27 ? 12.664 -33.5 -10.102 1 96.69 27 GLN B C 1
ATOM 2822 O O . GLN B 1 27 ? 13.781 -33.062 -9.859 1 96.69 27 GLN B O 1
ATOM 2827 N N . ASN B 1 28 ? 12.188 -34.5 -9.398 1 95.94 28 ASN B N 1
ATOM 2828 C CA . ASN B 1 28 ? 12.906 -35.406 -8.484 1 95.94 28 ASN B CA 1
ATOM 2829 C C . ASN B 1 28 ? 13.523 -34.625 -7.32 1 95.94 28 ASN B C 1
ATOM 2831 O O . ASN B 1 28 ? 14.719 -34.719 -7.066 1 95.94 28 ASN B O 1
ATOM 2835 N N . PRO B 1 29 ? 12.766 -33.844 -6.613 1 98.12 29 PRO B N 1
ATOM 2836 C CA . PRO B 1 29 ? 13.273 -33.188 -5.41 1 98.12 29 PRO B CA 1
ATOM 2837 C C . PRO B 1 29 ? 13.547 -34.156 -4.27 1 98.12 29 PRO B C 1
ATOM 2839 O O . PRO B 1 29 ? 12.992 -35.25 -4.254 1 98.12 29 PRO B O 1
ATOM 2842 N N . LYS B 1 30 ? 14.438 -33.75 -3.363 1 98.38 30 LYS B N 1
ATOM 2843 C CA . LYS B 1 30 ? 14.68 -34.531 -2.16 1 98.38 30 LYS B CA 1
ATOM 2844 C C . LYS B 1 30 ? 13.461 -34.5 -1.237 1 98.38 30 LYS B C 1
ATOM 2846 O O . LYS B 1 30 ? 13.055 -35.562 -0.718 1 98.38 30 LYS B O 1
ATOM 2851 N N . GLU B 1 31 ? 12.938 -33.344 -1.062 1 98.5 31 GLU B N 1
ATOM 2852 C CA . GLU B 1 31 ? 11.828 -33.156 -0.128 1 98.5 31 GLU B CA 1
ATOM 2853 C C . GLU B 1 31 ? 11.031 -31.906 -0.476 1 98.5 31 GLU B C 1
ATOM 2855 O O . GLU B 1 31 ? 11.602 -30.875 -0.834 1 98.5 31 GLU B O 1
ATOM 2860 N N . ILE B 1 32 ? 9.727 -32.062 -0.465 1 98.75 32 ILE B N 1
ATOM 2861 C CA . ILE B 1 32 ? 8.828 -30.922 -0.545 1 98.75 32 ILE B CA 1
ATOM 2862 C C . ILE B 1 32 ? 8.047 -30.781 0.762 1 98.75 32 ILE B C 1
ATOM 2864 O O . ILE B 1 32 ? 7.312 -31.688 1.152 1 98.75 32 ILE B O 1
ATOM 2868 N N . ARG B 1 33 ? 8.258 -29.703 1.44 1 98.75 33 ARG B N 1
ATOM 2869 C CA . ARG B 1 33 ? 7.523 -29.391 2.666 1 98.75 33 ARG B CA 1
ATOM 2870 C C . ARG B 1 33 ? 6.312 -28.516 2.375 1 98.75 33 ARG B C 1
ATOM 2872 O O . ARG B 1 33 ? 6.461 -27.359 1.943 1 98.75 33 ARG B O 1
ATOM 2879 N N . ILE B 1 34 ? 5.148 -29.078 2.625 1 98.56 34 ILE B N 1
ATOM 2880 C CA . ILE B 1 34 ? 3.9 -28.344 2.459 1 98.56 34 ILE B CA 1
ATOM 2881 C C . ILE B 1 34 ? 3.486 -27.719 3.791 1 98.56 34 ILE B C 1
ATOM 2883 O O . ILE B 1 34 ? 3.084 -28.422 4.715 1 98.56 34 ILE B O 1
ATOM 2887 N N . PHE B 1 35 ? 3.572 -26.406 3.889 1 98.62 35 PHE B N 1
ATOM 2888 C CA . PHE B 1 35 ? 3.312 -25.656 5.109 1 98.62 35 PHE B CA 1
ATOM 2889 C C . PHE B 1 35 ? 1.988 -24.906 5.016 1 98.62 35 PHE B C 1
ATOM 2891 O O . PHE B 1 35 ? 1.823 -24.031 4.16 1 98.62 35 PHE B O 1
ATOM 2898 N N . SER B 1 36 ? 1.015 -25.266 5.801 1 97.94 36 SER B N 1
ATOM 2899 C CA . SER B 1 36 ? -0.296 -24.625 5.789 1 97.94 36 SER B CA 1
ATOM 2900 C C . SER B 1 36 ? -0.991 -24.75 7.137 1 97.94 36 SER B C 1
ATOM 2902 O O . SER B 1 36 ? -0.527 -25.484 8.008 1 97.94 36 SER B O 1
ATOM 2904 N N . ARG B 1 37 ? -2.111 -24.109 7.324 1 97.06 37 ARG B N 1
ATOM 2905 C CA . ARG B 1 37 ? -2.744 -24 8.633 1 97.06 37 ARG B CA 1
ATOM 2906 C C . ARG B 1 37 ? -3.836 -25.047 8.812 1 97.06 37 ARG B C 1
ATOM 2908 O O . ARG B 1 37 ? -4.117 -25.469 9.938 1 97.06 37 ARG B O 1
ATOM 2915 N N . ASN B 1 38 ? -4.406 -25.438 7.676 1 96.5 38 ASN B N 1
ATOM 2916 C CA . ASN B 1 38 ? -5.645 -26.203 7.773 1 96.5 38 ASN B CA 1
ATOM 2917 C C . ASN B 1 38 ? -5.391 -27.703 7.703 1 96.5 38 ASN B C 1
ATOM 2919 O O . ASN B 1 38 ? -5.016 -28.234 6.648 1 96.5 38 ASN B O 1
ATOM 2923 N N . GLU B 1 39 ? -5.738 -28.359 8.719 1 97 39 GLU B N 1
ATOM 2924 C CA . GLU B 1 39 ? -5.496 -29.797 8.82 1 97 39 GLU B CA 1
ATOM 2925 C C . GLU B 1 39 ? -6.281 -30.562 7.762 1 97 39 GLU B C 1
ATOM 2927 O O . GLU B 1 39 ? -5.746 -31.469 7.117 1 97 39 GLU B O 1
ATOM 2932 N N . SER B 1 40 ? -7.5 -30.25 7.621 1 97.62 40 SER B N 1
ATOM 2933 C CA . SER B 1 40 ? -8.352 -30.953 6.668 1 97.62 40 SER B CA 1
ATOM 2934 C C . SER B 1 40 ? -7.828 -30.797 5.242 1 97.62 40 SER B C 1
ATOM 2936 O O . SER B 1 40 ? -7.867 -31.75 4.457 1 97.62 40 SER B O 1
ATOM 2938 N N . SER B 1 41 ? -7.363 -29.641 4.879 1 97.19 41 SER B N 1
ATOM 2939 C CA . SER B 1 41 ? -6.812 -29.406 3.547 1 97.19 41 SER B CA 1
ATOM 2940 C C . SER B 1 41 ? -5.57 -30.25 3.305 1 97.19 41 SER B C 1
ATOM 2942 O O . SER B 1 41 ? -5.359 -30.75 2.195 1 97.19 41 SER B O 1
ATOM 2944 N N . GLN B 1 42 ? -4.742 -30.422 4.352 1 97.19 42 GLN B N 1
ATOM 2945 C CA . GLN B 1 42 ? -3.539 -31.234 4.203 1 97.19 42 GLN B CA 1
ATOM 2946 C C . GLN B 1 42 ? -3.883 -32.719 4.043 1 97.19 42 GLN B C 1
ATOM 2948 O O . GLN B 1 42 ? -3.283 -33.406 3.225 1 97.19 42 GLN B O 1
ATOM 2953 N N . VAL B 1 43 ? -4.859 -33.156 4.816 1 96.75 43 VAL B N 1
ATOM 2954 C CA . VAL B 1 43 ? -5.285 -34.531 4.727 1 96.75 43 VAL B CA 1
ATOM 2955 C C . VAL B 1 43 ? -5.828 -34.812 3.33 1 96.75 43 VAL B C 1
ATOM 2957 O O . VAL B 1 43 ? -5.484 -35.844 2.719 1 96.75 43 VAL B O 1
ATOM 2960 N N . ASN B 1 44 ? -6.664 -33.938 2.887 1 97 44 ASN B N 1
ATOM 2961 C CA . ASN B 1 44 ? -7.246 -34.094 1.559 1 97 44 ASN B CA 1
ATOM 2962 C C . ASN B 1 44 ? -6.172 -34.125 0.475 1 97 44 ASN B C 1
ATOM 2964 O O . ASN B 1 44 ? -6.238 -34.938 -0.453 1 97 44 ASN B O 1
ATOM 2968 N N . MET B 1 45 ? -5.234 -33.281 0.579 1 96.94 45 MET B N 1
ATOM 2969 C CA . MET B 1 45 ? -4.156 -33.219 -0.404 1 96.94 45 MET B CA 1
ATOM 2970 C C . MET B 1 45 ? -3.293 -34.469 -0.346 1 96.94 45 MET B C 1
ATOM 2972 O O . MET B 1 45 ? -2.906 -35 -1.384 1 96.94 45 MET B O 1
ATOM 2976 N N . LYS B 1 46 ? -2.951 -34.906 0.834 1 95.69 46 LYS B N 1
ATOM 2977 C CA . LYS B 1 46 ? -2.164 -36.094 1.012 1 95.69 46 LYS B CA 1
ATOM 2978 C C . LYS B 1 46 ? -2.854 -37.312 0.369 1 95.69 46 LYS B C 1
ATOM 2980 O O . LYS B 1 46 ? -2.207 -38.125 -0.298 1 95.69 46 LYS B O 1
ATOM 2985 N N . ARG B 1 47 ? -4.141 -37.406 0.546 1 95.31 47 ARG B N 1
ATOM 2986 C CA . ARG B 1 47 ? -4.918 -38.5 -0.029 1 95.31 47 ARG B CA 1
ATOM 2987 C C . ARG B 1 47 ? -4.918 -38.438 -1.553 1 95.31 47 ARG B C 1
ATOM 2989 O O . ARG B 1 47 ? -4.797 -39.438 -2.229 1 95.31 47 ARG B O 1
ATOM 2996 N N . ALA B 1 48 ? -5.098 -37.219 -2.029 1 94.62 48 ALA B N 1
ATOM 2997 C CA . ALA B 1 48 ? -5.176 -37.031 -3.475 1 94.62 48 ALA B CA 1
ATOM 2998 C C . ALA B 1 48 ? -3.844 -37.344 -4.145 1 94.62 48 ALA B C 1
ATOM 3000 O O . ALA B 1 48 ? -3.814 -37.875 -5.27 1 94.62 48 ALA B O 1
ATOM 3001 N N . LEU B 1 49 ? -2.766 -37.062 -3.514 1 93.56 49 LEU B N 1
ATOM 3002 C CA . LEU B 1 49 ? -1.444 -37.219 -4.102 1 93.56 49 LEU B CA 1
ATOM 3003 C C . LEU B 1 49 ? -0.914 -38.625 -3.826 1 93.56 49 LEU B C 1
ATOM 3005 O O . LEU B 1 49 ? 0.014 -39.094 -4.496 1 93.56 49 LEU B O 1
ATOM 3009 N N . GLY B 1 50 ? -1.487 -39.312 -2.879 1 88.94 50 GLY B N 1
ATOM 3010 C CA . GLY B 1 50 ? -1.035 -40.625 -2.496 1 88.94 50 GLY B CA 1
ATOM 3011 C C . GLY B 1 50 ? 0.225 -40.625 -1.652 1 88.94 50 GLY B C 1
ATOM 3012 O O . GLY B 1 50 ? 0.716 -39.562 -1.283 1 88.94 50 GLY B O 1
ATOM 3013 N N . GLU B 1 51 ? 0.663 -41.781 -1.369 1 85.69 51 GLU B N 1
ATOM 3014 C CA . GLU B 1 51 ? 1.866 -41.906 -0.55 1 85.69 51 GLU B CA 1
ATOM 3015 C C . GLU B 1 51 ? 3.113 -41.531 -1.351 1 85.69 51 GLU B C 1
ATOM 3017 O O . GLU B 1 51 ? 3.352 -42.094 -2.426 1 85.69 51 GLU B O 1
ATOM 3022 N N . ASN B 1 52 ? 3.668 -40.5 -1.05 1 90.5 52 ASN B N 1
ATOM 3023 C CA . ASN B 1 52 ? 4.91 -40 -1.639 1 90.5 52 ASN B CA 1
ATOM 3024 C C . ASN B 1 52 ? 5.93 -39.656 -0.566 1 90.5 52 ASN B C 1
ATOM 3026 O O . ASN B 1 52 ? 5.711 -38.719 0.21 1 90.5 52 ASN B O 1
ATOM 3030 N N . ARG B 1 53 ? 6.969 -40.312 -0.58 1 88.88 53 ARG B N 1
ATOM 3031 C CA . ARG B 1 53 ? 7.969 -40.156 0.47 1 88.88 53 ARG B CA 1
ATOM 3032 C C . ARG B 1 53 ? 8.648 -38.781 0.396 1 88.88 53 ARG B C 1
ATOM 3034 O O . ARG B 1 53 ? 9.281 -38.344 1.357 1 88.88 53 ARG B O 1
ATOM 3041 N N . ASN B 1 54 ? 8.555 -38.125 -0.71 1 95 54 ASN B N 1
ATOM 3042 C CA . ASN B 1 54 ? 9.195 -36.812 -0.901 1 95 54 ASN B CA 1
ATOM 3043 C C . ASN B 1 54 ? 8.344 -35.688 -0.32 1 95 54 ASN B C 1
ATOM 3045 O O . ASN B 1 54 ? 8.805 -34.562 -0.232 1 95 54 ASN B O 1
ATOM 3049 N N . LEU B 1 55 ? 7.16 -36 0.138 1 97.81 55 LEU B N 1
ATOM 3050 C CA . LEU B 1 55 ? 6.242 -34.969 0.611 1 97.81 55 LEU B CA 1
ATOM 3051 C C . LEU B 1 55 ? 6.172 -34.969 2.135 1 97.81 55 LEU B C 1
ATOM 3053 O O . LEU B 1 55 ? 6.02 -36.031 2.756 1 97.81 55 LEU B O 1
ATOM 3057 N N . LYS B 1 56 ? 6.324 -33.875 2.727 1 97.75 56 LYS B N 1
ATOM 3058 C CA . LYS B 1 56 ? 6.133 -33.656 4.16 1 97.75 56 LYS B CA 1
ATOM 3059 C C . LYS B 1 56 ? 5.098 -32.562 4.418 1 97.75 56 LYS B C 1
ATOM 3061 O O . LYS B 1 56 ? 5.207 -31.453 3.889 1 97.75 56 LYS B O 1
ATOM 3066 N N . PHE B 1 57 ? 4.098 -32.938 5.152 1 98 57 PHE B N 1
ATOM 3067 C CA . PHE B 1 57 ? 3.051 -31.984 5.5 1 98 57 PHE B CA 1
ATOM 3068 C C . PHE B 1 57 ? 3.279 -31.406 6.891 1 98 57 PHE B C 1
ATOM 3070 O O . PHE B 1 57 ? 3.434 -32.156 7.859 1 98 57 PHE B O 1
ATOM 3077 N N . ILE B 1 58 ? 3.303 -30.109 6.992 1 98.31 58 ILE B N 1
ATOM 3078 C CA . ILE B 1 58 ? 3.594 -29.438 8.258 1 98.31 58 ILE B CA 1
ATOM 3079 C C . ILE B 1 58 ? 2.492 -28.422 8.57 1 98.31 58 ILE B C 1
ATOM 3081 O O . ILE B 1 58 ? 2.256 -27.484 7.801 1 98.31 58 ILE B O 1
ATOM 3085 N N . ILE B 1 59 ? 1.842 -28.609 9.719 1 98 59 ILE B N 1
ATOM 3086 C CA . ILE B 1 59 ? 0.861 -27.641 10.195 1 98 59 ILE B CA 1
ATOM 3087 C C . ILE B 1 59 ? 1.579 -26.438 10.789 1 98 59 ILE B C 1
ATOM 3089 O O . ILE B 1 59 ? 2.428 -26.578 11.672 1 98 59 ILE B O 1
ATOM 3093 N N . GLY B 1 60 ? 1.229 -25.266 10.289 1 97.56 60 GLY B N 1
ATOM 3094 C CA . GLY B 1 60 ? 1.839 -24.047 10.812 1 97.56 60 GLY B CA 1
ATOM 3095 C C . GLY B 1 60 ? 1.264 -22.781 10.211 1 97.56 60 GLY B C 1
ATOM 3096 O O . GLY B 1 60 ? 0.443 -22.844 9.289 1 97.56 60 GLY B O 1
ATOM 3097 N N . ASP B 1 61 ? 1.56 -21.672 10.812 1 98.12 61 ASP B N 1
ATOM 3098 C CA . ASP B 1 61 ? 1.124 -20.344 10.422 1 98.12 61 ASP B CA 1
ATOM 3099 C C . ASP B 1 61 ? 2.318 -19.406 10.227 1 98.12 61 ASP B C 1
ATOM 3101 O O . ASP B 1 61 ? 3.211 -19.344 11.07 1 98.12 61 ASP B O 1
ATOM 3105 N N . ILE B 1 62 ? 2.332 -18.734 9.086 1 98.5 62 ILE B N 1
ATOM 3106 C CA . ILE B 1 62 ? 3.477 -17.875 8.797 1 98.5 62 ILE B CA 1
ATOM 3107 C C . ILE B 1 62 ? 3.535 -16.734 9.805 1 98.5 62 ILE B C 1
ATOM 3109 O O . ILE B 1 62 ? 4.547 -16.031 9.898 1 98.5 62 ILE B O 1
ATOM 3113 N N . LYS B 1 63 ? 2.541 -16.469 10.555 1 97.69 63 LYS B N 1
ATOM 3114 C CA . LYS B 1 63 ? 2.529 -15.453 11.609 1 97.69 63 LYS B CA 1
ATOM 3115 C C . LYS B 1 63 ? 3.402 -15.883 12.789 1 97.69 63 LYS B C 1
ATOM 3117 O O . LYS B 1 63 ? 3.729 -15.062 13.648 1 97.69 63 LYS B O 1
ATOM 3122 N N . GLU B 1 64 ? 3.736 -17.188 12.82 1 97.94 64 GLU B N 1
ATOM 3123 C CA . GLU B 1 64 ? 4.582 -17.734 13.883 1 97.94 64 GLU B CA 1
ATOM 3124 C C . GLU B 1 64 ? 6.027 -17.891 13.406 1 97.94 64 GLU B C 1
ATOM 3126 O O . GLU B 1 64 ? 6.398 -18.938 12.883 1 97.94 64 GLU B O 1
ATOM 3131 N N . LYS B 1 65 ? 6.844 -17 13.719 1 97.62 65 LYS B N 1
ATOM 3132 C CA . LYS B 1 65 ? 8.188 -16.906 13.164 1 97.62 65 LYS B CA 1
ATOM 3133 C C . LYS B 1 65 ? 9.055 -18.094 13.586 1 97.62 65 LYS B C 1
ATOM 3135 O O . LYS B 1 65 ? 9.758 -18.672 12.766 1 97.62 65 LYS B O 1
ATOM 3140 N N . ASN B 1 66 ? 8.969 -18.438 14.82 1 97.62 66 ASN B N 1
ATOM 3141 C CA . ASN B 1 66 ? 9.836 -19.5 15.336 1 97.62 66 ASN B CA 1
ATOM 3142 C C . ASN B 1 66 ? 9.562 -20.828 14.641 1 97.62 66 ASN B C 1
ATOM 3144 O O . ASN B 1 66 ? 10.5 -21.562 14.32 1 97.62 66 ASN B O 1
ATOM 3148 N N . GLU B 1 67 ? 8.328 -21.094 14.492 1 96.5 67 GLU B N 1
ATOM 3149 C CA . GLU B 1 67 ? 7.965 -22.328 13.789 1 96.5 67 GLU B CA 1
ATOM 3150 C C . GLU B 1 67 ? 8.461 -22.312 12.344 1 96.5 67 GLU B C 1
ATOM 3152 O O . GLU B 1 67 ? 8.906 -23.328 11.82 1 96.5 67 GLU B O 1
ATOM 3157 N N . LEU B 1 68 ? 8.391 -21.219 11.727 1 97.81 68 LEU B N 1
ATOM 3158 C CA . LEU B 1 68 ? 8.844 -21.062 10.352 1 97.81 68 LEU B CA 1
ATOM 3159 C C . LEU B 1 68 ? 10.344 -21.281 10.242 1 97.81 68 LEU B C 1
ATOM 3161 O O . LEU B 1 68 ? 10.82 -21.906 9.297 1 97.81 68 LEU B O 1
ATOM 3165 N N . VAL B 1 69 ? 11.062 -20.703 11.219 1 98.44 69 VAL B N 1
ATOM 3166 C CA . VAL B 1 69 ? 12.516 -20.844 11.211 1 98.44 69 VAL B CA 1
ATOM 3167 C C . VAL B 1 69 ? 12.891 -22.312 11.281 1 98.44 69 VAL B C 1
ATOM 3169 O O . VAL B 1 69 ? 13.758 -22.781 10.539 1 98.44 69 VAL B O 1
ATOM 3172 N N . LYS B 1 70 ? 12.227 -23.016 12.141 1 98.25 70 LYS B N 1
ATOM 3173 C CA . LYS B 1 70 ? 12.484 -24.453 12.266 1 98.25 70 LYS B CA 1
ATOM 3174 C C . LYS B 1 70 ? 12.156 -25.188 10.969 1 98.25 70 LYS B C 1
ATOM 3176 O O . LYS B 1 70 ? 12.898 -26.078 10.555 1 98.25 70 LYS B O 1
ATOM 3181 N N . THR B 1 71 ? 11.086 -24.828 10.375 1 98.38 71 THR B N 1
ATOM 3182 C CA . THR B 1 71 ? 10.609 -25.484 9.156 1 98.38 71 THR B CA 1
ATOM 3183 C C . THR B 1 71 ? 11.562 -25.219 7.992 1 98.38 71 THR B C 1
ATOM 3185 O O . THR B 1 71 ? 11.633 -26 7.047 1 98.38 71 THR B O 1
ATOM 3188 N N . CYS B 1 72 ? 12.359 -24.172 8.016 1 98.69 72 CYS B N 1
ATOM 3189 C CA . CYS B 1 72 ? 13.242 -23.75 6.93 1 98.69 72 CYS B CA 1
ATOM 3190 C C . CYS B 1 72 ? 14.594 -24.438 7.027 1 98.69 72 CYS B C 1
ATOM 3192 O O . CYS B 1 72 ? 15.469 -24.219 6.184 1 98.69 72 CYS B O 1
ATOM 3194 N N . GLU B 1 73 ? 14.773 -25.297 8.055 1 98.56 73 GLU B N 1
ATOM 3195 C CA . GLU B 1 73 ? 16.047 -25.984 8.195 1 98.56 73 GLU B CA 1
ATOM 3196 C C . GLU B 1 73 ? 16.375 -26.797 6.945 1 98.56 73 GLU B C 1
ATOM 3198 O O . GLU B 1 73 ? 15.547 -27.594 6.48 1 98.56 73 GLU B O 1
ATOM 3203 N N . ASP B 1 74 ? 17.516 -26.594 6.348 1 98.38 74 ASP B N 1
ATOM 3204 C CA . ASP B 1 74 ? 18.062 -27.312 5.207 1 98.38 74 ASP B CA 1
ATOM 3205 C C . ASP B 1 74 ? 17.219 -27.094 3.955 1 98.38 74 ASP B C 1
ATOM 3207 O O . ASP B 1 74 ? 17.234 -27.922 3.035 1 98.38 74 ASP B O 1
ATOM 3211 N N . VAL B 1 75 ? 16.438 -26.094 3.941 1 98.88 75 VAL B N 1
ATOM 3212 C CA . VAL B 1 75 ? 15.609 -25.781 2.779 1 98.88 75 VAL B CA 1
ATOM 3213 C C . VAL B 1 75 ? 16.453 -25.016 1.745 1 98.88 75 VAL B C 1
ATOM 3215 O O . VAL B 1 75 ? 17.203 -24.109 2.092 1 98.88 75 VAL B O 1
ATOM 3218 N N . ASP B 1 76 ? 16.281 -25.406 0.53 1 98.88 76 ASP B N 1
ATOM 3219 C CA . ASP B 1 76 ? 17 -24.766 -0.56 1 98.88 76 ASP B CA 1
ATOM 3220 C C . ASP B 1 76 ? 16.172 -23.641 -1.187 1 98.88 76 ASP B C 1
ATOM 3222 O O . ASP B 1 76 ? 16.688 -22.578 -1.493 1 98.88 76 ASP B O 1
ATOM 3226 N N . TYR B 1 77 ? 14.898 -23.938 -1.4 1 98.88 77 TYR B N 1
ATOM 3227 C CA . TYR B 1 77 ? 14 -23 -2.07 1 98.88 77 TYR B CA 1
ATOM 3228 C C . TYR B 1 77 ? 12.711 -22.812 -1.277 1 98.88 77 TYR B C 1
ATOM 3230 O O . TYR B 1 77 ? 12.18 -23.781 -0.709 1 98.88 77 TYR B O 1
ATOM 3238 N N . ILE B 1 78 ? 12.211 -21.625 -1.236 1 98.94 78 ILE B N 1
ATOM 3239 C CA . ILE B 1 78 ? 10.898 -21.344 -0.666 1 98.94 78 ILE B CA 1
ATOM 3240 C C . ILE B 1 78 ? 10 -20.719 -1.73 1 98.94 78 ILE B C 1
ATOM 3242 O O . ILE B 1 78 ? 10.375 -19.734 -2.371 1 98.94 78 ILE B O 1
ATOM 3246 N N . PHE B 1 79 ? 8.914 -21.344 -1.984 1 98.94 79 PHE B N 1
ATOM 3247 C CA . PHE B 1 79 ? 7.812 -20.703 -2.691 1 98.94 79 PHE B CA 1
ATOM 3248 C C . PHE B 1 79 ? 6.781 -20.156 -1.71 1 98.94 79 PHE B C 1
ATOM 3250 O O . PHE B 1 79 ? 6.074 -20.938 -1.057 1 98.94 79 PHE B O 1
ATOM 3257 N N . HIS B 1 80 ? 6.66 -18.875 -1.596 1 98.94 80 HIS B N 1
ATOM 3258 C CA . HIS B 1 80 ? 5.77 -18.234 -0.637 1 98.94 80 HIS B CA 1
ATOM 3259 C C . HIS B 1 80 ? 4.422 -17.906 -1.271 1 98.94 80 HIS B C 1
ATOM 3261 O O . HIS B 1 80 ? 4.234 -16.828 -1.819 1 98.94 80 HIS B O 1
ATOM 3267 N N . LEU B 1 81 ? 3.479 -18.797 -1.05 1 98.69 81 LEU B N 1
ATOM 3268 C CA . LEU B 1 81 ? 2.16 -18.672 -1.661 1 98.69 81 LEU B CA 1
ATOM 3269 C C . LEU B 1 81 ? 1.125 -18.234 -0.633 1 98.69 81 LEU B C 1
ATOM 3271 O O . LEU B 1 81 ? 0.017 -17.828 -0.995 1 98.69 81 LEU B O 1
ATOM 3275 N N . ALA B 1 82 ? 1.452 -18.266 0.621 1 98.56 82 ALA B N 1
ATOM 3276 C CA . ALA B 1 82 ? 0.484 -18 1.682 1 98.56 82 ALA B CA 1
ATOM 3277 C C . ALA B 1 82 ? 0.03 -16.547 1.664 1 98.56 82 ALA B C 1
ATOM 3279 O O . ALA B 1 82 ? 0.857 -15.625 1.623 1 98.56 82 ALA B O 1
ATOM 3280 N N . ALA B 1 83 ? -1.234 -16.344 1.648 1 98.12 83 ALA B N 1
ATOM 3281 C CA . ALA B 1 83 ? -1.811 -15 1.709 1 98.12 83 ALA B CA 1
ATOM 3282 C C . ALA B 1 83 ? -3.322 -15.055 1.905 1 98.12 83 ALA B C 1
ATOM 3284 O O . ALA B 1 83 ? -3.965 -16.047 1.527 1 98.12 83 ALA B O 1
ATOM 3285 N N . LEU B 1 84 ? -3.875 -14.07 2.562 1 97.06 84 LEU B N 1
ATOM 3286 C CA . LEU B 1 84 ? -5.285 -13.758 2.354 1 97.06 84 LEU B CA 1
ATOM 3287 C C . LEU B 1 84 ? -5.484 -13.016 1.034 1 97.06 84 LEU B C 1
ATOM 3289 O O . LEU B 1 84 ? -5.043 -11.875 0.882 1 97.06 84 LEU B O 1
ATOM 3293 N N . LYS B 1 85 ? -6.23 -13.648 0.082 1 94.81 85 LYS B N 1
ATOM 3294 C CA . LYS B 1 85 ? -6.16 -13.133 -1.279 1 94.81 85 LYS B CA 1
ATOM 3295 C C . LYS B 1 85 ? -7.508 -12.57 -1.724 1 94.81 85 LYS B C 1
ATOM 3297 O O . LYS B 1 85 ? -7.621 -11.984 -2.805 1 94.81 85 LYS B O 1
ATOM 3302 N N . HIS B 1 86 ? -8.578 -12.82 -0.986 1 93 86 HIS B N 1
ATOM 3303 C CA . HIS B 1 86 ? -9.891 -12.312 -1.365 1 93 86 HIS B CA 1
ATOM 3304 C C . HIS B 1 86 ? -10.055 -10.852 -0.97 1 93 86 HIS B C 1
ATOM 3306 O O . HIS B 1 86 ? -10.047 -10.516 0.218 1 93 86 HIS B O 1
ATOM 3312 N N . VAL B 1 87 ? -10.352 -10.023 -1.883 1 93.75 87 VAL B N 1
ATOM 3313 C CA . VAL B 1 87 ? -10.352 -8.57 -1.729 1 93.75 87 VAL B CA 1
ATOM 3314 C C . VAL B 1 87 ? -11.359 -8.164 -0.656 1 93.75 87 VAL B C 1
ATOM 3316 O O . VAL B 1 87 ? -11.016 -7.461 0.296 1 93.75 87 VAL B O 1
ATOM 3319 N N . PRO B 1 88 ? -12.656 -8.672 -0.721 1 91.38 88 PRO B N 1
ATOM 3320 C CA . PRO B 1 88 ? -13.617 -8.25 0.304 1 91.38 88 PRO B CA 1
ATOM 3321 C C . PRO B 1 88 ? -13.18 -8.633 1.715 1 91.38 88 PRO B C 1
ATOM 3323 O O . PRO B 1 88 ? -13.383 -7.867 2.66 1 91.38 88 PRO B O 1
ATOM 3326 N N . VAL B 1 89 ? -12.555 -9.789 1.867 1 93.81 89 VAL B N 1
ATOM 3327 C CA . VAL B 1 89 ? -12.094 -10.25 3.172 1 93.81 89 VAL B CA 1
ATOM 3328 C C . VAL B 1 89 ? -11 -9.328 3.693 1 93.81 89 VAL B C 1
ATOM 3330 O O . VAL B 1 89 ? -11 -8.945 4.867 1 93.81 89 VAL B O 1
ATOM 3333 N N . CYS B 1 90 ? -10.086 -8.914 2.854 1 96.19 90 CYS B N 1
ATOM 3334 C CA . CYS B 1 90 ? -8.984 -8.047 3.25 1 96.19 90 CYS B CA 1
ATOM 3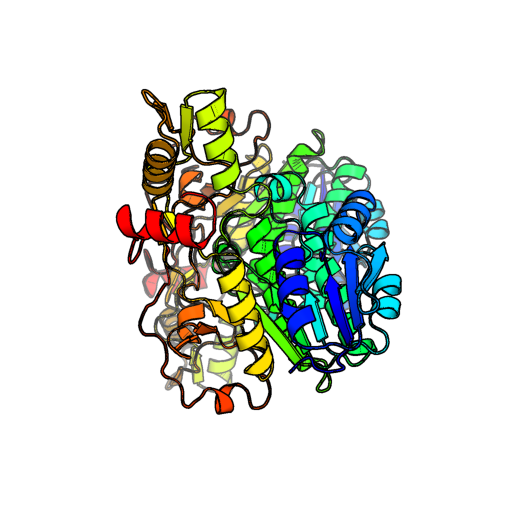335 C C . CYS B 1 90 ? -9.5 -6.66 3.633 1 96.19 90 CYS B C 1
ATOM 3337 O O . CYS B 1 90 ? -8.938 -6.008 4.516 1 96.19 90 CYS B O 1
ATOM 3339 N N . GLU B 1 91 ? -10.602 -6.203 2.939 1 93.81 91 GLU B N 1
ATOM 3340 C CA . GLU B 1 91 ? -11.211 -4.922 3.283 1 93.81 91 GLU B CA 1
ATOM 3341 C C . GLU B 1 91 ? -11.906 -4.988 4.641 1 93.81 91 GLU B C 1
ATOM 3343 O O . GLU B 1 91 ? -11.844 -4.035 5.422 1 93.81 91 GLU B O 1
ATOM 3348 N N . GLU B 1 92 ? -12.555 -6.109 4.914 1 92.56 92 GLU B N 1
ATOM 3349 C CA . GLU B 1 92 ? -13.367 -6.27 6.117 1 92.56 92 GLU B CA 1
ATOM 3350 C C . GLU B 1 92 ? -12.5 -6.574 7.336 1 92.56 92 GLU B C 1
ATOM 3352 O O . GLU B 1 92 ? -12.852 -6.227 8.461 1 92.56 92 GLU B O 1
ATOM 3357 N N . GLN B 1 93 ? -11.414 -7.25 7.062 1 95.62 93 GLN B N 1
ATOM 3358 C CA . GLN B 1 93 ? -10.523 -7.66 8.141 1 95.62 93 GLN B CA 1
ATOM 3359 C C . GLN B 1 93 ? -9.086 -7.23 7.859 1 95.62 93 GLN B C 1
ATOM 3361 O O . GLN B 1 93 ? -8.188 -8.07 7.777 1 95.62 93 GLN B O 1
ATOM 3366 N N . PRO B 1 94 ? -8.883 -5.941 7.848 1 96.38 94 PRO B N 1
ATOM 3367 C CA . PRO B 1 94 ? -7.574 -5.434 7.422 1 96.38 94 PRO B CA 1
ATOM 3368 C C . PRO B 1 94 ? -6.449 -5.812 8.383 1 96.38 94 PRO B C 1
ATOM 3370 O O . PRO B 1 94 ? -5.316 -6.039 7.961 1 96.38 94 PRO B O 1
ATOM 3373 N N . TYR B 1 95 ? -6.691 -5.977 9.68 1 96.69 95 TYR B N 1
ATOM 3374 C CA . TYR B 1 95 ? -5.656 -6.352 10.641 1 96.69 95 TYR B CA 1
ATOM 3375 C C . TYR B 1 95 ? -5.133 -7.754 10.352 1 96.69 95 TYR B C 1
ATOM 3377 O O . TYR B 1 95 ? -3.922 -7.992 10.398 1 96.69 95 TYR B O 1
ATOM 3385 N N . GLU B 1 96 ? -6.105 -8.609 10.055 1 97.5 96 GLU B N 1
ATOM 3386 C CA . GLU B 1 96 ? -5.695 -9.969 9.734 1 97.5 96 GLU B CA 1
ATOM 3387 C C . GLU B 1 96 ? -4.93 -10.023 8.414 1 97.5 96 GLU B C 1
ATOM 3389 O O . GLU B 1 96 ? -3.977 -10.797 8.273 1 97.5 96 GLU B O 1
ATOM 3394 N N . ALA B 1 97 ? -5.387 -9.227 7.445 1 98.06 97 ALA B N 1
ATOM 3395 C CA . ALA B 1 97 ? -4.676 -9.148 6.172 1 98.06 97 ALA B CA 1
ATOM 3396 C C . ALA B 1 97 ? -3.248 -8.648 6.371 1 98.06 97 ALA B C 1
ATOM 3398 O O . ALA B 1 97 ? -2.311 -9.188 5.773 1 98.06 97 ALA B O 1
ATOM 3399 N N . LEU B 1 98 ? -3.059 -7.668 7.203 1 98.06 98 LEU B N 1
ATOM 3400 C CA . LEU B 1 98 ? -1.733 -7.133 7.496 1 98.06 98 LEU B CA 1
ATOM 3401 C C . LEU B 1 98 ? -0.858 -8.188 8.164 1 98.06 98 LEU B C 1
ATOM 3403 O O . LEU B 1 98 ? 0.3 -8.375 7.781 1 98.06 98 LEU B O 1
ATOM 3407 N N . LYS B 1 99 ? -1.393 -8.828 9.141 1 97.94 99 LYS B N 1
ATOM 3408 C CA . LYS B 1 99 ? -0.644 -9.836 9.883 1 97.94 99 LYS B CA 1
ATOM 3409 C C . LYS B 1 99 ? -0.167 -10.961 8.969 1 97.94 99 LYS B C 1
ATOM 3411 O O . LYS B 1 99 ? 0.984 -11.391 9.047 1 97.94 99 LYS B O 1
ATOM 3416 N N . THR B 1 100 ? -1.055 -11.375 8.117 1 98.56 100 THR B N 1
ATOM 3417 C CA . THR B 1 100 ? -0.74 -12.516 7.258 1 98.56 100 THR B CA 1
ATOM 3418 C C . THR B 1 100 ? 0.136 -12.078 6.086 1 98.56 100 THR B C 1
ATOM 3420 O O . THR B 1 100 ? 1.229 -12.609 5.891 1 98.56 100 THR B O 1
ATOM 3423 N N . ASN B 1 101 ? -0.277 -11.094 5.312 1 98.81 101 ASN B N 1
ATOM 3424 C CA . ASN B 1 101 ? 0.334 -10.766 4.027 1 98.81 101 ASN B CA 1
ATOM 3425 C C . ASN B 1 101 ? 1.619 -9.969 4.203 1 98.81 101 ASN B C 1
ATOM 3427 O O . ASN B 1 101 ? 2.5 -10 3.342 1 98.81 101 ASN B O 1
ATOM 3431 N N . VAL B 1 102 ? 1.734 -9.219 5.312 1 98.69 102 VAL B N 1
ATOM 3432 C CA . VAL B 1 102 ? 2.895 -8.344 5.48 1 98.69 102 VAL B CA 1
ATOM 3433 C C . VAL B 1 102 ? 3.816 -8.914 6.559 1 98.69 102 VAL B C 1
ATOM 3435 O O . VAL B 1 102 ? 4.957 -9.297 6.273 1 98.69 102 VAL B O 1
ATOM 3438 N N . ILE B 1 103 ? 3.275 -9.039 7.773 1 98.25 103 ILE B N 1
ATOM 3439 C CA . ILE B 1 103 ? 4.098 -9.531 8.875 1 98.25 103 ILE B CA 1
ATOM 3440 C C . ILE B 1 103 ? 4.512 -10.977 8.609 1 98.25 103 ILE B C 1
ATOM 3442 O O . ILE B 1 103 ? 5.656 -11.359 8.852 1 98.25 103 ILE B O 1
ATOM 3446 N N . GLY B 1 104 ? 3.564 -11.781 8.141 1 98.75 104 GLY B N 1
ATOM 3447 C CA . GLY B 1 104 ? 3.895 -13.148 7.75 1 98.75 104 GLY B CA 1
ATOM 3448 C C . GLY B 1 104 ? 5.008 -13.219 6.727 1 98.75 104 GLY B C 1
ATOM 3449 O O . GLY B 1 104 ? 5.902 -14.062 6.832 1 98.75 104 GLY B O 1
ATOM 3450 N N . THR B 1 105 ? 4.961 -12.336 5.734 1 98.88 105 THR B N 1
ATOM 3451 C CA . THR B 1 105 ? 6.004 -12.289 4.715 1 98.88 105 THR B CA 1
ATOM 3452 C C . THR B 1 105 ? 7.344 -11.891 5.332 1 98.88 105 THR B C 1
ATOM 3454 O O . THR B 1 105 ? 8.383 -12.445 4.973 1 98.88 105 THR B O 1
ATOM 3457 N N . GLN B 1 106 ? 7.355 -10.945 6.254 1 98.56 106 GLN B N 1
ATOM 3458 C CA . GLN B 1 106 ? 8.578 -10.594 6.973 1 98.56 106 GLN B CA 1
ATOM 3459 C C . GLN B 1 106 ? 9.172 -11.82 7.664 1 98.56 106 GLN B C 1
ATOM 3461 O O . GLN B 1 106 ? 10.391 -12.016 7.641 1 98.56 106 GLN B O 1
ATOM 3466 N N . HIS B 1 107 ? 8.297 -12.617 8.289 1 98.81 107 HIS B N 1
ATOM 3467 C CA . HIS B 1 107 ? 8.758 -13.812 8.984 1 98.81 107 HIS B CA 1
ATOM 3468 C C . HIS B 1 107 ? 9.398 -14.797 8.008 1 98.81 107 HIS B C 1
ATOM 3470 O O . HIS B 1 107 ? 10.422 -15.414 8.32 1 98.81 107 HIS B O 1
ATOM 3476 N N . VAL B 1 108 ? 8.797 -14.938 6.84 1 98.94 108 VAL B N 1
ATOM 3477 C CA . VAL B 1 108 ? 9.352 -15.828 5.82 1 98.94 108 VAL B CA 1
ATOM 3478 C C . VAL B 1 108 ? 10.742 -15.344 5.418 1 98.94 108 VAL B C 1
ATOM 3480 O O . VAL B 1 108 ? 11.672 -16.141 5.301 1 98.94 108 VAL B O 1
ATOM 3483 N N . ILE B 1 109 ? 10.875 -14.062 5.219 1 98.88 109 ILE B N 1
ATOM 3484 C CA . ILE B 1 109 ? 12.148 -13.461 4.84 1 98.88 109 ILE B CA 1
ATOM 3485 C C . ILE B 1 109 ? 13.195 -13.742 5.918 1 98.88 109 ILE B C 1
ATOM 3487 O O . ILE B 1 109 ? 14.281 -14.227 5.617 1 98.88 109 ILE B O 1
ATOM 3491 N N . GLU B 1 110 ? 12.836 -13.453 7.133 1 98.75 110 GLU B N 1
ATOM 3492 C CA . GLU B 1 110 ? 13.773 -13.602 8.242 1 98.75 110 GLU B CA 1
ATOM 3493 C C . GLU B 1 110 ? 14.188 -15.062 8.43 1 98.75 110 GLU B C 1
ATOM 3495 O O . GLU B 1 110 ? 15.359 -15.352 8.656 1 98.75 110 GLU B O 1
ATOM 3500 N N . ALA B 1 111 ? 13.203 -15.953 8.344 1 98.88 111 ALA B N 1
ATOM 3501 C CA . ALA B 1 111 ? 13.492 -17.375 8.461 1 98.88 111 ALA B CA 1
ATOM 3502 C C . ALA B 1 111 ? 14.422 -17.859 7.348 1 98.88 111 ALA B C 1
ATOM 3504 O O . ALA B 1 111 ? 15.359 -18.609 7.59 1 98.88 111 ALA B O 1
ATOM 3505 N N . ALA B 1 112 ? 14.141 -17.438 6.145 1 98.88 112 ALA B N 1
ATOM 3506 C CA . ALA B 1 112 ? 14.945 -17.812 4.984 1 98.88 112 ALA B CA 1
ATOM 3507 C C . ALA B 1 112 ? 16.391 -17.344 5.148 1 98.88 112 ALA B C 1
ATOM 3509 O O . ALA B 1 112 ? 17.328 -18.078 4.832 1 98.88 112 ALA B O 1
ATOM 3510 N N . ILE B 1 113 ? 16.547 -16.078 5.574 1 98.75 113 ILE B N 1
ATOM 3511 C CA . ILE B 1 113 ? 17.891 -15.523 5.773 1 98.75 113 ILE B CA 1
ATOM 3512 C C . ILE B 1 113 ? 18.625 -16.312 6.852 1 98.75 113 ILE B C 1
ATOM 3514 O O . ILE B 1 113 ? 19.781 -16.703 6.672 1 98.75 113 ILE B O 1
ATOM 3518 N N . GLU B 1 114 ? 17.906 -16.516 7.938 1 98.62 114 GLU B N 1
ATOM 3519 C CA . GLU B 1 114 ? 18.516 -17.203 9.07 1 98.62 114 GLU B CA 1
ATOM 3520 C C . GLU B 1 114 ? 19 -18.594 8.672 1 98.62 114 GLU B C 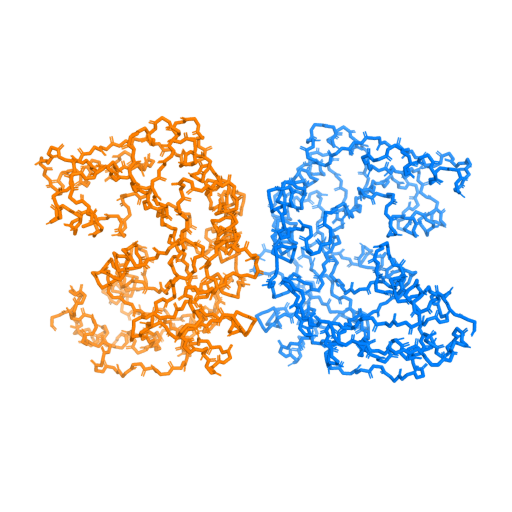1
ATOM 3522 O O . GLU B 1 114 ? 20.031 -19.062 9.156 1 98.62 114 GLU B O 1
ATOM 3527 N N . LYS B 1 115 ? 18.297 -19.281 7.824 1 98.75 115 LYS B N 1
ATOM 3528 C CA . LYS B 1 115 ? 18.609 -20.656 7.48 1 98.75 115 LYS B CA 1
ATOM 3529 C C . LYS B 1 115 ? 19.328 -20.734 6.133 1 98.75 115 LYS B C 1
ATOM 3531 O O . LYS B 1 115 ? 19.5 -21.828 5.582 1 98.75 115 LYS B O 1
ATOM 3536 N N . LYS B 1 116 ? 19.672 -19.594 5.574 1 98.38 116 LYS B N 1
ATOM 3537 C CA . LYS B 1 116 ? 20.469 -19.484 4.367 1 98.38 116 LYS B CA 1
ATOM 3538 C C . LYS B 1 116 ? 19.828 -20.219 3.199 1 98.38 116 LYS B C 1
ATOM 3540 O O . LYS B 1 116 ? 20.484 -21.016 2.512 1 98.38 116 LYS B O 1
ATOM 3545 N N . VAL B 1 117 ? 18.547 -20.078 3.057 1 98.88 117 VAL B N 1
ATOM 3546 C CA . VAL B 1 117 ? 17.828 -20.578 1.887 1 98.88 117 VAL B CA 1
ATOM 3547 C C . VAL B 1 117 ? 18.438 -19.984 0.619 1 98.88 117 VAL B C 1
ATOM 3549 O O . VAL B 1 117 ? 18.844 -18.812 0.608 1 98.88 117 VAL B O 1
ATOM 3552 N N . LYS B 1 118 ? 18.547 -20.75 -0.426 1 98.69 118 LYS B N 1
ATOM 3553 C CA . LYS B 1 118 ? 19.172 -20.266 -1.656 1 98.69 118 LYS B CA 1
ATOM 3554 C C . LYS B 1 118 ? 18.312 -19.203 -2.332 1 98.69 118 LYS B C 1
ATOM 3556 O O . LYS B 1 118 ? 18.828 -18.188 -2.791 1 98.69 118 LYS B O 1
ATOM 3561 N N . LYS B 1 119 ? 17 -19.469 -2.424 1 98.81 119 LYS B N 1
ATOM 3562 C CA . LYS B 1 119 ? 16.125 -18.547 -3.135 1 98.81 119 LYS B CA 1
ATOM 3563 C C . LYS B 1 119 ? 14.703 -18.578 -2.572 1 98.81 119 LYS B C 1
ATOM 3565 O O . LYS B 1 119 ? 14.172 -19.656 -2.275 1 98.81 119 LYS B O 1
ATOM 3570 N N . VAL B 1 120 ? 14.141 -17.422 -2.379 1 98.94 120 VAL B N 1
ATOM 3571 C CA . VAL B 1 120 ? 12.75 -17.234 -1.993 1 98.94 120 VAL B CA 1
ATOM 3572 C C . VAL B 1 120 ? 11.969 -16.594 -3.141 1 98.94 120 VAL B C 1
ATOM 3574 O O . VAL B 1 120 ? 12.359 -15.539 -3.646 1 98.94 120 VAL B O 1
ATOM 3577 N N . VAL B 1 121 ? 10.906 -17.266 -3.559 1 98.94 121 VAL B N 1
ATOM 3578 C CA . VAL B 1 121 ? 10.039 -16.766 -4.621 1 98.94 121 VAL B CA 1
ATOM 3579 C C . VAL B 1 121 ? 8.695 -16.328 -4.039 1 98.94 121 VAL B C 1
ATOM 3581 O O . VAL B 1 121 ? 7.949 -17.156 -3.51 1 98.94 121 VAL B O 1
ATOM 3584 N N . TYR B 1 122 ? 8.438 -15.094 -4.113 1 98.94 122 TYR B N 1
ATOM 3585 C CA . TYR B 1 122 ? 7.199 -14.492 -3.625 1 98.94 122 TYR B CA 1
ATOM 3586 C C . TYR B 1 122 ? 6.18 -14.344 -4.75 1 98.94 122 TYR B C 1
ATOM 3588 O O . TYR B 1 122 ? 6.457 -13.695 -5.762 1 98.94 122 TYR B O 1
ATOM 3596 N N . ILE B 1 123 ? 5.027 -14.906 -4.586 1 98.75 123 ILE B N 1
ATOM 3597 C CA . ILE B 1 123 ? 3.971 -14.781 -5.586 1 98.75 123 ILE B CA 1
ATOM 3598 C C . ILE B 1 123 ? 3.102 -13.57 -5.266 1 98.75 123 ILE B C 1
ATOM 3600 O O . ILE B 1 123 ? 2.441 -13.523 -4.223 1 98.75 123 ILE B O 1
ATOM 3604 N N . SER B 1 124 ? 3.107 -12.664 -6.133 1 98.38 124 SER B N 1
ATOM 3605 C CA . SER B 1 124 ? 2.34 -11.43 -5.992 1 98.38 124 SER B CA 1
ATOM 3606 C C . SER B 1 124 ? 1.157 -11.406 -6.953 1 98.38 124 SER B C 1
ATOM 3608 O O . SER B 1 124 ? 0.641 -12.461 -7.34 1 98.38 124 SER B O 1
ATOM 3610 N N . THR B 1 125 ? 0.574 -10.25 -7.211 1 97.94 125 THR B N 1
ATOM 3611 C CA . THR B 1 125 ? -0.666 -10.078 -7.961 1 97.94 125 THR B CA 1
ATOM 3612 C C . THR B 1 125 ? -0.633 -8.781 -8.766 1 97.94 125 THR B C 1
ATOM 3614 O O . THR B 1 125 ? 0.096 -7.852 -8.422 1 97.94 125 THR B O 1
ATOM 3617 N N . ASP B 1 126 ? -1.435 -8.766 -9.836 1 97.12 126 ASP B N 1
ATOM 3618 C CA . ASP B 1 126 ? -1.604 -7.543 -10.609 1 97.12 126 ASP B CA 1
ATOM 3619 C C . ASP B 1 126 ? -2.146 -6.41 -9.742 1 97.12 126 ASP B C 1
ATOM 3621 O O . ASP B 1 126 ? -1.866 -5.234 -10 1 97.12 126 ASP B O 1
ATOM 3625 N N . LYS B 1 127 ? -2.871 -6.695 -8.648 1 96.75 127 LYS B N 1
ATOM 3626 C CA . LYS B 1 127 ? -3.486 -5.699 -7.773 1 96.75 127 LYS B CA 1
ATOM 3627 C C . LYS B 1 127 ? -2.432 -4.945 -6.969 1 96.75 127 LYS B C 1
ATOM 3629 O O . LYS B 1 127 ? -2.727 -3.91 -6.367 1 96.75 127 LYS B O 1
ATOM 3634 N N . ALA B 1 128 ? -1.138 -5.344 -7.039 1 97.69 128 ALA B N 1
ATOM 3635 C CA . ALA B 1 128 ? -0.046 -4.699 -6.312 1 97.69 128 ALA B CA 1
ATOM 3636 C C . ALA B 1 128 ? 0.547 -3.549 -7.117 1 97.69 128 ALA B C 1
ATOM 3638 O O . ALA B 1 128 ? 1.217 -2.674 -6.562 1 97.69 128 ALA B O 1
ATOM 3639 N N . ALA B 1 129 ? 0.425 -3.465 -8.445 1 95.81 129 ALA B N 1
ATOM 3640 C CA . ALA B 1 129 ? 1.076 -2.502 -9.328 1 95.81 129 ALA B CA 1
ATOM 3641 C C . ALA B 1 129 ? 0.545 -1.092 -9.094 1 95.81 129 ALA B C 1
ATOM 3643 O O . ALA B 1 129 ? 1.299 -0.118 -9.164 1 95.81 129 ALA B O 1
ATOM 3644 N N . SER B 1 130 ? -0.603 -0.851 -8.789 1 93.19 130 SER B N 1
ATOM 3645 C CA . SER B 1 130 ? -1.335 0.362 -8.438 1 93.19 130 SER B CA 1
ATOM 3646 C C . SER B 1 130 ? -2.527 0.048 -7.539 1 93.19 130 SER B C 1
ATOM 3648 O O . SER B 1 130 ? -3.676 0.093 -7.988 1 93.19 130 SER B O 1
ATOM 3650 N N . PRO B 1 131 ? -2.182 -0.165 -6.328 1 95.94 131 PRO B N 1
ATOM 3651 C CA . PRO B 1 131 ? -3.195 -0.797 -5.48 1 95.94 131 PRO B CA 1
ATOM 3652 C C . PRO B 1 131 ? -4.352 0.142 -5.141 1 95.94 131 PRO B C 1
ATOM 3654 O O . PRO B 1 131 ? -4.129 1.318 -4.844 1 95.94 131 PRO B O 1
ATOM 3657 N N . SER B 1 132 ? -5.551 -0.365 -5.254 1 93.19 132 SER B N 1
ATOM 3658 C CA . SER B 1 132 ? -6.762 0.373 -4.902 1 93.19 132 SER B CA 1
ATOM 3659 C C . SER B 1 132 ? -7.512 -0.305 -3.762 1 93.19 132 SER B C 1
ATOM 3661 O O . SER B 1 132 ? -8.508 0.228 -3.262 1 93.19 132 SER B O 1
ATOM 3663 N N . ASN B 1 133 ? -7.109 -1.476 -3.42 1 95.38 133 ASN B N 1
ATOM 3664 C CA . ASN B 1 133 ? -7.719 -2.213 -2.318 1 95.38 133 ASN B CA 1
ATOM 3665 C C . ASN B 1 133 ? -6.672 -2.693 -1.317 1 95.38 133 ASN B C 1
ATOM 3667 O O . ASN B 1 133 ? -5.473 -2.627 -1.588 1 95.38 133 ASN B O 1
ATOM 3671 N N . PHE B 1 134 ? -7.145 -3.107 -0.167 1 97.38 134 PHE B N 1
ATOM 3672 C CA . PHE B 1 134 ? -6.242 -3.42 0.936 1 97.38 134 PHE B CA 1
ATOM 3673 C C . PHE B 1 134 ? -5.387 -4.637 0.607 1 97.38 134 PHE B C 1
ATOM 3675 O O . PHE B 1 134 ? -4.223 -4.707 1.005 1 97.38 134 PHE B O 1
ATOM 3682 N N . TYR B 1 135 ? -5.953 -5.641 -0.111 1 98 135 TYR B N 1
ATOM 3683 C CA . TYR B 1 135 ? -5.18 -6.789 -0.57 1 98 135 TYR B CA 1
ATOM 3684 C C . TYR B 1 135 ? -3.994 -6.348 -1.416 1 98 135 TYR B C 1
ATOM 3686 O O . TYR B 1 135 ? -2.85 -6.707 -1.129 1 98 135 TYR B O 1
ATOM 3694 N N . GLY B 1 136 ? -4.254 -5.52 -2.447 1 98.06 136 GLY B N 1
ATOM 3695 C CA . GLY B 1 136 ? -3.205 -5 -3.309 1 98.06 136 GLY B CA 1
ATOM 3696 C C . GLY B 1 136 ? -2.145 -4.219 -2.555 1 98.06 136 GLY B C 1
ATOM 3697 O O . GLY B 1 136 ? -0.954 -4.332 -2.852 1 98.06 136 GLY B O 1
ATOM 3698 N N . LEU B 1 137 ? -2.576 -3.445 -1.603 1 98.31 137 LEU B N 1
ATOM 3699 C CA . LEU B 1 137 ? -1.643 -2.684 -0.782 1 98.31 137 LEU B CA 1
ATOM 3700 C C . LEU B 1 137 ? -0.707 -3.613 -0.016 1 98.31 137 LEU B C 1
ATOM 3702 O O . LEU B 1 137 ? 0.504 -3.387 0.024 1 98.31 137 LEU B O 1
ATOM 3706 N N . THR B 1 138 ? -1.275 -4.652 0.623 1 98.69 138 THR B N 1
ATOM 3707 C CA . THR B 1 138 ? -0.454 -5.566 1.406 1 98.69 138 THR B CA 1
ATOM 3708 C C . THR B 1 138 ? 0.535 -6.309 0.51 1 98.69 138 THR B C 1
ATOM 3710 O O . THR B 1 138 ? 1.682 -6.539 0.899 1 98.69 138 THR B O 1
ATOM 3713 N N . LYS B 1 139 ? 0.092 -6.66 -0.671 1 98.81 139 LYS B N 1
ATOM 3714 C CA . LYS B 1 139 ? 0.98 -7.371 -1.585 1 98.81 139 LYS B CA 1
ATOM 3715 C C . LYS B 1 139 ? 2.062 -6.445 -2.133 1 98.81 139 LYS B C 1
ATOM 3717 O O . LYS B 1 139 ? 3.193 -6.875 -2.371 1 98.81 139 LYS B O 1
ATOM 3722 N N . ALA B 1 140 ? 1.707 -5.215 -2.379 1 98.44 140 ALA B N 1
ATOM 3723 C CA . ALA B 1 140 ? 2.713 -4.238 -2.789 1 98.44 140 ALA B CA 1
ATOM 3724 C C . ALA B 1 140 ? 3.791 -4.078 -1.721 1 98.44 140 ALA B C 1
ATOM 3726 O O . ALA B 1 140 ? 4.984 -4.031 -2.035 1 98.44 140 ALA B O 1
ATOM 3727 N N . ILE B 1 141 ? 3.391 -3.979 -0.49 1 98.69 141 ILE B N 1
ATOM 3728 C CA . ILE B 1 141 ? 4.34 -3.908 0.617 1 98.69 141 ILE B CA 1
ATOM 3729 C C . ILE B 1 141 ? 5.18 -5.18 0.658 1 98.69 141 ILE B C 1
ATOM 3731 O O . ILE B 1 141 ? 6.398 -5.121 0.839 1 98.69 141 ILE B O 1
ATOM 3735 N N . GLY B 1 142 ? 4.527 -6.309 0.5 1 98.69 142 GLY B N 1
ATOM 3736 C CA . GLY B 1 142 ? 5.25 -7.566 0.435 1 98.69 142 GLY B CA 1
ATOM 3737 C C . GLY B 1 142 ? 6.34 -7.574 -0.623 1 98.69 142 GLY B C 1
ATOM 3738 O O . GLY B 1 142 ? 7.457 -8.031 -0.366 1 98.69 142 GLY B O 1
ATOM 3739 N N . GLU B 1 143 ? 6.039 -7.09 -1.823 1 98.56 143 GLU B N 1
ATOM 3740 C CA . GLU B 1 143 ? 7.035 -7 -2.885 1 98.56 143 GLU B CA 1
ATOM 3741 C C . GLU B 1 143 ? 8.242 -6.18 -2.438 1 98.56 143 GLU B C 1
ATOM 3743 O O . GLU B 1 143 ? 9.391 -6.574 -2.674 1 98.56 143 GLU B O 1
ATOM 3748 N N . ARG B 1 144 ? 7.941 -5.082 -1.837 1 97.44 144 ARG B N 1
ATOM 3749 C CA . ARG B 1 144 ? 9.023 -4.191 -1.431 1 97.44 144 ARG B CA 1
ATOM 3750 C C . ARG B 1 144 ? 9.906 -4.848 -0.381 1 97.44 144 ARG B C 1
ATOM 3752 O O . ARG B 1 144 ? 1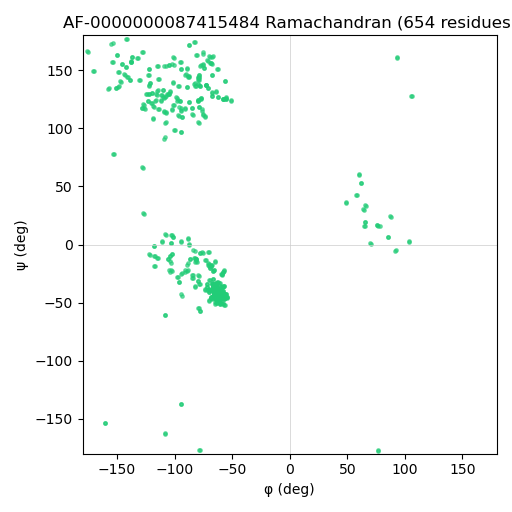1.133 -4.707 -0.421 1 97.44 144 ARG B O 1
ATOM 3759 N N . LEU B 1 145 ? 9.297 -5.504 0.55 1 98.44 145 LEU B N 1
ATOM 3760 C CA . LEU B 1 145 ? 10.055 -6.184 1.597 1 98.44 145 LEU B CA 1
ATOM 3761 C C . LEU B 1 145 ? 10.914 -7.297 1.009 1 98.44 145 LEU B C 1
ATOM 3763 O O . LEU B 1 145 ? 12.078 -7.449 1.384 1 98.44 145 LEU B O 1
ATOM 3767 N N . ILE B 1 146 ? 10.336 -8.062 0.089 1 98.62 146 ILE B N 1
ATOM 3768 C CA . ILE B 1 146 ? 11.047 -9.156 -0.557 1 98.62 146 ILE B CA 1
ATOM 3769 C C . ILE B 1 146 ? 12.242 -8.617 -1.336 1 98.62 146 ILE B C 1
ATOM 3771 O O . ILE B 1 146 ? 13.352 -9.141 -1.229 1 98.62 146 ILE B O 1
ATOM 3775 N N . ILE B 1 147 ? 12.023 -7.566 -2.078 1 97.44 147 ILE B N 1
ATOM 3776 C CA . ILE B 1 147 ? 13.086 -6.973 -2.881 1 97.44 147 ILE B CA 1
ATOM 3777 C C . ILE B 1 147 ? 14.172 -6.406 -1.964 1 97.44 147 ILE B C 1
ATOM 3779 O O . ILE B 1 147 ? 15.359 -6.625 -2.195 1 97.44 147 ILE B O 1
ATOM 3783 N N . HIS B 1 148 ? 13.789 -5.723 -0.93 1 97 148 HIS B N 1
ATOM 3784 C CA . HIS B 1 148 ? 14.727 -5.121 0.013 1 97 148 HIS B CA 1
ATOM 3785 C C . HIS B 1 148 ? 15.57 -6.184 0.708 1 97 148 HIS B C 1
ATOM 3787 O O . HIS B 1 148 ? 16.734 -5.941 1.05 1 97 148 HIS B O 1
ATOM 3793 N N . ALA B 1 149 ? 15.023 -7.336 0.925 1 98.06 149 ALA B N 1
ATOM 3794 C CA . ALA B 1 149 ? 15.695 -8.414 1.642 1 98.06 149 ALA B CA 1
ATOM 3795 C C . ALA B 1 149 ? 17.016 -8.781 0.971 1 98.06 149 ALA B C 1
ATOM 3797 O O . ALA B 1 149 ? 17.922 -9.297 1.623 1 98.06 149 ALA B O 1
ATOM 3798 N N . ASN B 1 150 ? 17.156 -8.469 -0.33 1 98 150 ASN B N 1
ATOM 3799 C CA . ASN B 1 150 ? 18.375 -8.758 -1.063 1 98 150 ASN B CA 1
ATOM 3800 C C . ASN B 1 150 ? 19.547 -7.902 -0.574 1 98 150 ASN B C 1
ATOM 3802 O O . ASN B 1 150 ? 20.703 -8.188 -0.876 1 98 150 ASN B O 1
ATOM 3806 N N . LEU B 1 151 ? 19.266 -6.832 0.128 1 96.5 151 LEU B N 1
ATOM 3807 C CA . LEU B 1 151 ? 20.297 -5.965 0.683 1 96.5 151 LEU B CA 1
ATOM 3808 C C . LEU B 1 151 ? 20.75 -6.465 2.049 1 96.5 151 LEU B C 1
ATOM 3810 O O . LEU B 1 151 ? 21.781 -6.023 2.566 1 96.5 151 LEU B O 1
ATOM 3814 N N . LEU B 1 152 ? 20.047 -7.379 2.625 1 96.19 152 LEU B N 1
ATOM 3815 C CA . LEU B 1 152 ? 20.281 -7.797 4 1 96.19 152 LEU B CA 1
ATOM 3816 C C . LEU B 1 152 ? 21.266 -8.969 4.055 1 96.19 152 LEU B C 1
ATOM 3818 O O . LEU B 1 152 ? 21.859 -9.242 5.098 1 96.19 152 LEU B O 1
ATOM 3822 N N . THR B 1 153 ? 21.344 -9.648 2.936 1 94.31 153 THR B N 1
ATOM 3823 C CA . THR B 1 153 ? 22.203 -10.836 2.887 1 94.31 153 THR B CA 1
ATOM 3824 C C . THR B 1 153 ? 22.656 -11.109 1.457 1 94.31 153 THR B C 1
ATOM 3826 O O . THR B 1 153 ? 22.016 -10.672 0.499 1 94.31 153 THR B O 1
ATOM 3829 N N . SER B 1 154 ? 23.703 -11.781 1.327 1 93.56 154 SER B N 1
ATOM 3830 C CA . SER B 1 154 ? 24.172 -12.234 0.019 1 93.56 154 SER B CA 1
ATOM 3831 C C . SER B 1 154 ? 23.891 -13.719 -0.182 1 93.56 154 SER B C 1
ATOM 3833 O O . SER B 1 154 ? 24 -14.234 -1.298 1 93.56 154 SER B O 1
ATOM 3835 N N . ASP B 1 155 ? 23.484 -14.375 0.85 1 96.56 155 ASP B N 1
ATOM 3836 C CA . ASP B 1 155 ? 23.328 -15.828 0.807 1 96.56 155 ASP B CA 1
ATOM 3837 C C . ASP B 1 155 ? 22 -16.234 0.176 1 96.56 155 ASP B C 1
ATOM 3839 O O . ASP B 1 155 ? 21.875 -17.312 -0.41 1 96.56 155 ASP B O 1
ATOM 3843 N N . THR B 1 156 ? 21.031 -15.5 0.431 1 98.5 156 THR B N 1
ATOM 3844 C CA . THR B 1 156 ? 19.672 -15.805 -0.028 1 98.5 156 THR B CA 1
ATOM 3845 C C . THR B 1 156 ? 19.219 -14.805 -1.087 1 98.5 156 THR B C 1
ATOM 3847 O O . THR B 1 156 ? 19.359 -13.594 -0.902 1 98.5 156 THR B O 1
ATOM 3850 N N . LYS B 1 157 ? 18.734 -15.281 -2.217 1 98.5 157 LYS B N 1
ATOM 3851 C CA . LYS B 1 157 ? 18.172 -14.43 -3.254 1 98.5 157 LYS B CA 1
ATOM 3852 C C . LYS B 1 157 ? 16.641 -14.367 -3.131 1 98.5 157 LYS B C 1
ATOM 3854 O O . LYS B 1 157 ? 16 -15.375 -2.842 1 98.5 157 LYS B O 1
ATOM 3859 N N . PHE B 1 158 ? 16.141 -13.195 -3.264 1 98.81 158 PHE B N 1
ATOM 3860 C CA . PHE B 1 158 ? 14.711 -12.961 -3.158 1 98.81 158 PHE B CA 1
ATOM 3861 C C . PHE B 1 158 ? 14.156 -12.383 -4.457 1 98.81 158 PHE B C 1
ATOM 3863 O O . PHE B 1 158 ? 14.68 -11.391 -4.973 1 98.81 158 PHE B O 1
ATOM 3870 N N . ILE B 1 159 ? 13.062 -12.961 -4.977 1 98.75 159 ILE B N 1
ATOM 3871 C CA . ILE B 1 159 ? 12.453 -12.461 -6.203 1 98.75 159 ILE B CA 1
ATOM 3872 C C . ILE B 1 159 ? 10.93 -12.461 -6.059 1 98.75 159 ILE B C 1
ATOM 3874 O O . ILE B 1 159 ? 10.383 -13.148 -5.191 1 98.75 159 ILE B O 1
ATOM 3878 N N . CYS B 1 160 ? 10.297 -11.664 -6.828 1 98.81 160 CYS B N 1
ATOM 3879 C CA . CYS B 1 160 ? 8.844 -11.625 -6.926 1 98.81 160 CYS B CA 1
ATOM 3880 C C . CYS B 1 160 ? 8.375 -12.07 -8.305 1 98.81 160 CYS B C 1
ATOM 3882 O O . CYS B 1 160 ? 9.047 -11.805 -9.305 1 98.81 160 CYS B O 1
ATOM 3884 N N . VAL B 1 161 ? 7.316 -12.766 -8.328 1 98.88 161 VAL B N 1
ATOM 3885 C CA . VAL B 1 161 ? 6.594 -13.055 -9.555 1 98.88 161 VAL B CA 1
ATOM 3886 C C . VAL B 1 161 ? 5.184 -12.469 -9.484 1 98.88 161 VAL B C 1
ATOM 3888 O O . VAL B 1 161 ? 4.414 -12.797 -8.578 1 98.88 161 VAL B O 1
ATOM 3891 N N . ARG B 1 162 ? 4.871 -11.578 -10.352 1 98.56 162 ARG B N 1
ATOM 3892 C CA . ARG B 1 162 ? 3.59 -10.875 -10.391 1 98.56 162 ARG B CA 1
ATOM 3893 C C . ARG B 1 162 ? 2.752 -11.328 -11.578 1 98.56 162 ARG B C 1
ATOM 3895 O O . ARG B 1 162 ? 3.213 -11.281 -12.727 1 98.56 162 ARG B O 1
ATOM 3902 N N . GLY B 1 163 ? 1.55 -11.734 -11.312 1 96.88 163 GLY B N 1
ATOM 3903 C CA . GLY B 1 163 ? 0.586 -12.102 -12.336 1 96.88 163 GLY B CA 1
ATOM 3904 C C . GLY B 1 163 ? -0.829 -11.664 -12.008 1 96.88 163 GLY B C 1
ATOM 3905 O O . GLY B 1 163 ? -1.064 -11.016 -10.984 1 96.88 163 GLY B O 1
ATOM 3906 N N . GLY B 1 164 ? -1.75 -11.922 -12.961 1 95.38 164 GLY B N 1
ATOM 3907 C CA . GLY B 1 164 ? -3.166 -11.672 -12.75 1 95.38 164 GLY B CA 1
ATOM 3908 C C . GLY B 1 164 ? -3.922 -12.891 -12.258 1 95.38 164 GLY B C 1
ATOM 3909 O O . GLY B 1 164 ? -3.457 -13.586 -11.352 1 95.38 164 GLY B O 1
ATOM 3910 N N . ASN B 1 165 ? -5.043 -13.086 -12.789 1 95 165 ASN B N 1
ATOM 3911 C CA . ASN B 1 165 ? -5.875 -14.203 -12.367 1 95 165 ASN B CA 1
ATOM 3912 C C . ASN B 1 165 ? -5.406 -15.516 -12.977 1 95 165 ASN B C 1
ATOM 3914 O O . ASN B 1 165 ? -4.945 -15.547 -14.125 1 95 165 ASN B O 1
ATOM 3918 N N . VAL B 1 166 ? -5.484 -16.484 -12.18 1 95.19 166 VAL B N 1
ATOM 3919 C CA . VAL B 1 166 ? -5.238 -17.844 -12.648 1 95.19 166 VAL B CA 1
ATOM 3920 C C . VAL B 1 166 ? -6.555 -18.609 -12.703 1 95.19 166 VAL B C 1
ATOM 3922 O O . VAL B 1 166 ? -7.277 -18.703 -11.711 1 95.19 166 VAL B O 1
ATOM 3925 N N . LEU B 1 167 ? -6.812 -19.172 -13.797 1 93.06 167 LEU B N 1
ATOM 3926 C CA . LEU B 1 167 ? -8.102 -19.781 -14.086 1 93.06 167 LEU B CA 1
ATOM 3927 C C . LEU B 1 167 ? -8.383 -20.938 -13.125 1 93.06 167 LEU B C 1
ATOM 3929 O O . LEU B 1 167 ? -7.52 -21.797 -12.906 1 93.06 167 LEU B O 1
ATOM 3933 N N . GLY B 1 168 ? -9.555 -20.828 -12.508 1 90.5 168 GLY B N 1
ATOM 3934 C CA . GLY B 1 168 ? -10.062 -21.984 -11.781 1 90.5 168 GLY B CA 1
ATOM 3935 C C . GLY B 1 168 ? -9.531 -22.078 -10.367 1 90.5 168 GLY B C 1
ATOM 3936 O O . GLY B 1 168 ? -9.711 -23.094 -9.695 1 90.5 168 GLY B O 1
ATOM 3937 N N . THR B 1 169 ? -8.82 -21.109 -9.914 1 92.75 169 THR B N 1
ATOM 3938 C CA . THR B 1 169 ? -8.352 -21.141 -8.531 1 92.75 169 THR B CA 1
ATOM 3939 C C . THR B 1 169 ? -9.523 -21.031 -7.559 1 92.75 169 THR B C 1
ATOM 3941 O O . THR B 1 169 ? -10.625 -20.625 -7.949 1 92.75 169 THR B O 1
ATOM 3944 N N . ASN B 1 170 ? -9.305 -21.391 -6.387 1 85.75 170 ASN B N 1
ATOM 3945 C CA . ASN B 1 170 ? -10.367 -21.438 -5.383 1 85.75 170 ASN B CA 1
ATOM 3946 C C . ASN B 1 170 ? -11.07 -20.094 -5.25 1 85.75 170 ASN B C 1
ATOM 3948 O O .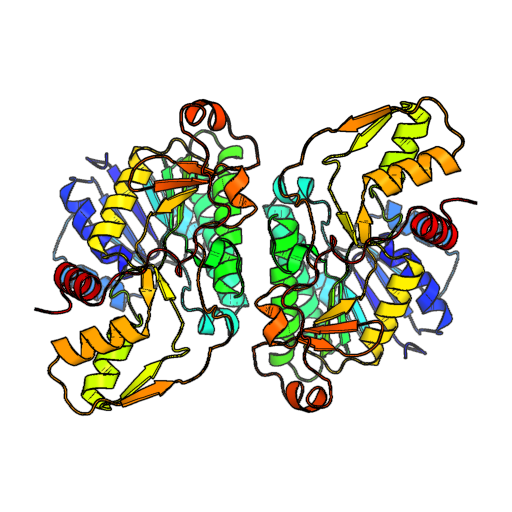 ASN B 1 170 ? -10.43 -19.062 -5.051 1 85.75 170 ASN B O 1
ATOM 3952 N N . GLY B 1 171 ? -12.406 -20.203 -5.391 1 83.31 171 GLY B N 1
ATOM 3953 C CA . GLY B 1 171 ? -13.234 -19.016 -5.191 1 83.31 171 GLY B CA 1
ATOM 3954 C C . GLY B 1 171 ? -13.188 -18.062 -6.359 1 83.31 171 GLY B C 1
ATOM 3955 O O . GLY B 1 171 ? -13.664 -16.922 -6.258 1 83.31 171 GLY B O 1
ATOM 3956 N N . SER B 1 172 ? -12.734 -18.484 -7.434 1 89.88 172 SER B N 1
ATOM 3957 C CA . SER B 1 172 ? -12.578 -17.594 -8.578 1 89.88 172 SER B CA 1
ATOM 3958 C C . SER B 1 172 ? -13.891 -17.453 -9.344 1 89.88 172 SER B C 1
ATOM 3960 O O . SER B 1 172 ? -14.875 -18.125 -9.031 1 89.88 172 SER B O 1
ATOM 3962 N N . VAL B 1 173 ? -13.836 -16.578 -10.297 1 92 173 VAL B N 1
ATOM 3963 C CA . VAL B 1 173 ? -15 -16.156 -11.062 1 92 173 VAL B CA 1
ATOM 3964 C C . VAL B 1 173 ? -15.555 -17.344 -11.859 1 92 173 VAL B C 1
ATOM 3966 O O . VAL B 1 173 ? -16.766 -17.469 -12.016 1 92 173 VAL B O 1
ATOM 3969 N N . LEU B 1 174 ? -14.719 -18.188 -12.32 1 93.31 174 LEU B N 1
ATOM 3970 C CA . LEU B 1 174 ? -15.141 -19.312 -13.141 1 93.31 174 LEU B CA 1
ATOM 3971 C C . LEU B 1 174 ? -16.047 -20.25 -12.352 1 93.31 174 LEU B C 1
ATOM 3973 O O . LEU B 1 174 ? -17.094 -20.688 -12.852 1 93.31 174 LEU B O 1
ATOM 3977 N N . HIS B 1 175 ? -15.648 -20.578 -11.164 1 92.62 175 HIS B N 1
ATOM 3978 C CA . HIS B 1 175 ? -16.453 -21.453 -10.32 1 92.62 175 HIS B CA 1
ATOM 3979 C C . HIS B 1 175 ? -17.766 -20.781 -9.93 1 92.62 175 HIS B C 1
ATOM 3981 O O . HIS B 1 175 ? -18.812 -21.438 -9.906 1 92.62 175 HIS B O 1
ATOM 3987 N N . VAL B 1 176 ? -17.688 -19.516 -9.664 1 93.94 176 VAL B N 1
ATOM 3988 C CA . VAL B 1 176 ? -18.875 -18.766 -9.297 1 93.94 176 VAL B CA 1
ATOM 3989 C C . VAL B 1 176 ? -19.859 -18.75 -10.461 1 93.94 176 VAL B C 1
ATOM 3991 O O . VAL B 1 176 ? -21.047 -19.016 -10.281 1 93.94 176 VAL B O 1
ATOM 3994 N N . PHE B 1 177 ? -19.391 -18.5 -11.656 1 96.12 177 PHE B N 1
ATOM 3995 C CA . PHE B 1 177 ? -20.234 -18.438 -12.844 1 96.12 177 PHE B CA 1
ATOM 3996 C C . PHE B 1 177 ? -20.859 -19.797 -13.141 1 96.12 177 PHE B C 1
ATOM 3998 O O . PHE B 1 177 ? -22.047 -19.906 -13.43 1 96.12 177 PHE B O 1
ATOM 4005 N N . LYS B 1 178 ? -20.062 -20.812 -13.078 1 94.75 178 LYS B N 1
ATOM 4006 C CA . LYS B 1 178 ? -20.578 -22.156 -13.344 1 94.75 178 LYS B CA 1
ATOM 4007 C C . LYS B 1 178 ? -21.719 -22.5 -12.391 1 94.75 178 LYS B C 1
ATOM 4009 O O . LYS B 1 178 ? -22.75 -23.016 -12.812 1 94.75 178 LYS B O 1
ATOM 4014 N N . LYS B 1 179 ? -21.5 -22.219 -11.125 1 95.38 179 LYS B N 1
ATOM 4015 C CA . LYS B 1 179 ? -22.516 -22.484 -10.117 1 95.38 179 LYS B CA 1
ATOM 4016 C C . LYS B 1 179 ? -23.781 -21.656 -10.383 1 95.38 179 LYS B C 1
ATOM 4018 O O . LYS B 1 179 ? -24.891 -22.188 -10.32 1 95.38 179 LYS B O 1
ATOM 4023 N N . GLN B 1 180 ? -23.594 -20.406 -10.688 1 96.56 180 GLN B N 1
ATOM 4024 C CA . GLN B 1 180 ? -24.719 -19.5 -10.945 1 96.56 180 GLN B CA 1
ATOM 4025 C C . GLN B 1 180 ? -25.516 -19.938 -12.18 1 96.56 180 GLN B C 1
ATOM 4027 O O . GLN B 1 180 ? -26.734 -19.922 -12.172 1 96.56 180 GLN B O 1
ATOM 4032 N N . ILE B 1 181 ? -24.828 -20.312 -13.211 1 96.12 181 ILE B N 1
ATOM 4033 C CA . ILE B 1 181 ? -25.453 -20.734 -14.453 1 96.12 181 ILE B CA 1
ATOM 4034 C C . ILE B 1 181 ? -26.297 -22 -14.211 1 96.12 181 ILE B C 1
ATOM 4036 O O . ILE B 1 181 ? -27.453 -22.078 -14.633 1 96.12 181 ILE B O 1
ATOM 4040 N N . LYS B 1 182 ? -25.734 -22.922 -13.477 1 94.56 182 LYS B N 1
ATOM 4041 C CA . LYS B 1 182 ? -26.375 -24.219 -13.242 1 94.56 182 LYS B CA 1
ATOM 4042 C C . LYS B 1 182 ? -27.547 -24.078 -12.273 1 94.56 182 LYS B C 1
ATOM 4044 O O . LYS B 1 182 ? -28.594 -24.688 -12.469 1 94.56 182 LYS B O 1
ATOM 4049 N N . GLU B 1 183 ? -27.359 -23.266 -11.289 1 95.75 183 GLU B N 1
ATOM 4050 C CA . GLU B 1 183 ? -28.328 -23.25 -10.195 1 95.75 183 GLU B CA 1
ATOM 4051 C C . GLU B 1 183 ? -29.359 -22.141 -10.391 1 95.75 183 GLU B C 1
ATOM 4053 O O . GLU B 1 183 ? -30.5 -22.281 -9.969 1 95.75 183 GLU B O 1
ATOM 4058 N N . LYS B 1 184 ? -28.969 -21.062 -10.984 1 95.5 184 LYS B N 1
ATOM 4059 C CA . LYS B 1 184 ? -29.828 -19.875 -10.961 1 95.5 184 LYS B CA 1
ATOM 4060 C C . LYS B 1 184 ? -30.188 -19.422 -12.375 1 95.5 184 LYS B C 1
ATOM 4062 O O . LYS B 1 184 ? -31.047 -18.578 -12.562 1 95.5 184 LYS B O 1
ATOM 4067 N N . LYS B 1 185 ? -29.594 -19.969 -13.328 1 95.88 185 LYS B N 1
ATOM 4068 C CA . LYS B 1 185 ? -29.734 -19.516 -14.703 1 95.88 185 LYS B CA 1
ATOM 4069 C C . LYS B 1 185 ? -29.547 -18 -14.812 1 95.88 185 LYS B C 1
ATOM 4071 O O . LYS B 1 185 ? -30.297 -17.328 -15.508 1 95.88 185 LYS B O 1
ATOM 4076 N N . GLN B 1 186 ? -28.625 -17.547 -13.992 1 96.56 186 GLN B N 1
ATOM 4077 C CA . GLN B 1 186 ? -28.266 -16.125 -13.953 1 96.56 186 GLN B CA 1
ATOM 4078 C C . GLN B 1 186 ? -26.797 -15.953 -13.562 1 96.56 186 GLN B C 1
ATOM 4080 O O . GLN B 1 186 ? -26.297 -16.656 -12.68 1 96.56 186 GLN B O 1
ATOM 4085 N N . VAL B 1 187 ? -26.141 -15.078 -14.297 1 96.81 187 VAL B N 1
ATOM 4086 C CA . VAL B 1 187 ? -24.75 -14.758 -13.977 1 96.81 187 VAL B CA 1
ATOM 4087 C C . VAL B 1 187 ? -24.641 -13.297 -13.57 1 96.81 187 VAL B C 1
ATOM 4089 O O . VAL B 1 187 ? -25.094 -12.406 -14.289 1 96.81 187 VAL B O 1
ATOM 4092 N N . GLY B 1 188 ? -24.109 -13.086 -12.406 1 95.31 188 GLY B N 1
ATOM 4093 C CA . GLY B 1 188 ? -23.859 -11.727 -11.953 1 95.31 188 GLY B CA 1
ATOM 4094 C C . GLY B 1 188 ? -22.516 -11.188 -12.391 1 95.31 188 GLY B C 1
ATOM 4095 O O . GLY B 1 188 ? -21.484 -11.797 -12.117 1 95.31 188 GLY B O 1
ATOM 4096 N N . ILE B 1 189 ? -22.531 -10.117 -13.062 1 95 189 ILE B N 1
ATOM 4097 C CA . ILE B 1 189 ? -21.312 -9.438 -13.484 1 95 189 ILE B CA 1
ATOM 4098 C C . ILE B 1 189 ? -21.219 -8.07 -12.797 1 95 189 ILE B C 1
ATOM 4100 O O . ILE B 1 189 ? -22.203 -7.32 -12.766 1 95 189 ILE B O 1
ATOM 4104 N N . THR B 1 190 ? -20.078 -7.793 -12.258 1 91.5 190 THR B N 1
ATOM 4105 C CA . THR B 1 190 ? -19.875 -6.551 -11.523 1 91.5 190 THR B CA 1
ATOM 4106 C C . THR B 1 190 ? -20.047 -5.344 -12.438 1 91.5 190 THR B C 1
ATOM 4108 O O . THR B 1 190 ? -20.734 -4.379 -12.086 1 91.5 190 THR B O 1
ATOM 4111 N N . ASP B 1 191 ? -19.328 -5.391 -13.602 1 93.88 191 ASP B N 1
ATOM 4112 C CA . ASP B 1 191 ? -19.391 -4.367 -14.641 1 93.88 191 ASP B CA 1
ATOM 4113 C C . ASP B 1 191 ? -19.203 -4.98 -16.031 1 93.88 191 ASP B C 1
ATOM 4115 O O . ASP B 1 191 ? -18.328 -5.836 -16.219 1 93.88 191 ASP B O 1
ATOM 4119 N N . MET B 1 192 ? -19.969 -4.465 -16.953 1 95.25 192 MET B N 1
ATOM 4120 C CA . MET B 1 192 ? -19.984 -5.062 -18.297 1 95.25 192 MET B CA 1
ATOM 4121 C C . MET B 1 192 ? -18.672 -4.789 -19.016 1 95.25 192 MET B C 1
ATOM 4123 O O . MET B 1 192 ? -18.344 -5.477 -19.984 1 95.25 192 MET B O 1
ATOM 4127 N N . ASN B 1 193 ? -17.922 -3.828 -18.562 1 95.06 193 ASN B N 1
ATOM 4128 C CA . ASN B 1 193 ? -16.688 -3.451 -19.234 1 95.06 193 ASN B CA 1
ATOM 4129 C C . ASN B 1 193 ? -15.469 -3.998 -18.5 1 95.06 193 ASN B C 1
ATOM 4131 O O . ASN B 1 193 ? -14.328 -3.764 -18.906 1 95.06 193 ASN B O 1
ATOM 4135 N N . MET B 1 194 ? -15.703 -4.711 -17.438 1 96.12 194 MET B N 1
ATOM 4136 C CA . MET B 1 194 ? -14.625 -5.199 -16.578 1 96.12 194 MET B CA 1
ATOM 4137 C C . MET B 1 194 ? -13.727 -6.176 -17.328 1 96.12 194 MET B C 1
ATOM 4139 O O . MET B 1 194 ? -14.219 -7.051 -18.047 1 96.12 194 MET B O 1
ATOM 4143 N N . THR B 1 195 ? -12.445 -5.973 -17.234 1 97.38 195 THR B N 1
ATOM 4144 C CA . THR B 1 195 ? -11.477 -6.875 -17.844 1 97.38 195 THR B CA 1
ATOM 4145 C C . THR B 1 195 ? -10.523 -7.434 -16.797 1 97.38 195 THR B C 1
ATOM 4147 O O . THR B 1 195 ? -10.305 -6.812 -15.75 1 97.38 195 THR B O 1
ATOM 4150 N N . ARG B 1 196 ? -10.039 -8.609 -17.031 1 97.12 196 ARG B N 1
ATOM 4151 C CA . ARG B 1 196 ? -9.047 -9.242 -16.172 1 97.12 196 ARG B CA 1
ATOM 4152 C C . ARG B 1 196 ? -8.031 -10.023 -16.984 1 97.12 196 ARG B C 1
ATOM 4154 O O . ARG B 1 196 ? -8.32 -10.469 -18.094 1 97.12 196 ARG B O 1
ATOM 4161 N N . PHE B 1 197 ? -6.82 -10.164 -16.453 1 96.81 197 PHE B N 1
ATOM 4162 C CA . PHE B 1 197 ? -5.797 -11.047 -16.984 1 96.81 197 PHE B CA 1
ATOM 4163 C C . PHE B 1 197 ? -6.059 -12.492 -16.578 1 96.81 197 PHE B C 1
ATOM 4165 O O . PHE B 1 197 ? -6.465 -12.758 -15.445 1 96.81 197 PHE B O 1
ATOM 4172 N N . PHE B 1 198 ? -5.738 -13.438 -17.531 1 95.94 198 PHE B N 1
ATOM 4173 C CA . PHE B 1 198 ? -5.914 -14.836 -17.156 1 95.94 198 PHE B CA 1
ATOM 4174 C C . PHE B 1 198 ? -4.773 -15.688 -17.719 1 95.94 198 PHE B C 1
ATOM 4176 O O . PHE B 1 198 ? -4.293 -15.445 -18.828 1 95.94 198 PHE B O 1
ATOM 4183 N N . LEU B 1 199 ? -4.422 -16.625 -16.969 1 95.56 199 LEU B N 1
ATOM 4184 C CA . LEU B 1 199 ? -3.586 -17.75 -17.344 1 95.56 199 LEU B CA 1
ATOM 4185 C C . LEU B 1 199 ? -4.125 -19.047 -16.75 1 95.56 199 LEU B C 1
ATOM 4187 O O . LEU B 1 199 ? -4.887 -19.031 -15.781 1 95.56 199 LEU B O 1
ATOM 4191 N N . THR B 1 200 ? -3.752 -20.172 -17.375 1 96.06 200 THR B N 1
ATOM 4192 C CA . THR B 1 200 ? -4.039 -21.438 -16.719 1 96.06 200 THR B CA 1
ATOM 4193 C C . THR B 1 200 ? -3.08 -21.688 -15.562 1 96.06 200 THR B C 1
ATOM 4195 O O . THR B 1 200 ? -1.976 -21.141 -15.539 1 96.06 200 THR B O 1
ATOM 4198 N N . LEU B 1 201 ? -3.557 -22.453 -14.68 1 96.38 201 LEU B N 1
ATOM 4199 C CA . LEU B 1 201 ? -2.738 -22.781 -13.516 1 96.38 201 LEU B CA 1
ATOM 4200 C C . LEU B 1 201 ? -1.444 -23.469 -13.945 1 96.38 201 LEU B C 1
ATOM 4202 O O . LEU B 1 201 ? -0.374 -23.172 -13.406 1 96.38 201 LEU B O 1
ATOM 4206 N N . GLU B 1 202 ? -1.48 -24.359 -14.875 1 97.06 202 GLU B N 1
ATOM 4207 C CA . GLU B 1 202 ? -0.312 -25.078 -15.375 1 97.06 202 GLU B CA 1
ATOM 4208 C C . GLU B 1 202 ? 0.709 -24.125 -15.984 1 97.06 202 GLU B C 1
ATOM 4210 O O . GLU B 1 202 ? 1.906 -24.234 -15.711 1 97.06 202 GLU B O 1
ATOM 4215 N N . GLU B 1 203 ? 0.165 -23.234 -16.766 1 97.06 203 GLU B N 1
ATOM 4216 C CA . GLU B 1 203 ? 1.044 -22.266 -17.391 1 97.06 203 GLU B CA 1
ATOM 4217 C C . GLU B 1 203 ? 1.68 -21.344 -16.344 1 97.06 203 GLU B C 1
ATOM 4219 O O . GLU B 1 203 ? 2.859 -21 -16.438 1 97.06 203 GLU B O 1
ATOM 4224 N N . ALA B 1 204 ? 0.917 -20.938 -15.391 1 97.5 204 ALA B N 1
ATOM 4225 C CA . ALA B 1 204 ? 1.424 -20.062 -14.336 1 97.5 204 ALA B CA 1
ATOM 4226 C C . ALA B 1 204 ? 2.598 -20.703 -13.602 1 97.5 204 ALA B C 1
ATOM 4228 O O . ALA B 1 204 ? 3.598 -20.047 -13.32 1 97.5 204 ALA B O 1
ATOM 4229 N N . ILE B 1 205 ? 2.521 -21.984 -13.297 1 98.25 205 ILE B N 1
ATOM 4230 C CA . ILE B 1 205 ? 3.564 -22.672 -12.547 1 98.25 205 ILE B CA 1
ATOM 4231 C C . ILE B 1 205 ? 4.801 -22.844 -13.43 1 98.25 205 ILE B C 1
ATOM 4233 O O . ILE B 1 205 ? 5.934 -22.734 -12.953 1 98.25 205 ILE B O 1
ATOM 4237 N N . LYS B 1 206 ? 4.559 -23.141 -14.703 1 97.88 206 LYS B N 1
ATOM 4238 C CA . LYS B 1 206 ? 5.695 -23.219 -15.617 1 97.88 206 LYS B CA 1
ATOM 4239 C C . LYS B 1 206 ? 6.473 -21.906 -15.641 1 97.88 206 LYS B C 1
ATOM 4241 O O . LYS B 1 206 ? 7.707 -21.906 -15.617 1 97.88 206 LYS B O 1
ATOM 4246 N N . LEU B 1 207 ? 5.754 -20.844 -15.727 1 98.25 207 LEU B N 1
ATOM 4247 C CA . LEU B 1 207 ? 6.383 -19.531 -15.711 1 98.25 207 LEU B CA 1
ATOM 4248 C C . LEU B 1 207 ? 7.094 -19.281 -14.391 1 98.25 207 LEU B C 1
ATOM 4250 O O . LEU B 1 207 ? 8.164 -18.672 -14.359 1 98.25 207 LEU B O 1
ATOM 4254 N N . LEU B 1 208 ? 6.504 -19.766 -13.336 1 98.5 208 LEU B N 1
ATOM 4255 C CA . LEU B 1 208 ? 7.117 -19.641 -12.016 1 98.5 208 LEU B CA 1
ATOM 4256 C C . LEU B 1 208 ? 8.484 -20.312 -11.992 1 98.5 208 LEU B C 1
ATOM 4258 O O . LEU B 1 208 ? 9.445 -19.766 -11.445 1 98.5 208 LEU B O 1
ATOM 4262 N N . PHE B 1 209 ? 8.602 -21.469 -12.539 1 98.69 209 PHE B N 1
ATOM 4263 C CA . PHE B 1 209 ? 9.867 -22.203 -12.594 1 98.69 209 PHE B CA 1
ATOM 4264 C C . PHE B 1 209 ? 10.891 -21.438 -13.422 1 98.69 209 PHE B C 1
ATOM 4266 O O . PHE B 1 209 ? 12.062 -21.359 -13.055 1 98.69 209 PHE B O 1
ATOM 4273 N N . LYS B 1 210 ? 10.414 -20.891 -14.516 1 98.56 210 LYS B N 1
ATOM 4274 C CA . LYS B 1 210 ? 11.312 -20.125 -15.375 1 98.56 210 LYS B CA 1
ATOM 4275 C C . LYS B 1 210 ? 11.906 -18.938 -14.625 1 98.56 210 LYS B C 1
ATOM 4277 O O . LYS B 1 210 ? 13.125 -18.734 -14.633 1 98.56 210 LYS B O 1
ATOM 4282 N N . ALA B 1 211 ? 11.031 -18.156 -13.992 1 98.62 211 ALA B N 1
ATOM 4283 C CA . ALA B 1 211 ? 11.508 -17.016 -13.219 1 98.62 211 ALA B CA 1
ATOM 4284 C C . ALA B 1 211 ? 12.492 -17.453 -12.141 1 98.62 211 ALA B C 1
ATOM 4286 O O . ALA B 1 211 ? 13.5 -16.797 -11.898 1 98.62 211 ALA B O 1
ATOM 4287 N N . THR B 1 212 ? 12.188 -18.547 -11.453 1 98.69 212 THR B N 1
ATOM 4288 C CA . THR B 1 212 ? 13.047 -19.062 -10.391 1 98.69 212 THR B CA 1
ATOM 4289 C C . THR B 1 212 ? 14.43 -19.422 -10.938 1 98.69 212 THR B C 1
ATOM 4291 O O . THR B 1 212 ? 15.445 -19.078 -10.328 1 98.69 212 THR B O 1
ATOM 4294 N N . ALA B 1 213 ? 14.461 -20.047 -12.055 1 98.31 213 ALA B N 1
ATOM 4295 C CA . ALA B 1 213 ? 15.703 -20.531 -12.641 1 98.31 213 ALA B CA 1
ATOM 4296 C C . ALA B 1 213 ? 16.547 -19.375 -13.172 1 98.31 213 ALA B C 1
ATOM 4298 O O . ALA B 1 213 ? 17.781 -19.391 -13.07 1 98.31 213 ALA B O 1
ATOM 4299 N N . GLU B 1 214 ? 15.898 -18.359 -13.672 1 98 214 GLU B N 1
ATOM 4300 C CA . GLU B 1 214 ? 16.625 -17.375 -14.469 1 98 214 GLU B CA 1
ATOM 4301 C C . GLU B 1 214 ? 16.906 -16.109 -13.664 1 98 214 GLU B C 1
ATOM 4303 O O . GLU B 1 214 ? 17.688 -15.258 -14.094 1 98 214 GLU B O 1
ATOM 4308 N N . SER B 1 215 ? 16.344 -16.031 -12.516 1 97.81 215 SER B N 1
ATOM 4309 C CA . SER B 1 215 ? 16.5 -14.828 -11.703 1 97.81 215 SER B CA 1
ATOM 4310 C C . SER B 1 215 ? 17.859 -14.789 -11.023 1 97.81 215 SER B C 1
ATOM 4312 O O . SER B 1 215 ? 18.469 -15.836 -10.781 1 97.81 215 SER B O 1
ATOM 4314 N N . VAL B 1 216 ? 18.312 -13.547 -10.727 1 97.44 216 VAL B N 1
ATOM 4315 C CA . VAL B 1 216 ? 19.578 -13.383 -10.031 1 97.44 216 VAL B CA 1
ATOM 4316 C C . VAL B 1 216 ? 19.344 -12.703 -8.688 1 97.44 216 VAL B C 1
ATOM 4318 O O . VAL B 1 216 ? 20.297 -12.492 -7.914 1 97.44 216 VAL B O 1
ATOM 4321 N N . GLY B 1 217 ? 18.109 -12.344 -8.336 1 97.88 217 GLY B N 1
ATOM 4322 C CA . GLY B 1 217 ? 17.75 -11.719 -7.074 1 97.88 217 GLY B CA 1
ATOM 4323 C C . GLY B 1 217 ? 17.438 -10.242 -7.207 1 97.88 217 GLY B C 1
ATOM 4324 O O . GLY B 1 217 ? 18.203 -9.484 -7.793 1 97.88 217 GLY B O 1
ATOM 4325 N N . GLY B 1 218 ? 16.234 -9.883 -6.672 1 97.94 218 GLY B N 1
ATOM 4326 C CA . GLY B 1 218 ? 15.875 -8.469 -6.66 1 97.94 218 GLY B CA 1
ATOM 4327 C C . GLY B 1 218 ? 14.867 -8.102 -7.727 1 97.94 218 GLY B C 1
ATOM 4328 O O . GLY B 1 218 ? 14.453 -6.938 -7.824 1 97.94 218 GLY B O 1
ATOM 4329 N N . GLU B 1 219 ? 14.367 -9.055 -8.523 1 98.31 219 GLU B N 1
ATOM 4330 C CA . GLU B 1 219 ? 13.477 -8.789 -9.648 1 98.31 219 GLU B CA 1
ATOM 4331 C C . GLU B 1 219 ? 12.008 -8.922 -9.242 1 98.31 219 GLU B C 1
ATOM 4333 O O . GLU B 1 219 ? 11.68 -9.703 -8.344 1 98.31 219 GLU B O 1
ATOM 4338 N N . ILE B 1 220 ? 11.258 -8.211 -9.898 1 98.69 220 ILE B N 1
ATOM 4339 C CA . ILE B 1 220 ? 9.852 -8.57 -10.047 1 98.69 220 ILE B CA 1
ATOM 4340 C C . ILE B 1 220 ? 9.586 -9.055 -11.469 1 98.69 220 ILE B C 1
ATOM 4342 O O . ILE B 1 220 ? 9.562 -8.25 -12.414 1 98.69 220 ILE B O 1
ATOM 4346 N N . PHE B 1 221 ? 9.422 -10.336 -11.641 1 98.88 221 PHE B N 1
ATOM 4347 C CA . PHE B 1 221 ? 9.039 -10.906 -12.93 1 98.88 221 PHE B CA 1
ATOM 4348 C C . PHE B 1 221 ? 7.539 -10.742 -13.164 1 98.88 221 PHE B C 1
ATOM 4350 O O . PHE B 1 221 ? 6.727 -11.273 -12.398 1 98.88 221 PHE B O 1
ATOM 4357 N N . VAL B 1 222 ? 7.156 -10.031 -14.18 1 98.69 222 VAL B N 1
ATOM 4358 C CA . VAL B 1 222 ? 5.758 -9.781 -14.516 1 98.69 222 VAL B CA 1
ATOM 4359 C C . VAL B 1 222 ? 5.336 -10.68 -15.68 1 98.69 222 VAL B C 1
ATOM 4361 O O . VAL B 1 222 ? 5.824 -10.523 -16.797 1 98.69 222 VAL B O 1
ATOM 4364 N N . MET B 1 223 ? 4.414 -11.547 -15.406 1 98.12 223 MET B N 1
ATOM 4365 C CA . MET B 1 223 ? 3.947 -12.453 -16.453 1 98.12 223 MET B CA 1
ATOM 4366 C C . MET B 1 223 ? 3.205 -11.695 -17.547 1 98.12 223 MET B C 1
ATOM 4368 O O . MET B 1 223 ? 2.348 -10.867 -17.25 1 98.12 223 MET B O 1
ATOM 4372 N N . LYS B 1 224 ? 3.625 -12.008 -18.781 1 96.44 224 LYS B N 1
ATOM 4373 C CA . LYS B 1 224 ? 2.799 -11.531 -19.875 1 96.44 224 LYS B CA 1
ATOM 4374 C C . LYS B 1 224 ? 1.53 -12.367 -20.016 1 96.44 224 LYS B C 1
ATOM 4376 O O . LYS B 1 224 ? 1.598 -13.555 -20.344 1 96.44 224 LYS B O 1
ATOM 4381 N N . MET B 1 225 ? 0.414 -11.742 -19.719 1 95.75 225 MET B N 1
ATOM 4382 C CA . MET B 1 225 ? -0.846 -12.477 -19.656 1 95.75 225 MET B CA 1
ATOM 4383 C C . MET B 1 225 ? -1.867 -11.883 -20.625 1 95.75 225 MET B C 1
ATOM 4385 O O . MET B 1 225 ? -1.991 -10.664 -20.734 1 95.75 225 MET B O 1
ATOM 4389 N N . PRO B 1 226 ? -2.586 -12.742 -21.328 1 95.56 226 PRO B N 1
ATOM 4390 C CA . PRO B 1 226 ? -3.732 -12.219 -22.078 1 95.56 226 PRO B CA 1
ATOM 4391 C C . PRO B 1 226 ? -4.871 -11.773 -21.172 1 95.56 226 PRO B C 1
ATOM 4393 O O . PRO B 1 226 ? -4.883 -12.094 -19.969 1 95.56 226 PRO B O 1
ATOM 4396 N N . SER B 1 227 ? -5.746 -10.977 -21.719 1 97.69 227 SER B N 1
ATOM 4397 C CA . SER B 1 227 ? -6.875 -10.469 -20.938 1 97.69 227 SER B CA 1
ATOM 4398 C C . SER B 1 227 ? -8.188 -10.625 -21.703 1 97.69 227 SER B C 1
ATOM 4400 O O . SER B 1 227 ? -8.18 -10.859 -22.922 1 97.69 227 SER B O 1
ATOM 4402 N N . CYS B 1 228 ? -9.258 -10.586 -21 1 97.12 228 CYS B N 1
ATOM 4403 C CA . CYS B 1 228 ? -10.57 -10.641 -21.656 1 97.12 228 CYS B CA 1
ATOM 4404 C C . CYS B 1 228 ? -11.609 -9.883 -20.828 1 97.12 228 CYS B C 1
ATOM 4406 O O . CYS B 1 228 ? -11.375 -9.555 -19.672 1 97.12 228 CYS B O 1
ATOM 4408 N N . LYS B 1 229 ? -12.695 -9.578 -21.5 1 97.19 229 LYS B N 1
ATOM 4409 C CA . LYS B 1 229 ? -13.867 -9.07 -20.797 1 97.19 229 LYS B CA 1
ATOM 4410 C C . LYS B 1 229 ? -14.555 -10.18 -20.016 1 97.19 229 LYS B C 1
ATOM 4412 O O . LYS B 1 229 ? -14.75 -11.281 -20.516 1 97.19 229 LYS B O 1
ATOM 4417 N N . ILE B 1 230 ? -14.938 -9.828 -18.812 1 96.88 230 ILE B N 1
ATOM 4418 C CA . ILE B 1 230 ? -15.562 -10.82 -17.938 1 96.88 230 ILE B CA 1
ATOM 4419 C C . ILE B 1 230 ? -16.891 -11.281 -18.547 1 96.88 230 ILE B C 1
ATOM 4421 O O . ILE B 1 230 ? -17.25 -12.453 -18.438 1 96.88 230 ILE B O 1
ATOM 4425 N N . ILE B 1 231 ? -17.609 -10.359 -19.25 1 97.12 231 ILE B N 1
ATOM 4426 C CA . ILE B 1 231 ? -18.875 -10.695 -19.891 1 97.12 231 ILE B CA 1
ATOM 4427 C C . ILE B 1 231 ? -18.641 -11.727 -20.984 1 97.12 231 ILE B C 1
ATOM 4429 O O . ILE B 1 231 ? -19.484 -12.602 -21.219 1 97.12 231 ILE B O 1
ATOM 4433 N N . ASP B 1 232 ? -17.547 -11.578 -21.688 1 97.62 232 ASP B N 1
ATOM 4434 C CA . ASP B 1 232 ? -17.234 -12.547 -22.734 1 97.62 232 ASP B CA 1
ATOM 4435 C C . ASP B 1 232 ? -16.938 -13.922 -22.125 1 97.62 232 ASP B C 1
ATOM 4437 O O . ASP B 1 232 ? -17.312 -14.945 -22.703 1 97.62 232 ASP B O 1
ATOM 4441 N N . LEU B 1 233 ? -16.25 -13.93 -21.031 1 97.25 233 LEU B N 1
ATOM 4442 C CA . LEU B 1 233 ? -16 -15.18 -20.312 1 97.25 233 LEU B CA 1
ATOM 4443 C C . LEU B 1 233 ? -17.328 -15.844 -19.922 1 97.25 233 LEU B C 1
ATOM 4445 O O . LEU B 1 233 ? -17.484 -17.062 -20.078 1 97.25 233 LEU B O 1
ATOM 4449 N N . ALA B 1 234 ? -18.281 -15.031 -19.469 1 97.12 234 ALA B N 1
ATOM 4450 C CA . ALA B 1 234 ? -19.594 -15.539 -19.094 1 97.12 234 ALA B CA 1
ATOM 4451 C C . ALA B 1 234 ? -20.312 -16.156 -20.281 1 97.12 234 ALA B C 1
ATOM 4453 O O . ALA B 1 234 ? -20.859 -17.25 -20.203 1 97.12 234 ALA B O 1
ATOM 4454 N N . HIS B 1 235 ? -20.281 -15.445 -21.359 1 96.94 235 HIS B N 1
ATOM 4455 C CA . HIS B 1 235 ? -20.953 -15.922 -22.578 1 96.94 235 HIS B CA 1
ATOM 4456 C C . HIS B 1 235 ? -20.359 -17.25 -23.031 1 96.94 235 HIS B C 1
ATOM 4458 O O . HIS B 1 235 ? -21.109 -18.172 -23.391 1 96.94 235 HIS B O 1
ATOM 4464 N N . VAL B 1 236 ? -19.062 -17.297 -23.062 1 97.31 236 VAL B N 1
ATOM 4465 C CA . VAL B 1 236 ? -18.391 -18.516 -23.531 1 97.31 236 VAL B CA 1
ATOM 4466 C C . VAL B 1 236 ? -18.766 -19.688 -22.609 1 97.31 236 VAL B C 1
ATOM 4468 O O . VAL B 1 236 ? -19.016 -20.797 -23.094 1 97.31 236 VAL B O 1
ATOM 4471 N N . LEU B 1 237 ? -18.812 -19.438 -21.344 1 96.38 237 LEU B N 1
ATOM 4472 C CA . LEU B 1 237 ? -19.109 -20.484 -20.375 1 96.38 237 LEU B CA 1
ATOM 4473 C C . LEU B 1 237 ? -20.562 -20.953 -20.531 1 96.38 237 LEU B C 1
ATOM 4475 O O . LEU B 1 237 ? -20.844 -22.156 -20.469 1 96.38 237 LEU B O 1
ATOM 4479 N N . ILE B 1 238 ? -21.5 -20.016 -20.672 1 96.75 238 ILE B N 1
ATOM 4480 C CA . ILE B 1 238 ? -22.906 -20.328 -20.859 1 96.75 238 ILE B CA 1
ATOM 4481 C C . ILE B 1 238 ? -23.078 -21.219 -22.094 1 96.75 238 ILE B C 1
ATOM 4483 O O . ILE B 1 238 ? -23.766 -22.234 -22.031 1 96.75 238 ILE B O 1
ATOM 4487 N N . GLU B 1 239 ? -22.422 -20.797 -23.125 1 96.19 239 GLU B N 1
ATOM 4488 C CA . GLU B 1 239 ? -22.5 -21.547 -24.375 1 96.19 239 GLU B CA 1
ATOM 4489 C C . GLU B 1 239 ? -21.906 -22.938 -24.219 1 96.19 239 GLU B C 1
ATOM 4491 O O . GLU B 1 239 ? -22.484 -23.922 -24.688 1 96.19 239 GLU B O 1
ATOM 4496 N N . ALA B 1 240 ? -20.781 -23.031 -23.625 1 95.5 240 ALA B N 1
ATOM 4497 C CA . ALA B 1 240 ? -20.078 -24.297 -23.453 1 95.5 240 ALA B CA 1
ATOM 4498 C C . ALA B 1 240 ? -20.875 -25.266 -22.594 1 95.5 240 ALA B C 1
ATOM 4500 O O . ALA B 1 240 ? -20.828 -26.484 -22.797 1 95.5 240 ALA B O 1
ATOM 4501 N N . LEU B 1 241 ? -21.594 -24.766 -21.641 1 94 241 LEU B N 1
ATOM 4502 C CA . LEU B 1 241 ? -22.375 -25.594 -20.719 1 94 241 LEU B CA 1
ATOM 4503 C C . LEU B 1 241 ? -23.719 -25.984 -21.344 1 94 241 LEU B C 1
ATOM 4505 O O . LEU B 1 241 ? -24.422 -26.859 -20.828 1 94 241 LEU B O 1
ATOM 4509 N N . GLY B 1 242 ? -24.031 -25.344 -22.422 1 93.75 242 GLY B N 1
ATOM 4510 C CA . GLY B 1 242 ? -25.25 -25.672 -23.156 1 93.75 242 GLY B CA 1
ATOM 4511 C C . GLY B 1 242 ? -26.516 -25.156 -22.5 1 93.75 242 GLY B C 1
ATOM 4512 O O . GLY B 1 242 ? -27.594 -25.719 -22.703 1 93.75 242 GLY B O 1
ATOM 4513 N N . GLU B 1 243 ? -26.328 -24.25 -21.609 1 92.06 243 GLU B N 1
ATOM 4514 C CA . GLU B 1 243 ? -27.484 -23.703 -20.922 1 92.06 243 GLU B CA 1
ATOM 4515 C C . GLU B 1 243 ? -28.141 -22.609 -21.766 1 92.06 243 GLU B C 1
ATOM 4517 O O . GLU B 1 243 ? -27.469 -21.797 -22.406 1 92.06 243 GLU B O 1
ATOM 4522 N N . LYS B 1 244 ? -29.484 -22.625 -21.781 1 90.94 244 LYS B N 1
ATOM 4523 C CA . LYS B 1 244 ? -30.25 -21.625 -22.516 1 90.94 244 LYS B CA 1
ATOM 4524 C C . LYS B 1 244 ? -30.953 -20.672 -21.562 1 90.94 244 LYS B C 1
ATOM 4526 O O . LYS B 1 244 ? -31.172 -20.984 -20.391 1 90.94 244 LYS B O 1
ATOM 4531 N N . ASP B 1 245 ? -31.25 -19.453 -21.953 1 93.31 245 ASP B N 1
ATOM 4532 C CA . ASP B 1 245 ? -32.031 -18.453 -21.234 1 93.31 245 ASP B CA 1
ATOM 4533 C C . ASP B 1 245 ? -31.328 -18.031 -19.938 1 93.31 245 ASP B C 1
ATOM 4535 O O . ASP B 1 245 ? -31.953 -17.922 -18.891 1 93.31 245 ASP B O 1
ATOM 4539 N N . VAL B 1 246 ? -30 -18.094 -19.938 1 97.06 246 VAL B N 1
ATOM 4540 C CA . VAL B 1 246 ? -29.25 -17.594 -18.781 1 97.06 246 VAL B CA 1
ATOM 4541 C C . VAL B 1 246 ? -29.203 -16.078 -18.828 1 97.06 246 VAL B C 1
ATOM 4543 O O . VAL B 1 246 ? -28.781 -15.484 -19.828 1 97.06 246 VAL B O 1
ATOM 4546 N N . GLU B 1 247 ? -29.625 -15.453 -17.797 1 96.75 247 GLU B N 1
ATOM 4547 C CA . GLU B 1 247 ? -29.625 -14 -17.719 1 96.75 247 GLU B CA 1
ATOM 4548 C C . GLU B 1 247 ? -28.312 -13.469 -17.156 1 96.75 247 GLU B C 1
ATOM 4550 O O . GLU B 1 247 ? -27.766 -14.047 -16.219 1 96.75 247 GLU B O 1
ATOM 4555 N N . ILE B 1 248 ? -27.766 -12.445 -17.75 1 96.44 248 ILE B N 1
ATOM 4556 C CA . ILE B 1 248 ? -26.594 -11.75 -17.219 1 96.44 248 ILE B CA 1
ATOM 4557 C C . ILE B 1 248 ? -27.047 -10.461 -16.516 1 96.44 248 ILE B C 1
ATOM 4559 O O . ILE B 1 248 ? -27.656 -9.594 -17.156 1 96.44 248 ILE B O 1
ATOM 4563 N N . VAL B 1 249 ? -26.734 -10.414 -15.297 1 96 249 VAL B N 1
ATOM 4564 C CA . VAL B 1 249 ? -27.188 -9.273 -14.5 1 96 249 VAL B CA 1
ATOM 4565 C C . VAL B 1 249 ? -25.969 -8.484 -14.008 1 96 249 VAL B C 1
ATOM 4567 O O . VAL B 1 249 ? -25.031 -9.055 -13.453 1 96 249 VAL B O 1
ATOM 4570 N N . GLU B 1 250 ? -25.969 -7.199 -14.219 1 94.56 250 GLU B N 1
ATOM 4571 C CA . GLU B 1 250 ? -24.922 -6.34 -13.672 1 94.56 250 GLU B CA 1
ATOM 4572 C C . GLU B 1 250 ? -25.172 -6.023 -12.203 1 94.56 250 GLU B C 1
ATOM 4574 O O . GLU B 1 250 ? -26.25 -5.52 -11.844 1 94.56 250 GLU B O 1
ATOM 4579 N N . GLN B 1 251 ? -24.234 -6.316 -11.359 1 92.44 251 GLN B N 1
ATOM 4580 C CA . GLN B 1 251 ? -24.422 -6.227 -9.914 1 92.44 251 GLN B CA 1
ATOM 4581 C C . GLN B 1 251 ? -23.734 -4.988 -9.344 1 92.44 251 GLN B C 1
ATOM 4583 O O . GLN B 1 251 ? -23.984 -4.605 -8.195 1 92.44 251 GLN B O 1
ATOM 4588 N N . GLY B 1 252 ? -22.875 -4.383 -10.117 1 88.12 252 GLY B N 1
ATOM 4589 C CA . GLY B 1 252 ? -22.125 -3.248 -9.609 1 88.12 252 GLY B CA 1
ATOM 4590 C C . GLY B 1 252 ? -20.766 -3.639 -9.031 1 88.12 252 GLY B C 1
ATOM 4591 O O . GLY B 1 252 ? -20.562 -4.793 -8.656 1 88.12 252 GLY B O 1
ATOM 4592 N N . MET B 1 253 ? -19.938 -2.697 -8.914 1 82.12 253 MET B N 1
ATOM 4593 C CA . MET B 1 253 ? -18.578 -2.947 -8.438 1 82.12 253 MET B CA 1
ATOM 4594 C C . MET B 1 253 ? -18.547 -3.119 -6.926 1 82.12 253 MET B C 1
ATOM 4596 O O . MET B 1 253 ? -19.234 -2.4 -6.203 1 82.12 253 MET B O 1
ATOM 4600 N N . ARG B 1 254 ? -17.797 -4.105 -6.445 1 83.44 254 ARG B N 1
ATOM 4601 C CA . ARG B 1 254 ? -17.578 -4.34 -5.02 1 83.44 254 ARG B CA 1
ATOM 4602 C C . ARG B 1 254 ? -16.5 -3.426 -4.473 1 83.44 254 ARG B C 1
ATOM 4604 O O . ARG B 1 254 ? -15.68 -2.898 -5.23 1 83.44 254 ARG B O 1
ATOM 4611 N N . PRO B 1 255 ? -16.438 -3.277 -3.145 1 81.81 255 PRO B N 1
ATOM 4612 C CA . PRO B 1 255 ? -15.406 -2.418 -2.555 1 81.81 255 PRO B CA 1
ATOM 4613 C C . PRO B 1 255 ? -13.992 -2.846 -2.934 1 81.81 255 PRO B C 1
ATOM 4615 O O . PRO B 1 255 ? -13.641 -4.02 -2.797 1 81.81 255 PRO B O 1
ATOM 4618 N N . GLY B 1 256 ? -13.266 -1.895 -3.479 1 84.5 256 GLY B N 1
ATOM 4619 C CA . GLY B 1 256 ? -11.859 -2.127 -3.732 1 84.5 256 GLY B CA 1
ATOM 4620 C C . GLY B 1 256 ? -11.578 -2.668 -5.121 1 84.5 256 GLY B C 1
ATOM 4621 O O . GLY B 1 256 ? -10.422 -2.797 -5.523 1 84.5 256 GLY B O 1
ATOM 4622 N N . GLU B 1 257 ? -12.602 -2.941 -5.855 1 87.75 257 GLU B N 1
ATOM 4623 C CA . GLU B 1 257 ? -12.383 -3.527 -7.172 1 87.75 257 GLU B CA 1
ATOM 4624 C C . GLU B 1 257 ? -12.195 -2.447 -8.234 1 87.75 257 GLU B C 1
ATOM 4626 O O . GLU B 1 257 ? -12.859 -1.408 -8.195 1 87.75 257 GLU B O 1
ATOM 4631 N N . LYS B 1 258 ? -11.32 -2.748 -9.203 1 90.06 258 LYS B N 1
ATOM 4632 C CA . LYS B 1 258 ? -11.102 -1.876 -10.352 1 90.06 258 LYS B CA 1
ATOM 4633 C C . LYS B 1 258 ? -11.758 -2.439 -11.609 1 90.06 258 LYS B C 1
ATOM 4635 O O . LYS B 1 258 ? -11.953 -3.65 -11.727 1 90.06 258 LYS B O 1
ATOM 4640 N N . LEU B 1 259 ? -12.078 -1.545 -12.531 1 93.31 259 LEU B N 1
ATOM 4641 C CA . LEU B 1 259 ? -12.609 -1.968 -13.82 1 93.31 259 LEU B CA 1
ATOM 4642 C C . LEU B 1 259 ? -11.57 -2.756 -14.609 1 93.31 259 LEU B C 1
ATOM 4644 O O . LEU B 1 259 ? -11.883 -3.809 -15.172 1 93.31 259 LEU B O 1
ATOM 4648 N N . HIS B 1 260 ? -10.406 -2.189 -14.695 1 94.62 260 HIS B N 1
ATOM 4649 C CA . HIS B 1 260 ? -9.266 -2.814 -15.359 1 94.62 260 HIS B CA 1
ATOM 4650 C C . HIS B 1 260 ? -8.078 -2.93 -14.414 1 94.62 260 HIS B C 1
ATOM 4652 O O . HIS B 1 260 ? -7.875 -2.07 -13.555 1 94.62 260 HIS B O 1
ATOM 4658 N N . GLU B 1 261 ? -7.305 -3.967 -14.531 1 94.62 261 GLU B N 1
ATOM 4659 C CA . GLU B 1 261 ? -6.109 -4.172 -13.719 1 94.62 261 GLU B CA 1
ATOM 4660 C C . GLU B 1 261 ? -4.848 -3.791 -14.484 1 94.62 261 GLU B C 1
ATOM 4662 O O . GLU B 1 261 ? -4.879 -3.648 -15.711 1 94.62 261 GLU B O 1
ATOM 4667 N N . LEU B 1 262 ? -3.785 -3.562 -13.711 1 94.62 262 LEU B N 1
ATOM 4668 C CA . LEU B 1 262 ? -2.465 -3.26 -14.25 1 94.62 262 LEU B CA 1
ATOM 4669 C C . LEU B 1 262 ? -1.437 -4.285 -13.781 1 94.62 262 LEU B C 1
ATOM 4671 O O . LEU B 1 262 ? -1.432 -4.676 -12.617 1 94.62 262 LEU B O 1
ATOM 4675 N N . LEU B 1 263 ? -0.613 -4.633 -14.734 1 96.25 263 LEU B N 1
ATOM 4676 C CA . LEU B 1 263 ? 0.475 -5.512 -14.32 1 96.25 263 LEU B CA 1
ATOM 4677 C C . LEU B 1 263 ? 1.719 -4.703 -13.961 1 96.25 263 LEU B C 1
ATOM 4679 O O . LEU B 1 263 ? 2.574 -5.172 -13.211 1 96.25 263 LEU B O 1
ATOM 4683 N N . PHE B 1 264 ? 1.943 -3.514 -14.445 1 96.56 264 PHE B N 1
ATOM 4684 C CA . PHE B 1 264 ? 2.879 -2.529 -13.914 1 96.56 264 PHE B CA 1
ATOM 4685 C C . PHE B 1 264 ? 2.387 -1.112 -14.18 1 96.56 264 PHE B C 1
ATOM 4687 O O . PHE B 1 264 ? 1.681 -0.871 -15.164 1 96.56 264 PHE B O 1
ATOM 4694 N N . SER B 1 265 ? 2.686 -0.237 -13.344 1 93.62 265 SER B N 1
ATOM 4695 C CA . SER B 1 265 ? 2.223 1.146 -13.367 1 93.62 265 SER B CA 1
ATOM 4696 C C . SER B 1 265 ? 3.141 2.021 -14.211 1 93.62 265 SER B C 1
ATOM 4698 O O . SER B 1 265 ? 4.203 1.577 -14.648 1 93.62 265 SER B O 1
ATOM 4700 N N . GLU B 1 266 ? 2.666 3.24 -14.406 1 91.44 266 GLU B N 1
ATOM 4701 C CA . GLU B 1 266 ? 3.471 4.227 -15.117 1 91.44 266 GLU B CA 1
ATOM 4702 C C . GLU B 1 266 ? 4.809 4.457 -14.43 1 91.44 266 GLU B C 1
ATOM 4704 O O . GLU B 1 266 ? 5.844 4.566 -15.086 1 91.44 266 GLU B O 1
ATOM 4709 N N . TYR B 1 267 ? 4.832 4.527 -13.156 1 90.56 267 TYR B N 1
ATOM 4710 C CA . TYR B 1 267 ? 6.066 4.703 -12.406 1 90.56 267 TYR B CA 1
ATOM 4711 C C . TYR B 1 267 ? 7 3.514 -12.594 1 90.56 267 TYR B C 1
ATOM 4713 O O . TYR B 1 267 ? 8.203 3.688 -12.82 1 90.56 267 TYR B O 1
ATOM 4721 N N . GLU B 1 268 ? 6.457 2.359 -12.562 1 94.62 268 GLU B N 1
ATOM 4722 C CA . GLU B 1 268 ? 7.262 1.149 -12.68 1 94.62 268 GLU B CA 1
ATOM 4723 C C . GLU B 1 268 ? 7.828 1 -14.094 1 94.62 268 GLU B C 1
ATOM 4725 O O . GLU B 1 268 ? 8.906 0.435 -14.281 1 94.62 268 GLU B O 1
ATOM 4730 N N . SER B 1 269 ? 7.043 1.529 -15.07 1 95.5 269 SER B N 1
ATOM 4731 C CA . SER B 1 269 ? 7.461 1.382 -16.453 1 95.5 269 SER B CA 1
ATOM 4732 C C . SER B 1 269 ? 8.844 1.984 -16.688 1 95.5 269 SER B C 1
ATOM 4734 O O . SER B 1 269 ? 9.594 1.523 -17.547 1 95.5 269 SER B O 1
ATOM 4736 N N . LEU B 1 270 ? 9.273 2.924 -15.852 1 92.56 270 LEU B N 1
ATOM 4737 C CA . LEU B 1 270 ? 10.547 3.621 -15.984 1 92.56 270 LEU B CA 1
ATOM 4738 C C . LEU B 1 270 ? 11.711 2.678 -15.703 1 92.56 270 LEU B C 1
ATOM 4740 O O . LEU B 1 270 ? 12.836 2.928 -16.141 1 92.56 270 LEU B O 1
ATOM 4744 N N . ASN B 1 271 ? 11.461 1.601 -15.023 1 95 271 ASN B N 1
ATOM 4745 C CA . ASN B 1 271 ? 12.492 0.646 -14.641 1 95 271 ASN B CA 1
ATOM 4746 C C . ASN B 1 271 ? 12.133 -0.773 -15.078 1 95 271 ASN B C 1
ATOM 4748 O O . ASN B 1 271 ? 12.5 -1.741 -14.406 1 95 271 ASN B O 1
ATOM 4752 N N . THR B 1 272 ? 11.328 -0.891 -16.141 1 97.62 272 THR B N 1
ATOM 4753 C CA . THR B 1 272 ? 10.883 -2.201 -16.594 1 97.62 272 THR B CA 1
ATOM 4754 C C . THR B 1 272 ? 11.539 -2.555 -17.938 1 97.62 272 THR B C 1
ATOM 4756 O O . THR B 1 272 ? 11.609 -1.719 -18.828 1 97.62 272 THR B O 1
ATOM 4759 N N . VAL B 1 273 ? 12.047 -3.723 -18.047 1 98.56 273 VAL B N 1
ATOM 4760 C CA . VAL B 1 273 ? 12.672 -4.172 -19.297 1 98.56 273 VAL B CA 1
ATOM 4761 C C . VAL B 1 273 ? 11.867 -5.324 -19.891 1 98.56 273 VAL B C 1
ATOM 4763 O O . VAL B 1 273 ? 11.117 -6.004 -19.188 1 98.56 273 VAL B O 1
ATOM 4766 N N . ILE B 1 274 ? 11.945 -5.492 -21.188 1 98.5 274 ILE B N 1
ATOM 4767 C CA . ILE B 1 274 ? 11.398 -6.645 -21.891 1 98.5 274 ILE B CA 1
ATOM 4768 C C . ILE B 1 274 ? 12.352 -7.832 -21.75 1 98.5 274 ILE B C 1
ATOM 4770 O O . ILE B 1 274 ? 13.406 -7.871 -22.375 1 98.5 274 ILE B O 1
ATOM 4774 N N . TYR B 1 275 ? 12.031 -8.742 -20.984 1 98.38 275 TYR B N 1
ATOM 4775 C CA . TYR B 1 275 ? 12.914 -9.883 -20.781 1 98.38 275 TYR B CA 1
ATOM 4776 C C . TYR B 1 275 ? 12.828 -10.859 -21.953 1 98.38 275 TYR B C 1
ATOM 4778 O O . TYR B 1 275 ? 13.836 -11.18 -22.578 1 98.38 275 TYR B O 1
ATOM 4786 N N . ASP B 1 276 ? 11.625 -11.375 -22.266 1 98.06 276 ASP B N 1
ATOM 4787 C CA . ASP B 1 276 ? 11.328 -12.203 -23.438 1 98.06 276 ASP B CA 1
ATOM 4788 C C . ASP B 1 276 ? 9.836 -12.211 -23.734 1 98.06 276 ASP B C 1
ATOM 4790 O O . ASP B 1 276 ? 9.133 -11.242 -23.453 1 98.06 276 ASP B O 1
ATOM 4794 N N . ASN B 1 277 ? 9.359 -13.266 -24.359 1 97.12 277 ASN B N 1
ATOM 4795 C CA . ASN B 1 277 ? 7.969 -13.312 -24.797 1 97.12 277 ASN B CA 1
ATOM 4796 C C . ASN B 1 277 ? 7.023 -13.625 -23.641 1 97.12 277 ASN B C 1
ATOM 4798 O O . ASN B 1 277 ? 5.809 -13.445 -23.766 1 97.12 277 ASN B O 1
ATOM 4802 N N . GLU B 1 278 ? 7.57 -13.945 -22.5 1 97.81 278 GLU B N 1
ATOM 4803 C CA . GLU B 1 278 ? 6.715 -14.414 -21.422 1 97.81 278 GLU B CA 1
ATOM 4804 C C . GLU B 1 278 ? 6.77 -13.477 -20.219 1 97.81 278 GLU B C 1
ATOM 4806 O O . GLU B 1 278 ? 5.891 -13.508 -19.359 1 97.81 278 GLU B O 1
ATOM 4811 N N . TYR B 1 279 ? 7.91 -12.625 -20.234 1 98.44 279 TYR B N 1
ATOM 4812 C CA . TYR B 1 279 ? 8.078 -11.836 -19.031 1 98.44 279 TYR B CA 1
ATOM 4813 C C . TYR B 1 279 ? 8.5 -10.414 -19.359 1 98.44 279 TYR B C 1
ATOM 4815 O O . TYR B 1 279 ? 9.258 -10.188 -20.312 1 98.44 279 TYR B O 1
ATOM 4823 N N . TYR B 1 280 ? 7.98 -9.492 -18.641 1 98.5 280 TYR B N 1
ATOM 4824 C CA . TYR B 1 280 ? 8.695 -8.266 -18.312 1 98.5 280 TYR B CA 1
ATOM 4825 C C . TYR B 1 280 ? 9.391 -8.367 -16.969 1 98.5 280 TYR B C 1
ATOM 4827 O O . TYR B 1 280 ? 9.023 -9.203 -16.141 1 98.5 280 TYR B O 1
ATOM 4835 N N . VAL B 1 281 ? 10.414 -7.582 -16.719 1 98.81 281 VAL B N 1
ATOM 4836 C CA . VAL B 1 281 ? 11.078 -7.551 -15.43 1 98.81 281 VAL B CA 1
ATOM 4837 C C . VAL B 1 281 ? 11.125 -6.117 -14.906 1 98.81 281 VAL B C 1
ATOM 4839 O O . VAL B 1 281 ? 11.672 -5.227 -15.562 1 98.81 281 VAL B O 1
ATOM 4842 N N . VAL B 1 282 ? 10.469 -5.875 -13.781 1 98.12 282 VAL B N 1
ATOM 4843 C CA . VAL B 1 282 ? 10.578 -4.594 -13.086 1 98.12 282 VAL B CA 1
ATOM 4844 C C . VAL B 1 282 ? 11.805 -4.598 -12.172 1 98.12 282 VAL B C 1
ATOM 4846 O O . VAL B 1 282 ? 11.898 -5.422 -11.266 1 98.12 282 VAL B O 1
ATOM 4849 N N . LEU B 1 283 ? 12.75 -3.713 -12.445 1 97.38 283 LEU B N 1
ATOM 4850 C CA . LEU B 1 283 ? 13.961 -3.586 -11.641 1 97.38 283 LEU B CA 1
ATOM 4851 C C . LEU B 1 283 ? 13.742 -2.621 -10.477 1 97.38 283 LEU B C 1
ATOM 4853 O O . LEU B 1 283 ? 12.984 -1.655 -10.602 1 97.38 283 LEU B O 1
ATOM 4857 N N . PRO B 1 284 ? 14.375 -2.938 -9.367 1 94.25 284 PRO B N 1
ATOM 4858 C CA . PRO B 1 284 ? 14.172 -2.084 -8.195 1 94.25 284 PRO B CA 1
ATOM 4859 C C . PRO B 1 284 ? 14.859 -0.724 -8.328 1 94.25 284 PRO B C 1
ATOM 4861 O O . PRO B 1 284 ? 15.805 -0.582 -9.102 1 94.25 284 PRO B O 1
ATOM 4864 N N . THR B 1 285 ? 14.367 0.212 -7.559 1 87.06 285 THR B N 1
ATOM 4865 C CA . THR B 1 285 ? 14.969 1.541 -7.547 1 87.06 285 THR B CA 1
ATOM 4866 C C . THR B 1 285 ? 16.156 1.588 -6.594 1 87.06 285 THR B C 1
ATOM 4868 O O . THR B 1 285 ? 17.031 2.449 -6.727 1 87.06 285 THR B O 1
ATOM 4871 N N . VAL B 1 286 ? 16.125 0.728 -5.602 1 87.81 286 VAL B N 1
ATOM 4872 C CA . VAL B 1 286 ? 17.281 0.602 -4.723 1 87.81 286 VAL B CA 1
ATOM 4873 C C . VAL B 1 286 ? 18.391 -0.154 -5.441 1 87.81 286 VAL B C 1
ATOM 4875 O O . VAL B 1 286 ? 18.125 -1.001 -6.297 1 87.81 286 VAL B O 1
ATOM 4878 N N . GLU B 1 287 ? 19.562 0.119 -5.09 1 89.81 287 GLU B N 1
ATOM 4879 C CA . GLU B 1 287 ? 20.703 -0.509 -5.766 1 89.81 287 GLU B CA 1
ATOM 4880 C C . GLU B 1 287 ? 21 -1.883 -5.176 1 89.81 287 GLU B C 1
ATOM 4882 O O . GLU B 1 287 ? 21.391 -1.991 -4.012 1 89.81 287 GLU B O 1
ATOM 4887 N N . ILE B 1 288 ? 20.75 -2.875 -5.945 1 92.81 288 ILE B N 1
ATOM 4888 C CA . ILE B 1 288 ? 21.141 -4.242 -5.613 1 92.81 288 ILE B CA 1
ATOM 4889 C C . ILE B 1 288 ? 22.344 -4.66 -6.461 1 92.81 288 ILE B C 1
ATOM 4891 O O . ILE B 1 288 ? 22.344 -4.484 -7.684 1 92.81 288 ILE B O 1
ATOM 4895 N N . ASN B 1 289 ? 23.328 -5.156 -5.895 1 89.56 289 ASN B N 1
ATOM 4896 C CA . ASN B 1 289 ? 24.609 -5.441 -6.523 1 89.56 289 ASN B CA 1
ATOM 4897 C C . ASN B 1 289 ? 24.438 -6.25 -7.809 1 89.56 289 ASN B C 1
ATOM 4899 O O . ASN B 1 289 ? 23.812 -7.312 -7.797 1 89.56 289 ASN B O 1
ATOM 4903 N N . ASN B 1 290 ? 24.953 -5.727 -8.922 1 91.19 290 ASN B N 1
ATOM 4904 C CA . ASN B 1 290 ? 25.125 -6.359 -10.219 1 91.19 290 ASN B CA 1
ATOM 4905 C C . ASN B 1 290 ? 23.781 -6.586 -10.922 1 91.19 290 ASN B C 1
ATOM 4907 O O . ASN B 1 290 ? 23.719 -7.234 -11.969 1 91.19 290 ASN B O 1
ATOM 4911 N N . LEU B 1 291 ? 22.703 -6.18 -10.289 1 95.94 291 LEU B N 1
ATOM 4912 C CA . LEU B 1 291 ? 21.406 -6.449 -10.898 1 95.94 291 LEU B CA 1
ATOM 4913 C C . LEU B 1 291 ? 21.203 -5.594 -12.148 1 95.94 291 LEU B C 1
ATOM 4915 O O . LEU B 1 291 ? 20.859 -6.113 -13.211 1 95.94 291 LEU B O 1
ATOM 4919 N N . ARG B 1 292 ? 21.453 -4.309 -12.07 1 92.94 292 ARG B N 1
ATOM 4920 C CA . ARG B 1 292 ? 21.266 -3.406 -13.203 1 92.94 292 ARG B CA 1
ATOM 4921 C C . ARG B 1 292 ? 22.203 -3.768 -14.352 1 92.94 292 ARG B C 1
ATOM 4923 O O . ARG B 1 292 ? 21.812 -3.68 -15.523 1 92.94 292 ARG B O 1
ATOM 4930 N N . GLU B 1 293 ? 23.359 -4.145 -14.016 1 95.75 293 GLU B N 1
ATOM 4931 C CA . GLU B 1 293 ? 24.312 -4.578 -15.031 1 95.75 293 GLU B CA 1
ATOM 4932 C C . GLU B 1 293 ? 23.828 -5.824 -15.758 1 95.75 293 GLU B C 1
ATOM 4934 O O . GLU B 1 293 ? 23.922 -5.914 -16.984 1 95.75 293 GLU B O 1
ATOM 4939 N N . HIS B 1 294 ? 23.328 -6.75 -14.984 1 97.19 294 HIS B N 1
ATOM 4940 C CA . HIS B 1 294 ? 22.812 -7.996 -15.547 1 97.19 294 HIS B CA 1
ATOM 4941 C C . HIS B 1 294 ? 21.703 -7.727 -16.562 1 97.19 294 HIS B C 1
ATOM 4943 O O . HIS B 1 294 ? 21.609 -8.406 -17.578 1 97.19 294 HIS B O 1
ATOM 4949 N N . TYR B 1 295 ? 20.922 -6.727 -16.281 1 98 295 TYR B N 1
ATOM 4950 C CA . TYR B 1 295 ? 19.75 -6.5 -17.109 1 98 295 TYR B CA 1
ATOM 4951 C C . TYR B 1 295 ? 19.984 -5.352 -18.094 1 98 295 TYR B C 1
ATOM 4953 O O . TYR B 1 295 ? 19.062 -4.949 -18.812 1 98 295 TYR B O 1
ATOM 4961 N N . SER B 1 296 ? 21.188 -4.852 -18.188 1 96.81 296 SER B N 1
ATOM 4962 C CA . SER B 1 296 ? 21.516 -3.734 -19.062 1 96.81 296 SER B CA 1
ATOM 4963 C C . SER B 1 296 ? 21.359 -4.117 -20.531 1 96.81 296 SER B C 1
ATOM 4965 O O . SER B 1 296 ? 21.188 -3.252 -21.391 1 96.81 296 SER B O 1
ATOM 4967 N N . LYS B 1 297 ? 21.406 -5.387 -20.844 1 97.62 297 LYS B N 1
ATOM 4968 C CA . LYS B 1 297 ? 21.328 -5.875 -22.219 1 97.62 297 LYS B CA 1
ATOM 4969 C C . LYS B 1 297 ? 19.891 -5.949 -22.703 1 97.62 297 LYS B C 1
ATOM 4971 O O . LYS B 1 297 ? 19.641 -6.117 -23.906 1 97.62 297 LYS B O 1
ATOM 4976 N N . TYR B 1 298 ? 18.938 -5.871 -21.859 1 98.31 298 TYR B N 1
ATOM 4977 C CA . TYR B 1 298 ? 17.531 -5.969 -22.219 1 98.31 298 TYR B CA 1
ATOM 4978 C C . TYR B 1 298 ? 16.953 -4.59 -22.516 1 98.31 298 TYR B C 1
ATOM 4980 O O . TYR B 1 298 ? 17.297 -3.605 -21.859 1 98.31 298 TYR B O 1
ATOM 4988 N N . LYS B 1 299 ? 16.047 -4.508 -23.422 1 97.94 299 LYS B N 1
ATOM 4989 C CA . LYS B 1 299 ? 15.438 -3.244 -23.828 1 97.94 299 LYS B CA 1
ATOM 4990 C C . LYS B 1 299 ? 14.383 -2.785 -22.828 1 97.94 299 LYS B C 1
ATOM 4992 O O . LYS B 1 299 ? 13.602 -3.596 -22.328 1 97.94 299 LYS B O 1
ATOM 4997 N N . PRO B 1 300 ? 14.367 -1.517 -22.5 1 97.38 300 PRO B N 1
ATOM 4998 C CA . PRO B 1 300 ? 13.266 -0.991 -21.688 1 97.38 300 PRO B CA 1
ATOM 4999 C C . PRO B 1 300 ? 11.914 -1.103 -22.375 1 97.38 300 PRO B C 1
ATOM 5001 O O . PRO B 1 300 ? 11.844 -1.087 -23.609 1 97.38 300 PRO B O 1
ATOM 5004 N N . VAL B 1 301 ? 10.922 -1.224 -21.594 1 97.25 301 VAL B N 1
ATOM 5005 C CA . VAL B 1 301 ? 9.586 -1.232 -22.172 1 97.25 301 VAL B CA 1
ATOM 5006 C C . VAL B 1 301 ? 9.258 0.146 -22.75 1 97.25 301 VAL B C 1
ATOM 5008 O O . VAL B 1 301 ? 9.773 1.159 -22.266 1 97.25 301 VAL B O 1
ATOM 5011 N N . GLN B 1 302 ? 8.352 0.181 -23.719 1 94.31 302 GLN B N 1
ATOM 5012 C CA . GLN B 1 302 ? 7.918 1.439 -24.328 1 94.31 302 GLN B CA 1
ATOM 5013 C C . GLN B 1 302 ? 6.539 1.851 -23.812 1 94.31 302 GLN B C 1
ATOM 5015 O O . GLN B 1 302 ? 6.211 3.037 -23.797 1 94.31 302 GLN B O 1
ATOM 5020 N N . MET B 1 303 ? 5.812 0.917 -23.359 1 91.06 303 MET B N 1
ATOM 5021 C CA . MET B 1 303 ? 4.477 1.223 -22.859 1 91.06 303 MET B CA 1
ATOM 5022 C C . MET B 1 303 ? 4.547 1.819 -21.453 1 91.06 303 MET B C 1
ATOM 5024 O O . MET B 1 303 ? 5.355 1.389 -20.641 1 91.06 303 MET B O 1
ATOM 5028 N N . LYS B 1 304 ? 3.67 2.709 -21.172 1 89.12 304 LYS B N 1
ATOM 5029 C CA . LYS B 1 304 ? 3.656 3.393 -19.891 1 89.12 304 LYS B CA 1
ATOM 5030 C C . LYS B 1 304 ? 2.906 2.578 -18.844 1 89.12 304 LYS B C 1
ATOM 5032 O O . LYS B 1 304 ? 3.154 2.719 -17.641 1 89.12 304 LYS B O 1
ATOM 5037 N N . LYS B 1 305 ? 1.956 1.811 -19.328 1 90.94 305 LYS B N 1
ATOM 5038 C CA . LYS B 1 305 ? 1.138 0.966 -18.469 1 90.94 305 LYS B CA 1
ATOM 5039 C C . LYS B 1 305 ? 0.82 -0.366 -19.141 1 90.94 305 LYS B C 1
ATOM 5041 O O . LYS B 1 305 ? 0.71 -0.438 -20.375 1 90.94 305 LYS B O 1
ATOM 5046 N N . TYR B 1 306 ? 0.738 -1.395 -18.359 1 92.81 306 TYR B N 1
ATOM 5047 C CA . TYR B 1 306 ? 0.304 -2.705 -18.828 1 92.81 306 TYR B CA 1
ATOM 5048 C C . TYR B 1 306 ? -1.078 -3.049 -18.297 1 92.81 306 TYR B C 1
ATOM 5050 O O . TYR B 1 306 ? -1.198 -3.701 -17.25 1 92.81 306 TYR B O 1
ATOM 5058 N N . HIS B 1 307 ? -2.129 -2.689 -19.047 1 93.62 307 HIS B N 1
ATOM 5059 C CA . HIS B 1 307 ? -3.52 -2.762 -18.625 1 93.62 307 HIS B CA 1
ATOM 5060 C C . HIS B 1 307 ? -4.211 -3.998 -19.188 1 93.62 307 HIS B C 1
ATOM 5062 O O . HIS B 1 307 ? -3.857 -4.469 -20.266 1 93.62 307 HIS B O 1
ATOM 5068 N N . SER B 1 308 ? -5.211 -4.41 -18.5 1 94.94 308 SER B N 1
ATOM 5069 C CA . SER B 1 308 ? -5.953 -5.586 -18.938 1 94.94 308 SER B CA 1
ATOM 5070 C C . SER B 1 308 ? -6.957 -5.234 -20.031 1 94.94 308 SER B C 1
ATOM 5072 O O . SER B 1 308 ? -7.555 -6.125 -20.641 1 94.94 308 SER B O 1
ATOM 5074 N N . ASN B 1 309 ? -7.152 -4.004 -20.188 1 93.56 309 ASN B N 1
ATOM 5075 C CA . ASN B 1 309 ? -8.125 -3.641 -21.219 1 93.56 309 ASN B CA 1
ATOM 5076 C C . ASN B 1 309 ? -7.473 -3.49 -22.594 1 93.56 309 ASN B C 1
ATOM 5078 O O . ASN B 1 309 ? -8.125 -3.09 -23.547 1 93.56 309 ASN B O 1
ATOM 5082 N N . LYS B 1 310 ? -6.176 -3.865 -22.5 1 86.75 310 LYS B N 1
ATOM 5083 C CA . LYS B 1 310 ? -5.461 -3.814 -23.766 1 86.75 310 LYS B CA 1
ATOM 5084 C C . LYS B 1 310 ? -5.324 -5.207 -24.375 1 86.75 310 LYS B C 1
ATOM 5086 O O . LYS B 1 310 ? -5.227 -6.199 -23.656 1 86.75 310 LYS B O 1
ATOM 5091 N N . CYS B 1 311 ? -5.461 -5.461 -25.562 1 85.69 311 CYS B N 1
ATOM 5092 C CA . CYS B 1 311 ? -5.277 -6.695 -26.312 1 85.69 311 CYS B CA 1
ATOM 5093 C C . CYS B 1 311 ? -6.195 -7.793 -25.797 1 85.69 311 CYS B C 1
ATOM 5095 O O . CYS B 1 311 ? -5.73 -8.867 -25.422 1 85.69 311 CYS B O 1
ATOM 5097 N N . LEU B 1 312 ? -7.426 -7.652 -25.828 1 96.25 312 LEU B N 1
ATOM 5098 C CA . LEU B 1 312 ? -8.461 -8.531 -25.312 1 96.25 312 LEU B CA 1
ATOM 5099 C C . LEU B 1 312 ? -8.602 -9.781 -26.188 1 96.25 312 LEU B C 1
ATOM 5101 O O . LEU B 1 312 ? -8.594 -9.688 -27.406 1 96.25 312 LEU B O 1
ATOM 5105 N N . MET B 1 313 ? -8.734 -10.852 -25.547 1 97.38 313 MET B N 1
ATOM 5106 C CA . MET B 1 313 ? -9 -12.109 -26.234 1 97.38 313 MET B CA 1
ATOM 5107 C C . MET B 1 313 ? -10.383 -12.109 -26.859 1 97.38 313 MET B C 1
ATOM 5109 O O . MET B 1 313 ? -11.328 -11.539 -26.297 1 97.38 313 MET B O 1
ATOM 5113 N N . THR B 1 314 ? -10.477 -12.766 -28 1 97.06 314 THR B N 1
ATOM 5114 C CA . THR B 1 314 ? -11.781 -13.039 -28.594 1 97.06 314 THR B CA 1
ATOM 5115 C C . THR B 1 314 ? -12.492 -14.156 -27.844 1 97.06 314 THR B C 1
ATOM 5117 O O . THR B 1 314 ? -11.883 -14.852 -27.031 1 97.06 314 THR B O 1
ATOM 5120 N N . ARG B 1 315 ? -13.82 -14.281 -28.078 1 97.44 315 ARG B N 1
ATOM 5121 C CA . ARG B 1 315 ? -14.562 -15.383 -27.469 1 97.44 315 ARG B CA 1
ATOM 5122 C C . ARG B 1 315 ? -13.969 -16.734 -27.859 1 97.44 315 ARG B C 1
ATOM 5124 O O . ARG B 1 315 ? -13.961 -17.656 -27.047 1 97.44 315 ARG B O 1
ATOM 5131 N N . GLY B 1 316 ? -13.5 -16.812 -29.094 1 97.5 316 GLY B N 1
ATOM 5132 C CA . GLY B 1 316 ? -12.828 -18.031 -29.516 1 97.5 316 GLY B CA 1
ATOM 5133 C C . GLY B 1 316 ? -11.57 -18.328 -28.719 1 97.5 316 GLY B C 1
ATOM 5134 O O . GLY B 1 316 ? -11.336 -19.484 -28.344 1 97.5 316 GLY B O 1
ATOM 5135 N N . GLU B 1 317 ? -10.773 -17.344 -28.484 1 97.44 317 GLU B N 1
ATOM 5136 C CA . GLU B 1 317 ? -9.539 -17.5 -27.719 1 97.44 317 GLU B CA 1
ATOM 5137 C C . GLU B 1 317 ? -9.852 -17.828 -26.266 1 97.44 317 GLU B C 1
ATOM 5139 O O . GLU B 1 317 ? -9.125 -18.609 -25.625 1 97.44 317 GLU B O 1
ATOM 5144 N N . ILE B 1 318 ? -10.906 -17.203 -25.734 1 97.88 318 ILE B N 1
ATOM 5145 C CA . ILE B 1 318 ? -11.344 -17.5 -24.375 1 97.88 318 ILE B CA 1
ATOM 5146 C C . ILE B 1 318 ? -11.734 -18.969 -24.281 1 97.88 318 ILE B C 1
ATOM 5148 O O . ILE B 1 318 ? -11.383 -19.656 -23.312 1 97.88 318 ILE B O 1
ATOM 5152 N N . LYS B 1 319 ? -12.484 -19.422 -25.266 1 97.5 319 LYS B N 1
ATOM 5153 C CA . LYS B 1 319 ? -12.891 -20.812 -25.297 1 97.5 319 LYS B CA 1
ATOM 5154 C C . LYS B 1 319 ? -11.672 -21.734 -25.297 1 97.5 319 LYS B C 1
ATOM 5156 O O . LYS B 1 319 ? -11.641 -22.734 -24.562 1 97.5 319 LYS B O 1
ATOM 5161 N N . GLN B 1 320 ? -10.711 -21.438 -26.078 1 97.12 320 GLN B N 1
ATOM 5162 C CA . GLN B 1 320 ? -9.484 -22.234 -26.141 1 97.12 320 GLN B CA 1
ATOM 5163 C C . GLN B 1 320 ? -8.773 -22.234 -24.781 1 97.12 320 GLN B C 1
ATOM 5165 O O . GLN B 1 320 ? -8.242 -23.266 -24.359 1 97.12 320 GLN B O 1
ATOM 5170 N N . LEU B 1 321 ? -8.766 -21.109 -24.141 1 96.06 321 LEU B N 1
ATOM 5171 C CA . LEU B 1 321 ? -8.156 -21 -22.812 1 96.06 321 LEU B CA 1
ATOM 5172 C C . LEU B 1 321 ? -8.867 -21.906 -21.812 1 96.06 321 LEU B C 1
ATOM 5174 O O . LEU B 1 321 ? -8.211 -22.578 -21.016 1 96.06 321 LEU B O 1
ATOM 5178 N N . LEU B 1 322 ? -10.219 -21.906 -21.875 1 96.38 322 LEU B N 1
ATOM 5179 C CA . LEU B 1 322 ? -11.008 -22.734 -20.969 1 96.38 322 LEU B CA 1
ATOM 5180 C C . LEU B 1 322 ? -10.812 -24.219 -21.25 1 96.38 322 LEU B C 1
ATOM 5182 O O . LEU B 1 322 ? -10.812 -25.031 -20.328 1 96.38 322 LEU B O 1
ATOM 5186 N N . ILE B 1 323 ? -10.625 -24.562 -22.484 1 96.56 323 ILE B N 1
ATOM 5187 C CA . ILE B 1 323 ? -10.336 -25.938 -22.875 1 96.56 323 ILE B CA 1
ATOM 5188 C C . ILE B 1 323 ? -8.961 -26.359 -22.344 1 96.56 323 ILE B C 1
ATOM 5190 O O . ILE B 1 323 ? -8.812 -27.406 -21.734 1 96.56 323 ILE B O 1
ATOM 5194 N N . LYS B 1 324 ? -8.016 -25.469 -22.547 1 94.25 324 LYS B N 1
ATOM 5195 C CA . LYS B 1 324 ? -6.652 -25.734 -22.094 1 94.25 324 LYS B CA 1
ATOM 5196 C C . LYS B 1 324 ? -6.602 -25.906 -20.578 1 94.25 324 LYS B C 1
ATOM 5198 O O . LYS B 1 324 ? -5.805 -26.688 -20.062 1 94.25 324 LYS B O 1
ATOM 5203 N N . GLY B 1 325 ? -7.461 -25.172 -19.953 1 93.06 325 GLY B N 1
ATOM 5204 C CA . GLY B 1 325 ? -7.508 -25.25 -18.5 1 93.06 325 GLY B CA 1
ATOM 5205 C C . GLY B 1 325 ? -8.305 -26.422 -17.984 1 93.06 325 GLY B C 1
ATOM 5206 O O . GLY B 1 325 ? -8.281 -26.719 -16.781 1 93.06 325 GLY B 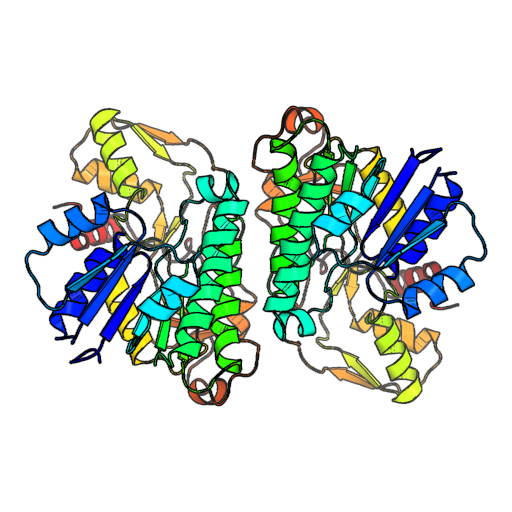O 1
ATOM 5207 N N . GLY B 1 326 ? -9.039 -27.062 -18.844 1 91.88 326 GLY B N 1
ATOM 5208 C CA . GLY B 1 326 ? -9.789 -28.25 -18.5 1 91.88 326 GLY B CA 1
ATOM 5209 C C . GLY B 1 326 ? -11.172 -27.953 -17.953 1 91.88 326 GLY B C 1
ATOM 5210 O O . GLY B 1 326 ? -11.75 -28.75 -17.219 1 91.88 326 GLY B O 1
ATOM 5211 N N . PHE B 1 327 ? -11.711 -26.797 -18.312 1 92.56 327 PHE B N 1
ATOM 5212 C CA . PHE B 1 327 ? -12.969 -26.391 -17.688 1 92.56 327 PHE B CA 1
ATOM 5213 C C . PHE B 1 327 ? -14.141 -26.625 -18.641 1 92.56 327 PHE B C 1
ATOM 5215 O O . PHE B 1 327 ? -15.297 -26.641 -18.203 1 92.56 327 PHE B O 1
ATOM 5222 N N . ILE B 1 328 ? -13.805 -26.672 -19.891 1 92.06 328 ILE B N 1
ATOM 5223 C CA . ILE B 1 328 ? -14.82 -27.047 -20.859 1 92.06 328 ILE B CA 1
ATOM 5224 C C . ILE B 1 328 ? -14.234 -28.031 -21.875 1 92.06 328 ILE B C 1
ATOM 5226 O O . ILE B 1 328 ? -13.016 -28.234 -21.906 1 92.06 328 ILE B O 1
ATOM 5230 N N . GLN B 1 329 ? -15.18 -28.766 -22.594 1 86.88 329 GLN B N 1
ATOM 5231 C CA . GLN B 1 329 ? -14.766 -29.734 -23.594 1 86.88 329 GLN B CA 1
ATOM 5232 C C . GLN B 1 329 ? -14.781 -29.125 -24.984 1 86.88 329 GLN B C 1
ATOM 5234 O O . GLN B 1 329 ? -15.594 -28.234 -25.281 1 86.88 329 GLN B O 1
#

Nearest PDB structures (foldseek):
  6bwc-assembly1_F  TM=9.475E-01  e=1.898E-39  Bacillus thuringiensis HD-771
  6bwc-assembly1_B  TM=9.598E-01  e=1.365E-38  Bacillus thuringiensis HD-771
  6bwc-assembly1_E  TM=9.544E-01  e=1.954E-38  Bacillus thuringiensis HD-771
  2gn4-assembly1_A  TM=9.491E-01  e=2.477E-36  Helicobacter pylori
  4j2o-assembly1_C  TM=9.158E-01  e=9.210E-34  Acinetobacter baumannii D1279779

Radius of gyration: 26.26 Å; Cα contacts (8 Å, |Δi|>4): 1411; chains: 2; bounding box: 59×82×62 Å

InterPro domains:
  IPR003869 Polysaccharide biosynthesis protein, CapD-like domain [PF02719] (7-280)
  IPR003869 Polysaccharide biosynthesis protein, CapD-like domain [cd05237] (3-277)
  IPR036291 NAD(P)-binding domain superfamily [SSF51735] (1-260)
  IPR051203 Polysaccharide Synthase-Related Protein [PTHR43318] (1-299)

Solvent-accessible surface area (backbone atoms only — not comparable to full-atom values): 33834 Å² total; per-residue (Å²): 137,45,58,66,30,27,34,36,25,35,31,23,70,41,60,67,27,51,55,42,50,60,57,45,60,76,44,50,39,53,31,39,36,35,29,30,70,54,64,66,52,49,51,52,48,46,63,74,69,42,96,48,91,39,58,42,82,40,81,44,53,56,72,40,44,69,62,45,34,62,68,31,60,80,22,38,35,34,41,44,58,52,59,69,80,53,48,62,58,19,61,76,37,46,68,60,32,43,42,41,30,34,53,11,44,51,30,51,52,52,20,34,56,75,44,51,16,47,35,38,40,36,64,49,42,21,50,30,40,66,40,72,27,57,38,17,44,31,41,34,51,31,50,50,52,42,37,51,48,39,78,76,40,86,64,30,30,18,34,34,39,31,34,62,45,49,56,73,33,85,89,31,68,59,58,52,40,53,50,26,45,74,73,63,37,32,36,79,34,44,46,83,78,22,22,41,32,46,40,38,53,68,57,51,47,54,50,48,51,49,51,64,70,69,53,88,43,34,41,32,39,30,54,64,59,53,13,28,42,54,54,48,53,50,50,42,49,39,58,72,71,67,60,74,87,58,44,78,41,75,70,46,76,57,62,52,64,67,57,54,46,31,62,35,28,58,76,47,29,79,41,20,27,46,71,58,95,53,31,34,34,38,51,62,71,64,91,54,89,67,43,65,68,69,51,62,83,43,51,66,50,85,59,52,58,45,49,16,75,49,75,55,50,50,59,68,54,48,47,51,51,36,38,75,59,65,76,45,134,136,44,57,66,30,28,34,36,26,34,31,22,70,42,58,68,27,51,55,43,51,60,57,46,61,75,44,50,39,52,30,38,37,36,30,30,70,54,64,67,52,50,53,51,48,46,63,74,68,43,94,47,90,38,58,42,82,41,81,44,52,59,73,39,45,69,62,45,34,60,69,31,60,78,23,38,36,34,41,43,57,52,58,70,79,54,48,63,56,19,62,75,37,45,68,60,32,42,41,42,30,35,52,11,46,50,30,52,51,51,21,34,54,75,44,51,17,48,34,38,41,36,62,52,42,21,50,30,40,66,41,72,27,55,37,17,44,32,42,34,52,32,48,52,51,42,35,51,48,40,77,77,40,87,62,28,32,19,34,33,38,30,33,64,46,48,56,72,34,84,89,30,68,60,58,51,41,53,50,26,45,74,73,61,35,32,35,78,35,44,47,82,78,21,21,40,33,46,40,38,55,68,58,50,46,53,50,49,52,51,53,64,71,71,56,88,44,34,39,32,39,28,54,63,60,53,12,29,42,53,52,50,53,49,51,44,50,39,57,71,70,67,60,75,85,58,44,76,42,74,70,46,77,59,64,52,64,68,56,53,48,31,63,35,28,58,75,47,27,78,41,20,27,45,70,57,95,53,30,34,34,38,51,61,73,66,92,54,88,67,42,65,67,68,51,62,84,43,52,65,50,85,58,52,59,46,48,17,76,49,76,57,51,50,60,68,53,48,46,52,51,36,38,73,59,65,76,45,133

Organism: NCBI:txid267746

Sequence (658 aa):
MFKDATILITGGTGSWGHELVKQLLLQNPKEIRIFSRNESSQVNMKRALGENRNLKFIIGDIKEKNELVKTCEDVDYIFHLAALKHVPVCEEQPYEALKTNVIGTQHVIEAAIEKKVKKVVYISTDKAASPSNFYGLTKAIGERLIIHANLLTSDTKFICVRGGNVLGTNGSVLHVFKKQIKEKKQVGITDMNMTRFFLTLEEAIKLLFKATAESVGGEIFVMKMPSCKIIDLAHVLIEALGEKDVEIVEQGMRPGEKLHELLFSEYESLNTVIYDNEYYVVLPTVEINNLREHYSKYKPVQMKKYHSNKCLMTRGEIKQLLIKGGFIQMFKDATILITGGTGSWGHELVKQLLLQNPKEIRIFSRNESSQVNMKRALGENRNLKFIIGDIKEKNELVKTCEDVDYIFHLAALKHVPVCEEQPYEALKTNVIGTQHVIEAAIEKKVKKVVYISTDKAASPSNFYGLTKAIGERLIIHANLLTSDTKFICVRGGNVLGTNGSVLHVFKKQIKEKKQVGITDMNMTRFFLTLEEAIKLLFKATAESVGGEIFVMKMPSCKIIDLAHVLIEALGEKDVEIVEQGMRPGEKLHELLFSEYESLNTVIYDNEYYVVLPTVEINNLREHYSKYKPVQMKKYHSNKCLMTRGEIKQLLIKGGFIQ

pLDDT: mean 96.06, std 3.22, range [81.81, 98.94]